Protein AF-A0A1Z5KGF2-F1 (afdb_monomer_lite)

Foldseek 3Di:
DDDDDDPPPPPPVVVVVVVVVVVVVVVVVVVVVVVVVVVVVVVVVVVVPVVDDDDPPVVVVVVVVVVVVVVVVVQVVCVVVVHDRPCPPDPPPFPWFDCPPNKTKDKFFQPPFPDWPQWDWAAAQQGAIWIAPAAAFTKTKHKDAAAAWDKKKKKWKKAFQQQWWKKFWAFPPPRDTFDIGGRGDHQNDQRRIAMDIDMTTDHHGITMIMIGIRHHRMITGMMMIIDDDPDPDPDPPPPPPPPPPPDDDDDDDDDDDDDDDDDDDDDDDDDDDDDDDDDDDDDDDDDDDDDDDDDDDDDDDDDDDDDDDDDDDDDDDDDDDDDDDDDDDDDDDDDDDDDDDDDDPPPDDPDPDPDFDDWDKHKFWQVSFPDWDQWDWDQASRRFTWTDRDDAFTKTKDKDAAAAWFKWKKKWWKAFQQQWWKWFWAFPVPRHTQGMDGTGDNQNDQRGIHMDIDIGGGHHTITIIMTGTRIDGMITTMMMTTRD

Organism: Fistulifera solaris (NCBI:txid1519565)

Radius of gyration: 40.34 Å; chains: 1; bounding box: 83×134×135 Å

Secondary structure (DSSP, 8-state):
-----SSSSTTTHHHHHHHHHHHHHHHHHHHHHHHHHHHHHHHHHHHHHTTS---TTHHHHHHHHHHHHHHHHHHHHHHHHTPPPPTTS------PPP-GGG--EEEEETT--SEEES-EEEE-TTSSEEEE---TT-EEEEEEEESSSEEEEEEEEEE-TTS--EEEEEETTT--EEEEEES----SSTT--EEEEEEEEE-SEEEEEEEEEEE-S-EEEEEEEEEPPPP------------------PPPPP-PPPPPPPPPPPPPPPPPP---------------------------------PPPP--------PPPP--------------PPP--------PPPPP-PPPPPP-EEEEEGGG-S-EES-EEEE-TTSSEEEE---TT-EEEEEEEESS-EEEEEEEEEE-TTS--EEEEEETTT--EEEEE------SSTT--EEEEEEEEE-SEEEEEEEEEEE---EEEEEEEE--

Structure (mmCIF, N/CA/C/O backbone):
data_AF-A0A1Z5KGF2-F1
#
_entry.id   AF-A0A1Z5KGF2-F1
#
loop_
_atom_site.group_PDB
_atom_site.id
_atom_site.type_symbol
_atom_site.label_atom_id
_atom_site.label_alt_id
_atom_site.label_comp_id
_atom_site.label_asym_id
_atom_site.label_entity_id
_atom_site.label_seq_id
_atom_site.pdbx_PDB_ins_code
_atom_site.Cartn_x
_atom_site.Cartn_y
_atom_site.Cartn_z
_atom_site.occupancy
_atom_site.B_iso_or_equiv
_atom_site.auth_seq_id
_atom_site.auth_comp_id
_atom_site.auth_asym_id
_atom_site.auth_atom_id
_atom_site.pdbx_PDB_model_num
ATOM 1 N N . MET A 1 1 ? -22.225 -74.347 -17.674 1.00 45.28 1 MET A N 1
ATOM 2 C CA . MET A 1 1 ? -21.771 -73.913 -16.336 1.00 45.28 1 MET A CA 1
ATOM 3 C C . MET A 1 1 ? -20.422 -73.203 -16.425 1.00 45.28 1 MET A C 1
ATOM 5 O O . MET A 1 1 ? -19.393 -73.860 -16.383 1.00 45.28 1 MET A O 1
ATOM 9 N N . ARG A 1 2 ? -20.443 -71.875 -16.566 1.00 33.06 2 ARG A N 1
ATOM 10 C CA . ARG A 1 2 ? -19.596 -70.884 -15.868 1.00 33.06 2 ARG A CA 1
ATOM 11 C C . ARG A 1 2 ? -20.422 -69.596 -15.886 1.00 33.06 2 ARG A C 1
ATOM 13 O O . ARG A 1 2 ? -21.078 -69.325 -16.890 1.00 33.06 2 ARG A O 1
ATOM 20 N N . ASP A 1 3 ? -20.523 -68.935 -14.742 1.00 35.25 3 ASP A N 1
ATOM 21 C CA . ASP A 1 3 ? -21.730 -68.174 -14.404 1.00 35.25 3 ASP A CA 1
ATOM 22 C C . ASP A 1 3 ? -21.702 -66.700 -14.821 1.00 35.25 3 ASP A C 1
ATOM 24 O O . ASP A 1 3 ? -20.676 -66.029 -14.717 1.00 35.25 3 ASP A O 1
ATOM 28 N N . LYS A 1 4 ? -22.869 -66.177 -15.218 1.00 35.22 4 LYS A N 1
ATOM 29 C CA . LYS A 1 4 ? -23.102 -64.738 -15.398 1.00 35.22 4 LYS A CA 1
ATOM 30 C C . LYS A 1 4 ? -23.702 -64.156 -14.114 1.00 35.22 4 LYS A C 1
ATOM 32 O O . LYS A 1 4 ? -24.908 -64.243 -13.901 1.00 35.22 4 LYS A O 1
ATOM 37 N N . LYS A 1 5 ? -22.881 -63.505 -13.285 1.00 38.44 5 LYS A N 1
ATOM 38 C CA . LYS A 1 5 ? -23.330 -62.703 -12.127 1.00 38.44 5 LYS A CA 1
ATOM 39 C C . LYS A 1 5 ? -22.724 -61.292 -12.142 1.00 38.44 5 LYS A C 1
ATOM 41 O O . LYS A 1 5 ? -22.046 -60.896 -11.200 1.00 38.44 5 LYS A O 1
ATOM 46 N N . THR A 1 6 ? -22.999 -60.519 -13.200 1.00 38.62 6 THR A N 1
ATOM 47 C CA . THR A 1 6 ? -22.478 -59.137 -13.318 1.00 38.62 6 THR A CA 1
ATOM 48 C C . THR A 1 6 ? -23.411 -58.125 -14.010 1.00 38.62 6 THR A C 1
ATOM 50 O O . THR A 1 6 ? -22.939 -57.106 -14.492 1.00 38.62 6 THR A O 1
ATOM 53 N N . GLU A 1 7 ? -24.733 -58.349 -14.038 1.00 36.12 7 GLU A N 1
ATOM 54 C CA . GLU A 1 7 ? -25.706 -57.396 -14.641 1.00 36.12 7 GLU A CA 1
ATOM 55 C C . GLU A 1 7 ? -26.867 -56.975 -13.707 1.00 36.12 7 GLU A C 1
ATOM 57 O O . GLU A 1 7 ? -27.734 -56.198 -14.095 1.00 36.12 7 GLU A O 1
ATOM 62 N N . GLY A 1 8 ? -26.891 -57.429 -12.445 1.00 34.22 8 GLY A N 1
ATOM 63 C CA . GLY A 1 8 ? -28.033 -57.214 -11.536 1.00 34.22 8 GLY A CA 1
ATOM 64 C C . GLY A 1 8 ? -28.080 -55.883 -10.766 1.00 34.22 8 GLY A C 1
ATOM 65 O O . GLY A 1 8 ? -29.147 -55.500 -10.297 1.00 34.22 8 GLY A O 1
ATOM 66 N N . TYR A 1 9 ? -26.957 -55.168 -10.615 1.00 31.62 9 TYR A N 1
ATOM 67 C CA . TYR A 1 9 ? -26.857 -54.033 -9.675 1.00 31.62 9 TYR A CA 1
ATOM 68 C C . TYR A 1 9 ? -26.936 -52.633 -10.305 1.00 31.62 9 TYR A C 1
ATOM 70 O O . TYR A 1 9 ? -27.015 -51.646 -9.577 1.00 31.62 9 TYR A O 1
ATOM 78 N N . PHE A 1 10 ? -26.985 -52.513 -11.637 1.00 34.03 10 PHE A N 1
ATOM 79 C CA . PHE A 1 10 ? -26.983 -51.199 -12.302 1.00 34.03 10 PHE A CA 1
ATOM 80 C C . PHE A 1 10 ? -28.382 -50.574 -12.490 1.00 34.03 10 PHE A C 1
ATOM 82 O O . PHE A 1 10 ? -28.496 -49.376 -12.736 1.00 34.03 10 PHE A O 1
ATOM 89 N N . LEU A 1 11 ? -29.462 -51.354 -12.337 1.00 35.31 11 LEU A N 1
ATOM 90 C CA . LEU A 1 11 ? -30.834 -50.915 -12.655 1.00 35.31 11 LEU A CA 1
ATOM 91 C C . LEU A 1 11 ? -31.701 -50.520 -11.446 1.00 35.31 11 LEU A C 1
ATOM 93 O O . LEU A 1 11 ? -32.760 -49.922 -11.635 1.00 35.31 11 LEU A O 1
ATOM 97 N N . LEU A 1 12 ? -31.259 -50.779 -10.208 1.00 30.42 12 LEU A N 1
ATOM 98 C CA . LEU A 1 12 ? -31.986 -50.340 -9.005 1.00 30.42 12 LEU A CA 1
ATOM 99 C C . LEU A 1 12 ? -31.551 -48.937 -8.532 1.00 30.42 12 LEU A C 1
ATOM 101 O O . LEU A 1 12 ? -32.377 -48.163 -8.052 1.00 30.42 12 LEU A O 1
ATOM 105 N N . GLY A 1 13 ? -30.286 -48.559 -8.761 1.00 34.00 13 GLY A N 1
ATOM 106 C CA . GLY A 1 13 ? -29.744 -47.241 -8.395 1.00 34.00 13 GLY A CA 1
ATOM 107 C C . GLY A 1 13 ? -30.301 -46.059 -9.202 1.00 34.00 13 GLY A C 1
ATOM 108 O O . GLY A 1 13 ? -30.287 -44.928 -8.719 1.00 34.00 13 GLY A O 1
ATOM 109 N N . GLN A 1 14 ? -30.842 -46.292 -10.405 1.00 32.91 14 GLN A N 1
ATOM 110 C CA . GLN A 1 14 ? -31.431 -45.225 -11.228 1.00 32.91 14 GLN A CA 1
ATOM 111 C C . GLN A 1 14 ? -32.905 -44.921 -10.910 1.00 32.91 14 GLN A C 1
ATOM 113 O O . GLN A 1 14 ? -33.372 -43.829 -11.227 1.00 32.91 14 GLN A O 1
ATOM 118 N N . ARG A 1 15 ? -33.645 -45.820 -10.241 1.00 31.27 15 ARG A N 1
ATOM 119 C CA . ARG A 1 15 ? -35.074 -45.592 -9.934 1.00 31.27 15 ARG A CA 1
ATOM 120 C C . ARG A 1 15 ? -35.343 -44.815 -8.643 1.00 31.27 15 ARG A C 1
ATOM 122 O O . ARG A 1 15 ? -36.432 -44.273 -8.507 1.00 31.27 15 ARG A O 1
ATOM 129 N N . VAL A 1 16 ? -34.362 -44.672 -7.747 1.00 32.00 16 VAL A N 1
ATOM 130 C CA . VAL A 1 16 ? -34.505 -43.840 -6.531 1.00 32.00 16 VAL A CA 1
ATOM 131 C C . VAL A 1 16 ? -34.192 -42.358 -6.802 1.00 32.00 16 VAL A C 1
ATOM 133 O O . VAL A 1 16 ? -34.804 -41.482 -6.196 1.00 32.00 16 VAL A O 1
ATOM 136 N N . LYS A 1 17 ? -33.310 -42.042 -7.766 1.00 32.44 17 LYS A N 1
ATOM 137 C CA . LYS A 1 17 ? -33.006 -40.642 -8.130 1.00 32.44 17 LYS A CA 1
ATOM 138 C C . LYS A 1 17 ? -34.183 -39.914 -8.794 1.00 32.44 17 LYS A C 1
ATOM 140 O O . LYS A 1 17 ? -34.372 -38.735 -8.521 1.00 32.44 17 LYS A O 1
ATOM 145 N N . ALA A 1 18 ? -34.994 -40.600 -9.603 1.00 33.72 18 ALA A N 1
ATOM 146 C CA . ALA A 1 18 ? -36.089 -39.968 -10.346 1.00 33.72 18 ALA A CA 1
ATOM 147 C C . ALA A 1 18 ? -37.225 -39.431 -9.449 1.00 33.72 18 ALA A C 1
ATOM 149 O O . ALA A 1 18 ? -37.763 -38.361 -9.722 1.00 33.72 18 ALA A O 1
ATOM 150 N N . SER A 1 19 ? -37.575 -40.130 -8.363 1.00 31.73 19 SER A N 1
ATOM 151 C CA . SER A 1 19 ? -38.695 -39.730 -7.491 1.00 31.73 19 SER A CA 1
ATOM 152 C C . SER A 1 19 ? -38.357 -38.610 -6.500 1.00 31.73 19 SER A C 1
ATOM 154 O O . SER A 1 19 ? -39.267 -37.946 -6.012 1.00 31.73 19 SER A O 1
ATOM 156 N N . CYS A 1 20 ? -37.074 -38.363 -6.215 1.00 31.31 20 CYS A N 1
ATOM 157 C CA . CYS A 1 20 ? -36.670 -37.284 -5.309 1.00 31.31 20 CYS A CA 1
ATOM 158 C C . CYS A 1 20 ? -36.701 -35.906 -6.005 1.00 31.31 20 CYS A C 1
ATOM 160 O O . CYS A 1 20 ? -37.090 -34.903 -5.406 1.00 31.31 20 CYS A O 1
ATOM 162 N N . THR A 1 21 ? -36.378 -35.859 -7.304 1.00 37.25 21 THR A N 1
ATOM 163 C CA . THR A 1 21 ? -36.398 -34.620 -8.101 1.00 37.25 21 THR A CA 1
ATOM 164 C C . THR A 1 21 ? -37.807 -34.030 -8.215 1.00 37.25 21 THR A C 1
ATOM 166 O O . THR A 1 21 ? -37.981 -32.832 -8.018 1.00 37.25 21 THR A O 1
ATOM 169 N N . THR A 1 22 ? -38.833 -34.854 -8.461 1.00 36.38 22 THR A N 1
ATOM 170 C CA . THR A 1 22 ? -40.213 -34.370 -8.671 1.00 36.38 22 THR A CA 1
ATOM 171 C C . THR A 1 22 ? -40.839 -33.761 -7.411 1.00 36.38 22 THR A C 1
ATOM 173 O O . THR A 1 22 ? -41.570 -32.776 -7.507 1.00 36.38 22 THR A O 1
ATOM 176 N N . ILE A 1 23 ? -40.532 -34.305 -6.227 1.00 37.09 23 ILE A N 1
ATOM 177 C CA . ILE A 1 23 ? -41.029 -33.778 -4.943 1.00 37.09 23 ILE A CA 1
ATOM 178 C C . ILE A 1 23 ? -40.366 -32.427 -4.627 1.00 37.09 23 ILE A C 1
ATOM 180 O O . ILE A 1 23 ? -41.052 -31.491 -4.216 1.00 37.09 23 ILE A O 1
ATOM 184 N N . SER A 1 24 ? -39.062 -32.297 -4.900 1.00 45.56 24 SER A N 1
ATOM 185 C CA . SER A 1 24 ? -38.333 -31.029 -4.769 1.00 45.56 24 SER A CA 1
ATOM 186 C C . SER A 1 24 ? -38.914 -29.941 -5.683 1.00 45.56 24 SER A C 1
ATOM 188 O O . SER A 1 24 ? -39.250 -28.854 -5.212 1.00 45.56 24 SER A O 1
ATOM 190 N N . SER A 1 25 ? -39.146 -30.248 -6.967 1.00 43.16 25 SER A N 1
ATOM 191 C CA . SER A 1 25 ? -39.711 -29.281 -7.918 1.00 43.16 25 SER A CA 1
ATOM 192 C C . SER A 1 25 ? -41.083 -28.750 -7.494 1.00 43.16 25 SER A C 1
ATOM 194 O O . SER A 1 25 ? -41.331 -27.561 -7.660 1.00 43.16 25 SER A O 1
ATOM 196 N N . PHE A 1 26 ? -41.961 -29.582 -6.920 1.00 40.31 26 PHE A N 1
ATOM 197 C CA . PHE A 1 26 ? -43.290 -29.134 -6.483 1.00 40.31 26 PHE A CA 1
ATOM 198 C C . PHE A 1 26 ? -43.216 -28.210 -5.256 1.00 40.31 26 PHE A C 1
ATOM 200 O O . PHE A 1 26 ? -43.879 -27.174 -5.228 1.00 40.31 26 PHE A O 1
ATOM 207 N N . PHE A 1 27 ? -42.353 -28.518 -4.280 1.00 40.94 27 PHE A N 1
ATOM 208 C CA . PHE A 1 27 ? -42.103 -27.633 -3.134 1.00 40.94 27 PHE A CA 1
ATOM 209 C C . PHE A 1 27 ? -41.488 -26.293 -3.556 1.00 40.94 27 PHE A C 1
ATOM 211 O O . PHE A 1 27 ? -41.936 -25.249 -3.085 1.00 40.94 27 PHE A O 1
ATOM 218 N N . VAL A 1 28 ? -40.524 -26.305 -4.483 1.00 43.38 28 VAL A N 1
ATOM 219 C CA . VAL A 1 28 ? -39.934 -25.083 -5.055 1.00 43.38 28 VAL A CA 1
ATOM 220 C C . VAL A 1 28 ? -40.986 -24.267 -5.814 1.00 43.38 28 VAL A C 1
ATOM 222 O O . VAL A 1 28 ? -41.048 -23.054 -5.635 1.00 43.38 28 VAL A O 1
ATOM 225 N N . PHE A 1 29 ? -41.875 -24.903 -6.586 1.00 44.00 29 PHE A N 1
ATOM 226 C CA . PHE A 1 29 ? -42.963 -24.203 -7.281 1.00 44.00 29 PHE A CA 1
ATOM 227 C C . PHE A 1 29 ? -43.977 -23.582 -6.308 1.00 44.00 29 PHE A C 1
ATOM 229 O O . PHE A 1 29 ? -44.419 -22.453 -6.514 1.00 44.00 29 PHE A O 1
ATOM 236 N N . CYS A 1 30 ? -44.319 -24.275 -5.216 1.00 40.66 30 CYS A N 1
ATOM 237 C CA . CYS A 1 30 ? -45.179 -23.730 -4.165 1.00 40.66 30 CYS A CA 1
ATOM 238 C C . CYS A 1 30 ? -44.519 -22.565 -3.410 1.00 40.66 30 CYS A C 1
ATOM 240 O O . CYS A 1 30 ? -45.196 -21.577 -3.129 1.00 40.66 30 CYS A O 1
ATOM 242 N N . LEU A 1 31 ? -43.215 -22.644 -3.121 1.00 41.91 31 LEU A N 1
ATOM 243 C CA . LEU A 1 31 ? -42.443 -21.546 -2.530 1.00 41.91 31 LEU A CA 1
ATOM 244 C C . LEU A 1 31 ? -42.400 -20.328 -3.459 1.00 41.91 31 LEU A C 1
ATOM 246 O O . LEU A 1 31 ? -42.722 -19.229 -3.017 1.00 41.91 31 LEU A O 1
ATOM 250 N N . LEU A 1 32 ? -42.103 -20.522 -4.748 1.00 42.06 32 LEU A N 1
ATOM 251 C CA . LEU A 1 32 ? -42.117 -19.452 -5.750 1.00 42.06 32 LEU A CA 1
ATOM 252 C C . LEU A 1 32 ? -43.511 -18.823 -5.898 1.00 42.06 32 LEU A C 1
ATOM 254 O O . LEU A 1 32 ? -43.625 -17.603 -5.889 1.00 42.06 32 LEU A O 1
ATOM 258 N N . ALA A 1 33 ? -44.584 -19.619 -5.932 1.00 42.22 33 ALA A N 1
ATOM 259 C CA . ALA A 1 33 ? -45.954 -19.103 -6.010 1.00 42.22 33 ALA A CA 1
ATOM 260 C C . ALA A 1 33 ? -46.408 -18.365 -4.731 1.00 42.22 33 ALA A C 1
ATOM 262 O O . ALA A 1 33 ? -47.215 -17.437 -4.805 1.00 42.22 33 ALA A O 1
ATOM 263 N N . GLN A 1 34 ? -45.903 -18.744 -3.551 1.00 41.47 34 GLN A N 1
ATOM 264 C CA . GLN A 1 34 ? -46.118 -17.981 -2.313 1.00 41.47 34 GLN A CA 1
ATOM 265 C C . GLN A 1 34 ? -45.284 -16.691 -2.279 1.00 41.47 34 GLN A C 1
ATOM 267 O O . GLN A 1 34 ? -45.756 -15.678 -1.763 1.00 41.47 34 GLN A O 1
ATOM 272 N N . PHE A 1 35 ? -44.076 -16.711 -2.846 1.00 41.22 35 PHE A N 1
ATOM 273 C CA . PHE A 1 35 ? -43.192 -15.551 -2.962 1.00 41.22 35 PHE A CA 1
ATOM 274 C C . PHE A 1 35 ? -43.764 -14.503 -3.929 1.00 41.22 35 PHE A C 1
ATOM 276 O O . PHE A 1 35 ? -43.847 -13.329 -3.580 1.00 41.22 35 PHE A O 1
ATOM 283 N N . ASP A 1 36 ? -44.264 -14.939 -5.086 1.00 41.72 36 ASP A N 1
ATOM 284 C CA . ASP A 1 36 ? -44.899 -14.094 -6.106 1.00 41.72 36 ASP A CA 1
ATOM 285 C C . ASP A 1 36 ? -46.190 -13.432 -5.581 1.00 41.72 36 ASP A C 1
ATOM 287 O O . ASP A 1 36 ? -46.396 -12.227 -5.721 1.00 41.72 36 ASP A O 1
ATOM 291 N N . ARG A 1 37 ? -47.015 -14.172 -4.819 1.00 43.16 37 ARG A N 1
ATOM 292 C CA . ARG A 1 37 ? -48.167 -13.582 -4.107 1.00 43.16 37 ARG A CA 1
ATOM 293 C C . ARG A 1 37 ? -47.754 -12.531 -3.071 1.00 43.16 37 ARG A C 1
ATOM 295 O O . ARG A 1 37 ? -48.427 -11.510 -2.961 1.00 43.16 37 ARG A O 1
ATOM 302 N N . ARG A 1 38 ? -46.666 -12.746 -2.318 1.00 41.84 38 ARG A N 1
ATOM 303 C CA . ARG A 1 38 ? -46.153 -11.740 -1.365 1.00 41.84 38 ARG A CA 1
ATOM 304 C C . ARG A 1 38 ? -45.592 -10.507 -2.078 1.00 41.84 38 ARG A C 1
ATOM 306 O O . ARG A 1 38 ? -45.839 -9.401 -1.612 1.00 41.84 38 ARG A O 1
ATOM 313 N N . LEU A 1 39 ? -44.917 -10.678 -3.216 1.00 42.47 39 LEU A N 1
ATOM 314 C CA . LEU A 1 39 ? -44.462 -9.579 -4.077 1.00 42.47 39 LEU A CA 1
ATOM 315 C C . LEU A 1 39 ? -45.633 -8.744 -4.614 1.00 42.47 39 LEU A C 1
ATOM 317 O O . LEU A 1 39 ? -45.584 -7.519 -4.528 1.00 42.47 39 LEU A O 1
ATOM 321 N N . GLY A 1 40 ? -46.702 -9.389 -5.092 1.00 43.38 40 GLY A N 1
ATOM 322 C CA . GLY A 1 40 ? -47.916 -8.703 -5.544 1.00 43.38 40 GLY A CA 1
ATOM 323 C C . GLY A 1 40 ? -48.589 -7.881 -4.438 1.00 43.38 40 GLY A C 1
ATOM 324 O O . GLY A 1 40 ? -48.919 -6.716 -4.653 1.00 43.38 40 GLY A O 1
ATOM 325 N N . HIS A 1 41 ? -48.720 -8.442 -3.229 1.00 43.16 41 HIS A N 1
ATOM 326 C CA . HIS A 1 41 ? -49.231 -7.697 -2.072 1.00 43.16 41 HIS A CA 1
ATOM 327 C C . HIS A 1 41 ? -48.323 -6.515 -1.686 1.00 43.16 41 HIS A C 1
ATOM 329 O O . HIS A 1 41 ? -48.826 -5.419 -1.451 1.00 43.16 41 HIS A O 1
ATOM 335 N N . TRP A 1 42 ? -46.999 -6.694 -1.698 1.00 40.06 42 TRP A N 1
ATOM 336 C CA . TRP A 1 42 ? -46.047 -5.637 -1.339 1.00 40.06 42 TRP A CA 1
ATOM 337 C C . TRP A 1 42 ? -46.007 -4.487 -2.362 1.00 40.06 42 TRP A C 1
ATOM 339 O O . TRP A 1 42 ? -45.944 -3.320 -1.983 1.00 40.06 42 TRP A O 1
ATOM 349 N N . GLN A 1 43 ? -46.135 -4.782 -3.661 1.00 41.72 43 GLN A N 1
ATOM 350 C CA . GLN A 1 43 ? -46.300 -3.751 -4.698 1.00 41.72 43 GLN A CA 1
ATOM 351 C C . GLN A 1 43 ? -47.605 -2.958 -4.526 1.00 41.72 43 GLN A C 1
ATOM 353 O O . GLN A 1 43 ? -47.641 -1.753 -4.788 1.00 41.72 43 GLN A O 1
ATOM 358 N N . GLN A 1 44 ? -48.671 -3.608 -4.053 1.00 41.09 44 GLN A N 1
ATOM 359 C CA . GLN A 1 44 ? -49.944 -2.951 -3.761 1.00 41.09 44 GLN A CA 1
ATOM 360 C C . GLN A 1 44 ? -49.862 -2.064 -2.500 1.00 41.09 44 GLN A C 1
ATOM 362 O O . GLN A 1 44 ? -50.502 -1.014 -2.445 1.00 41.09 44 GLN A O 1
ATOM 367 N N . GLU A 1 45 ? -49.014 -2.415 -1.527 1.00 42.00 45 GLU A N 1
ATOM 368 C CA . GLU A 1 45 ? -48.696 -1.575 -0.362 1.00 42.00 45 GLU A CA 1
ATOM 369 C C . GLU A 1 45 ? -47.776 -0.383 -0.709 1.00 42.00 45 GLU A C 1
ATOM 371 O O . GLU A 1 45 ? -48.093 0.738 -0.301 1.00 42.00 45 GLU A O 1
ATOM 376 N N . GLU A 1 46 ? -46.719 -0.560 -1.528 1.00 41.28 46 GLU A N 1
ATOM 377 C CA . GLU A 1 46 ? -45.904 0.558 -2.068 1.00 41.28 46 GLU A CA 1
ATOM 378 C C . GLU A 1 46 ? -46.790 1.545 -2.863 1.00 41.28 46 GLU A C 1
ATOM 380 O O . GLU A 1 46 ? -46.643 2.762 -2.723 1.00 41.28 46 GLU A O 1
ATOM 385 N N . SER A 1 47 ? -47.755 1.044 -3.651 1.00 44.12 47 SER A N 1
ATOM 386 C CA . SER A 1 47 ? -48.716 1.877 -4.394 1.00 44.12 47 SER A CA 1
ATOM 387 C C . SER A 1 47 ? -49.608 2.724 -3.478 1.00 44.12 47 SER A C 1
ATOM 389 O O . SER A 1 47 ? -49.876 3.883 -3.792 1.00 44.12 47 SER A O 1
ATOM 391 N N . ASN A 1 48 ? -50.066 2.168 -2.353 1.00 41.19 48 ASN A N 1
ATOM 392 C CA . ASN A 1 48 ? -50.957 2.864 -1.420 1.00 41.19 48 ASN A CA 1
ATOM 393 C C . ASN A 1 48 ? -50.208 3.842 -0.496 1.00 41.19 48 ASN A C 1
ATOM 395 O O . ASN A 1 48 ? -50.773 4.859 -0.098 1.00 41.19 48 ASN A O 1
ATOM 399 N N . HIS A 1 49 ? -48.930 3.595 -0.188 1.00 42.06 49 HIS A N 1
ATOM 400 C CA . HIS A 1 49 ? -48.109 4.553 0.564 1.00 42.06 49 HIS A CA 1
ATOM 401 C C . HIS A 1 49 ? -47.710 5.780 -0.270 1.00 42.06 49 HIS A C 1
ATOM 403 O O . HIS A 1 49 ? -47.675 6.891 0.257 1.00 42.06 49 HIS A O 1
ATOM 409 N N . ASN A 1 50 ? -47.480 5.632 -1.580 1.00 41.78 50 ASN A N 1
ATOM 410 C CA . ASN A 1 50 ? -47.032 6.743 -2.432 1.00 41.78 50 ASN A CA 1
ATOM 411 C C . ASN A 1 50 ? -48.089 7.848 -2.669 1.00 41.78 50 ASN A C 1
ATOM 413 O O . ASN A 1 50 ? -47.759 8.897 -3.222 1.00 41.78 50 ASN A O 1
ATOM 417 N N . SER A 1 51 ? -49.344 7.659 -2.236 1.00 42.91 51 SER A N 1
ATOM 418 C CA . SER A 1 51 ? -50.353 8.733 -2.207 1.00 42.91 51 SER A CA 1
ATOM 419 C C . SER A 1 51 ? -50.256 9.667 -0.992 1.00 42.91 51 SER A C 1
ATOM 421 O O . SER A 1 51 ? -50.939 10.691 -0.966 1.00 42.91 51 SER A O 1
ATOM 423 N N . SER A 1 52 ? -49.399 9.377 -0.005 1.00 44.09 52 SER A N 1
ATOM 424 C CA . SER A 1 52 ? -49.186 10.245 1.159 1.00 44.09 52 SER A CA 1
ATOM 425 C C . SER A 1 52 ? -47.707 10.364 1.536 1.00 44.09 52 SER A C 1
ATOM 427 O O . SER A 1 52 ? -47.087 9.394 1.949 1.00 44.09 52 SER A O 1
ATOM 429 N N . GLN A 1 53 ? -47.207 11.604 1.496 1.00 38.41 53 GLN A N 1
ATOM 430 C CA . GLN A 1 53 ? -45.832 12.057 1.777 1.00 38.41 53 GLN A CA 1
ATOM 431 C C . GLN A 1 53 ? -44.805 11.919 0.637 1.00 38.41 53 GLN A C 1
ATOM 433 O O . GLN A 1 53 ? -44.187 10.884 0.412 1.00 38.41 53 GLN A O 1
ATOM 438 N N . LYS A 1 54 ? -44.506 13.064 0.006 1.00 43.59 54 LYS A N 1
ATOM 439 C CA . LYS A 1 54 ? -43.227 13.282 -0.681 1.00 43.59 54 LYS A CA 1
ATOM 440 C C . LYS A 1 54 ? -42.122 13.387 0.370 1.00 43.59 54 LYS A C 1
ATOM 442 O O . LYS A 1 54 ? -42.092 14.376 1.097 1.00 43.59 54 LYS A O 1
ATOM 447 N N . ASN A 1 55 ? -41.183 12.445 0.397 1.00 36.91 55 ASN A N 1
ATOM 448 C CA . ASN A 1 55 ? -39.923 12.638 1.112 1.00 36.91 55 ASN A CA 1
ATOM 449 C C . ASN A 1 55 ? -38.752 12.022 0.332 1.00 36.91 55 ASN A C 1
ATOM 451 O O . ASN A 1 55 ? -38.819 10.879 -0.118 1.00 36.91 55 ASN A O 1
ATOM 455 N N . ILE A 1 56 ? -37.698 12.808 0.105 1.00 44.12 56 ILE A N 1
ATOM 456 C CA . ILE A 1 56 ? -36.745 12.577 -1.001 1.00 44.12 56 ILE A CA 1
ATOM 457 C C . ILE A 1 56 ? -35.744 11.442 -0.684 1.00 44.12 56 ILE A C 1
ATOM 459 O O . ILE A 1 56 ? -35.213 10.805 -1.594 1.00 44.12 56 ILE A O 1
ATOM 463 N N . ASN A 1 57 ? -35.576 11.093 0.596 1.00 38.56 57 ASN A N 1
ATOM 464 C CA . ASN A 1 57 ? -34.588 10.103 1.048 1.00 38.56 57 ASN A CA 1
ATOM 465 C C . ASN A 1 57 ? -35.063 8.634 0.950 1.00 38.56 57 ASN A C 1
ATOM 467 O O . ASN A 1 57 ? -34.235 7.725 0.901 1.00 38.56 57 ASN A O 1
ATOM 471 N N . GLY A 1 58 ? -36.372 8.367 0.840 1.00 31.52 58 GLY A N 1
ATOM 472 C CA . GLY A 1 58 ? -36.894 6.990 0.735 1.00 31.52 58 GLY A CA 1
ATOM 473 C C . GLY A 1 58 ? -36.581 6.298 -0.603 1.00 31.52 58 GLY A C 1
ATOM 474 O O . GLY A 1 58 ? -36.399 5.080 -0.667 1.00 31.52 58 GLY A O 1
ATOM 475 N N . GLY A 1 59 ? -36.458 7.076 -1.685 1.00 33.31 59 GLY A N 1
ATOM 476 C CA . GLY A 1 59 ? -36.275 6.553 -3.045 1.00 33.31 59 GLY A CA 1
ATOM 477 C C . GLY A 1 59 ? -34.901 5.929 -3.326 1.00 33.31 59 GLY A C 1
ATOM 478 O O . GLY A 1 59 ? -34.777 5.134 -4.258 1.00 33.31 59 GLY A O 1
ATOM 479 N N . GLN A 1 60 ? -33.876 6.262 -2.535 1.00 39.25 60 GLN A N 1
ATOM 480 C CA . GLN A 1 60 ? -32.525 5.691 -2.647 1.00 39.25 60 GLN A CA 1
ATOM 481 C C . GLN A 1 60 ? -32.418 4.345 -1.907 1.00 39.25 60 GLN A C 1
ATOM 483 O O . GLN A 1 60 ? -31.917 3.377 -2.481 1.00 39.25 60 GLN A O 1
ATOM 488 N N . HIS A 1 61 ? -32.975 4.232 -0.693 1.00 35.38 61 HIS A N 1
ATOM 489 C CA . HIS A 1 61 ? -33.008 2.968 0.059 1.00 35.38 61 HIS A CA 1
ATOM 490 C C . HIS A 1 61 ? -33.787 1.865 -0.674 1.00 35.38 61 HIS A C 1
ATOM 492 O O . HIS A 1 61 ? -33.279 0.751 -0.807 1.00 35.38 61 HIS A O 1
ATOM 498 N N . SER A 1 62 ? -34.968 2.179 -1.231 1.00 38.03 62 SER A N 1
ATOM 499 C CA . SER A 1 62 ? -35.762 1.214 -2.019 1.00 38.03 62 SER A CA 1
ATOM 500 C C . SER A 1 62 ? -34.974 0.692 -3.234 1.00 38.03 62 SER A C 1
ATOM 502 O O . SER A 1 62 ? -35.010 -0.502 -3.528 1.00 38.03 62 SER A O 1
ATOM 504 N N . LYS A 1 63 ? -34.171 1.540 -3.899 1.00 37.91 63 LYS A N 1
ATOM 505 C CA . LYS A 1 63 ? -33.307 1.129 -5.023 1.00 37.91 63 LYS A CA 1
ATOM 506 C C . LYS A 1 63 ? -32.111 0.272 -4.587 1.00 37.91 63 LYS A C 1
ATOM 508 O O . LYS A 1 63 ? -31.847 -0.736 -5.240 1.00 37.91 63 LYS A O 1
ATOM 513 N N . LYS A 1 64 ? -31.426 0.620 -3.488 1.00 40.97 64 LYS A N 1
ATOM 514 C CA . LYS A 1 64 ? -30.299 -0.171 -2.949 1.00 40.97 64 LYS A CA 1
ATOM 515 C C . LYS A 1 64 ? -30.755 -1.572 -2.494 1.00 40.97 64 LYS A C 1
ATOM 517 O O . LYS A 1 64 ? -30.150 -2.559 -2.908 1.00 40.97 64 LYS A O 1
ATOM 522 N N . MET A 1 65 ? -31.883 -1.686 -1.778 1.00 37.50 65 MET A N 1
ATOM 523 C CA . MET A 1 65 ? -32.469 -2.996 -1.433 1.00 37.50 65 MET A CA 1
ATOM 524 C C . MET A 1 65 ? -32.921 -3.792 -2.663 1.00 37.50 65 MET A C 1
ATOM 526 O O . MET A 1 65 ? -32.659 -4.992 -2.734 1.00 37.50 65 MET A O 1
ATOM 530 N N . LYS A 1 66 ? -33.561 -3.149 -3.654 1.00 39.66 66 LYS A N 1
ATOM 531 C CA . LYS A 1 66 ? -33.987 -3.825 -4.895 1.00 39.66 66 LYS A CA 1
ATOM 532 C C . LYS A 1 66 ? -32.796 -4.438 -5.651 1.00 39.66 66 LYS A C 1
ATOM 534 O O . LYS A 1 66 ? -32.953 -5.520 -6.210 1.00 39.66 66 LYS A O 1
ATOM 539 N N . PHE A 1 67 ? -31.604 -3.833 -5.602 1.00 38.47 67 PHE A N 1
ATOM 540 C CA . PHE A 1 67 ? -30.390 -4.402 -6.205 1.00 38.47 67 PHE A CA 1
ATOM 541 C C . PHE A 1 67 ? -29.862 -5.639 -5.450 1.00 38.47 67 PHE A C 1
ATOM 543 O O . PHE A 1 67 ? -29.615 -6.670 -6.076 1.00 38.47 67 PHE A O 1
ATOM 550 N N . GLN A 1 68 ? -29.767 -5.593 -4.113 1.00 40.09 68 GLN A N 1
ATOM 551 C CA . GLN A 1 68 ? -29.376 -6.762 -3.304 1.00 40.09 68 GLN A CA 1
ATOM 552 C C . GLN A 1 68 ? -30.373 -7.928 -3.437 1.00 40.09 68 GLN A C 1
ATOM 554 O O . GLN A 1 68 ? -29.956 -9.075 -3.601 1.00 40.09 68 GLN A O 1
ATOM 559 N N . PHE A 1 69 ? -31.682 -7.654 -3.447 1.00 42.69 69 PHE A N 1
ATOM 560 C CA . PHE A 1 69 ? -32.702 -8.691 -3.648 1.00 42.69 69 PHE A CA 1
ATOM 561 C C . PHE A 1 69 ? -32.665 -9.303 -5.054 1.00 42.69 69 PHE A C 1
ATOM 563 O O . PHE A 1 69 ? -32.800 -10.519 -5.182 1.00 42.69 69 PHE A O 1
ATOM 570 N N . LEU A 1 70 ? -32.444 -8.501 -6.103 1.00 41.59 70 LEU A N 1
ATOM 571 C CA . LEU A 1 70 ? -32.277 -9.011 -7.470 1.00 41.59 70 LEU A CA 1
ATOM 572 C C . LEU A 1 70 ? -31.035 -9.900 -7.607 1.00 41.59 70 LEU A C 1
ATOM 574 O O . LEU A 1 70 ? -31.098 -10.921 -8.293 1.00 41.59 70 LEU A O 1
ATOM 578 N N . LEU A 1 71 ? -29.931 -9.562 -6.934 1.00 41.09 71 LEU A N 1
ATOM 579 C CA . LEU A 1 71 ? -28.710 -10.369 -6.937 1.00 41.09 71 LEU A CA 1
ATOM 580 C C . LEU A 1 71 ? -28.928 -11.732 -6.255 1.00 41.09 71 LEU A C 1
ATOM 582 O O . LEU A 1 71 ? -28.635 -12.769 -6.850 1.00 41.09 71 LEU A O 1
ATOM 586 N N . ILE A 1 72 ? -29.521 -11.745 -5.056 1.00 47.59 72 ILE A N 1
ATOM 587 C CA . ILE A 1 72 ? -29.830 -12.980 -4.314 1.00 47.59 72 ILE A CA 1
ATOM 588 C C . ILE A 1 72 ? -30.837 -13.850 -5.085 1.00 47.59 72 ILE A C 1
ATOM 590 O O . ILE A 1 72 ? -30.638 -15.060 -5.206 1.00 47.59 72 ILE A O 1
ATOM 594 N N . ALA A 1 73 ? -31.880 -13.250 -5.669 1.00 44.41 73 ALA A N 1
ATOM 595 C CA . ALA A 1 73 ? -32.852 -13.973 -6.489 1.00 44.41 73 ALA A CA 1
ATOM 596 C C . ALA A 1 73 ? -32.212 -14.580 -7.751 1.00 44.41 73 ALA A C 1
ATOM 598 O O . ALA A 1 73 ? -32.509 -15.721 -8.099 1.00 44.41 73 ALA A O 1
ATOM 599 N N . SER A 1 74 ? -31.294 -13.861 -8.406 1.00 44.69 74 SER A N 1
ATOM 600 C CA . SER A 1 74 ? -30.579 -14.356 -9.592 1.00 44.69 74 SER A CA 1
ATOM 601 C C . SER A 1 74 ? -29.674 -15.548 -9.262 1.00 44.69 74 SER A C 1
ATOM 603 O O . SER A 1 74 ? -29.665 -16.535 -9.996 1.00 44.69 74 SER A O 1
ATOM 605 N N . ILE A 1 75 ? -28.970 -15.497 -8.125 1.00 43.56 75 ILE A N 1
ATOM 606 C CA . ILE A 1 75 ? -28.137 -16.603 -7.626 1.00 43.56 75 ILE A CA 1
ATOM 607 C C . ILE A 1 75 ? -29.006 -17.822 -7.280 1.00 43.56 75 ILE A C 1
ATOM 609 O O . ILE A 1 75 ? -28.693 -18.937 -7.697 1.00 43.56 75 ILE A O 1
ATOM 613 N N . ALA A 1 76 ? -30.135 -17.624 -6.590 1.00 48.12 76 ALA A N 1
ATOM 614 C CA . ALA A 1 76 ? -31.068 -18.703 -6.264 1.00 48.12 76 ALA A CA 1
ATOM 615 C C . ALA A 1 76 ? -31.670 -19.365 -7.520 1.00 48.12 76 ALA A C 1
ATOM 617 O O . ALA A 1 76 ? -31.805 -20.588 -7.566 1.00 48.12 76 ALA A O 1
ATOM 618 N N . VAL A 1 77 ? -31.989 -18.583 -8.559 1.00 47.16 77 VAL A N 1
ATOM 619 C CA . VAL A 1 77 ? -32.505 -19.095 -9.841 1.00 47.16 77 VAL A CA 1
ATOM 620 C C . VAL A 1 77 ? -31.440 -19.873 -10.622 1.00 47.16 77 VAL A C 1
ATOM 622 O O . VAL A 1 77 ? -31.773 -20.917 -11.179 1.00 47.16 77 VAL A O 1
ATOM 625 N N . ALA A 1 78 ? -30.178 -19.431 -10.634 1.00 44.66 78 ALA A N 1
ATOM 626 C CA . ALA A 1 78 ? -29.080 -20.168 -11.272 1.00 44.66 78 ALA A CA 1
ATOM 627 C C . ALA A 1 78 ? -28.832 -21.525 -10.582 1.00 44.66 78 ALA A C 1
ATOM 629 O O . ALA A 1 78 ? -28.843 -22.573 -11.232 1.00 44.66 78 ALA A O 1
ATOM 630 N N . ILE A 1 79 ? -28.739 -21.528 -9.244 1.00 48.94 79 ILE A N 1
ATOM 631 C CA . ILE A 1 79 ? -28.581 -22.752 -8.439 1.00 48.94 79 ILE A CA 1
ATOM 632 C C . ILE A 1 79 ? -29.757 -23.717 -8.670 1.00 48.94 79 ILE A C 1
ATOM 634 O O . ILE A 1 79 ? -29.546 -24.914 -8.864 1.00 48.94 79 ILE A O 1
ATOM 638 N N . ALA A 1 80 ? -30.995 -23.211 -8.725 1.00 47.25 80 ALA A N 1
ATOM 639 C CA . ALA A 1 80 ? -32.186 -24.024 -8.987 1.00 47.25 80 ALA A CA 1
ATOM 640 C C . ALA A 1 80 ? -32.244 -24.624 -10.409 1.00 47.25 80 ALA A C 1
ATOM 642 O O . ALA A 1 80 ? -32.975 -25.589 -10.631 1.00 47.25 80 ALA A O 1
ATOM 643 N N . ARG A 1 81 ? -31.478 -24.083 -11.367 1.00 49.16 81 ARG A N 1
ATOM 644 C CA . ARG A 1 81 ? -31.347 -24.613 -12.738 1.00 49.16 81 ARG A CA 1
ATOM 645 C C . ARG A 1 81 ? -30.199 -25.610 -12.904 1.00 49.16 81 ARG A C 1
ATOM 647 O O . ARG A 1 81 ? -30.077 -26.210 -13.968 1.00 49.16 81 ARG A O 1
ATOM 654 N N . GLY A 1 82 ? -29.371 -25.804 -11.875 1.00 36.94 82 GLY A N 1
ATOM 655 C CA . GLY A 1 82 ? -28.134 -26.583 -11.984 1.00 36.94 82 GLY A CA 1
ATOM 656 C C . GLY A 1 82 ? -27.045 -25.880 -12.804 1.00 36.94 82 GLY A C 1
ATOM 657 O O . GLY A 1 82 ? -26.056 -26.509 -13.172 1.00 36.94 82 GLY A O 1
ATOM 658 N N . GLU A 1 83 ? -27.219 -24.587 -13.084 1.00 45.16 83 GLU A N 1
ATOM 659 C CA . GLU A 1 83 ? -26.192 -23.737 -13.674 1.00 45.16 83 GLU A CA 1
ATOM 660 C C . GLU A 1 83 ? -25.167 -23.429 -12.572 1.00 45.16 83 GLU A C 1
ATOM 662 O O . GLU A 1 83 ? -25.521 -22.927 -11.501 1.00 45.16 83 GLU A O 1
ATOM 667 N N . THR A 1 84 ? -23.886 -23.737 -12.802 1.00 39.66 84 THR A N 1
ATOM 668 C CA . THR A 1 84 ? -22.818 -23.263 -11.911 1.00 39.66 84 THR A CA 1
ATOM 669 C C . THR A 1 84 ? -22.889 -21.744 -11.857 1.00 39.66 84 THR A C 1
ATOM 671 O O . THR A 1 84 ? -22.882 -21.110 -12.915 1.00 39.66 84 THR A O 1
ATOM 674 N N . ALA A 1 85 ? -22.968 -21.173 -10.650 1.00 38.56 85 ALA A N 1
ATOM 675 C CA . ALA A 1 85 ? -23.098 -19.731 -10.467 1.00 38.56 85 ALA A CA 1
ATOM 676 C C . ALA A 1 85 ? -22.058 -18.980 -11.323 1.00 38.56 85 ALA A C 1
ATOM 678 O O . ALA A 1 85 ? -20.899 -19.411 -11.364 1.00 38.56 85 ALA A O 1
ATOM 679 N N . PRO A 1 86 ? -22.446 -17.895 -12.023 1.00 34.31 86 PRO A N 1
ATOM 680 C CA . PRO A 1 86 ? -21.529 -17.170 -12.890 1.00 34.31 86 PRO A CA 1
ATOM 681 C C . PRO A 1 86 ? -20.290 -16.753 -12.097 1.00 34.31 86 PRO A C 1
ATOM 683 O O . PRO A 1 86 ? -20.388 -16.232 -10.985 1.00 34.31 86 PRO A O 1
ATOM 686 N N . SER A 1 87 ? -19.114 -16.997 -12.672 1.00 39.31 87 SER A N 1
ATOM 687 C CA . SER A 1 87 ? -17.807 -16.919 -12.006 1.00 39.31 87 SER A CA 1
ATOM 688 C C . SER A 1 87 ? -17.317 -15.488 -11.723 1.00 39.31 87 SER A C 1
ATOM 690 O O . SER A 1 87 ? -16.115 -15.234 -11.712 1.00 39.31 87 SER A O 1
ATOM 692 N N . SER A 1 88 ? -18.238 -14.543 -11.510 1.00 36.50 88 SER A N 1
ATOM 693 C CA . SER A 1 88 ? -17.972 -13.169 -11.070 1.00 36.50 88 SER A CA 1
ATOM 694 C C . SER A 1 88 ? -17.829 -13.041 -9.550 1.00 36.50 88 SER A C 1
ATOM 696 O O . SER A 1 88 ? -17.288 -12.046 -9.083 1.00 36.50 88 SER A O 1
ATOM 698 N N . LEU A 1 89 ? -18.201 -14.071 -8.781 1.00 33.03 89 LEU A N 1
ATOM 699 C CA . LEU A 1 89 ? -17.660 -14.306 -7.440 1.00 33.03 89 LEU A CA 1
ATOM 700 C C . LEU A 1 89 ? -16.461 -15.260 -7.534 1.00 33.03 89 LEU A C 1
ATOM 702 O O . LEU A 1 89 ? -16.469 -16.351 -6.961 1.00 33.03 89 LEU A O 1
ATOM 706 N N . ARG A 1 90 ? -15.401 -14.858 -8.255 1.00 34.84 90 ARG A N 1
ATOM 707 C CA . ARG A 1 90 ? -14.091 -15.457 -7.974 1.00 34.84 90 ARG A CA 1
ATOM 708 C C . ARG A 1 90 ? -13.769 -15.114 -6.524 1.00 34.84 90 ARG A C 1
ATOM 710 O O . ARG A 1 90 ? -13.713 -13.939 -6.172 1.00 34.84 90 ARG A O 1
ATOM 717 N N . LYS A 1 91 ? -13.526 -16.142 -5.709 1.00 33.97 91 LYS A N 1
ATOM 718 C CA . LYS A 1 91 ? -12.790 -16.017 -4.451 1.00 33.97 91 LYS A CA 1
ATOM 719 C C . LYS A 1 91 ? -11.466 -15.335 -4.806 1.00 33.97 91 LYS A C 1
ATOM 721 O O . LYS A 1 91 ? -10.595 -15.966 -5.402 1.00 33.97 91 LYS A O 1
ATOM 726 N N . ARG A 1 92 ? -11.380 -14.027 -4.564 1.00 37.28 92 ARG A N 1
ATOM 727 C CA . ARG A 1 92 ? -10.195 -13.225 -4.856 1.00 37.28 92 ARG A CA 1
ATOM 728 C C . ARG A 1 92 ? -9.187 -13.578 -3.777 1.00 37.28 92 ARG A C 1
ATOM 730 O O . ARG A 1 92 ? -9.220 -13.024 -2.685 1.00 37.28 92 ARG A O 1
ATOM 737 N N . GLU A 1 93 ? -8.394 -14.609 -4.039 1.00 36.84 93 GLU A N 1
ATOM 738 C CA . GLU A 1 93 ? -7.285 -14.954 -3.164 1.00 36.84 93 GLU A CA 1
ATOM 739 C C . GLU A 1 93 ? -6.293 -13.798 -3.253 1.00 36.84 93 GLU A C 1
ATOM 741 O O . GLU A 1 93 ? -5.633 -13.609 -4.275 1.00 36.84 93 GLU A O 1
ATOM 746 N N . LEU A 1 94 ? -6.281 -12.975 -2.199 1.00 46.25 94 LEU A N 1
ATOM 747 C CA . LEU A 1 94 ? -5.204 -12.032 -1.933 1.00 46.25 94 LEU A CA 1
ATOM 748 C C . LEU A 1 94 ? -3.897 -12.810 -2.082 1.00 46.25 94 LEU A C 1
ATOM 750 O O . LEU A 1 94 ? -3.738 -13.875 -1.481 1.00 46.25 94 LEU A O 1
ATOM 754 N N . VAL A 1 95 ? -3.000 -12.315 -2.932 1.00 41.59 95 VAL A N 1
ATOM 755 C CA . VAL A 1 95 ? -1.689 -12.932 -3.128 1.00 41.59 95 VAL A CA 1
ATOM 756 C C . VAL A 1 95 ? -0.890 -12.638 -1.864 1.00 41.59 95 VAL A C 1
ATOM 758 O O . VAL A 1 95 ? -0.385 -11.533 -1.674 1.00 41.59 95 VAL A O 1
ATOM 761 N N . TRP A 1 96 ? -0.893 -13.601 -0.944 1.00 43.59 96 TRP A N 1
ATOM 762 C CA . TRP A 1 96 ? -0.193 -13.505 0.332 1.00 43.59 96 TRP A CA 1
ATOM 763 C C . TRP A 1 96 ? 1.307 -13.340 0.086 1.00 43.59 96 TRP A C 1
ATOM 765 O O . TRP A 1 96 ? 1.857 -13.978 -0.813 1.00 43.59 96 TRP A O 1
ATOM 775 N N . GLY A 1 97 ? 1.953 -12.473 0.871 1.00 43.62 97 GLY A N 1
ATOM 776 C CA . GLY A 1 97 ? 3.384 -12.215 0.741 1.00 43.62 97 GLY A CA 1
ATOM 777 C C . GLY A 1 97 ? 4.207 -13.491 0.911 1.00 43.62 97 GLY A C 1
ATOM 778 O O . GLY A 1 97 ? 3.810 -14.408 1.636 1.00 43.62 97 GLY A O 1
ATOM 779 N N . GLN A 1 98 ? 5.350 -13.535 0.227 1.00 43.56 98 GLN A N 1
ATOM 780 C CA . GLN A 1 98 ? 6.277 -14.662 0.260 1.00 43.56 98 GLN A CA 1
ATOM 781 C C . GLN A 1 98 ? 6.637 -15.058 1.696 1.00 43.56 98 GLN A C 1
ATOM 783 O O . GLN A 1 98 ? 7.030 -14.232 2.519 1.00 43.56 98 GLN A O 1
ATOM 788 N N . SER A 1 99 ? 6.483 -16.347 1.997 1.00 40.97 99 SER A N 1
ATOM 789 C CA . SER A 1 99 ? 6.730 -16.926 3.317 1.00 40.97 99 SER A CA 1
ATOM 790 C C . SER A 1 99 ? 8.186 -17.362 3.493 1.00 40.97 99 SER A C 1
ATOM 792 O O . SER A 1 99 ? 8.448 -18.438 4.036 1.00 40.97 99 SER A O 1
ATOM 794 N N . ASP A 1 100 ? 9.129 -16.543 3.038 1.00 40.00 100 ASP A N 1
ATOM 795 C CA . ASP A 1 100 ? 10.550 -16.838 3.167 1.00 40.00 100 ASP A CA 1
ATOM 796 C C . ASP A 1 100 ? 11.062 -16.436 4.557 1.00 40.00 100 ASP A C 1
ATOM 798 O O . ASP A 1 100 ? 10.780 -15.361 5.092 1.00 40.00 100 ASP A O 1
ATOM 802 N N . ALA A 1 101 ? 11.774 -17.370 5.193 1.00 38.41 101 ALA A N 1
ATOM 803 C CA . ALA A 1 101 ? 12.372 -17.236 6.525 1.00 38.41 101 ALA A CA 1
ATOM 804 C C . ALA A 1 101 ? 11.425 -16.825 7.685 1.00 38.41 101 ALA A C 1
ATOM 806 O O . ALA A 1 101 ? 11.889 -16.346 8.718 1.00 38.41 101 ALA A O 1
ATOM 807 N N . GLY A 1 102 ? 10.112 -17.069 7.573 1.00 49.06 102 GLY A N 1
ATOM 808 C CA . GLY A 1 102 ? 9.176 -16.997 8.709 1.00 49.06 102 GLY A CA 1
ATOM 809 C C . GLY A 1 102 ? 8.623 -15.609 9.062 1.00 49.06 102 GLY A C 1
ATOM 810 O O . GLY A 1 102 ? 7.924 -15.483 10.065 1.00 49.06 102 GLY A O 1
ATOM 811 N N . ASN A 1 103 ? 8.866 -14.586 8.238 1.00 65.12 103 ASN A N 1
ATOM 812 C CA . ASN A 1 103 ? 8.314 -13.241 8.427 1.00 65.12 103 ASN A CA 1
ATOM 813 C C . ASN A 1 103 ? 7.108 -13.008 7.504 1.00 65.12 103 ASN A C 1
ATOM 815 O O . ASN A 1 103 ? 7.242 -12.417 6.437 1.00 65.12 103 ASN A O 1
ATOM 819 N N . PHE A 1 104 ? 5.914 -13.458 7.906 1.00 78.56 104 PHE A N 1
ATOM 820 C CA . PHE A 1 104 ? 4.696 -13.170 7.140 1.00 78.56 104 PHE A CA 1
ATOM 821 C C . PHE A 1 104 ? 4.440 -11.666 7.042 1.00 78.56 104 PHE A C 1
ATOM 823 O O . PHE A 1 104 ? 4.507 -10.943 8.041 1.00 78.56 104 PHE A O 1
ATOM 830 N N . TYR A 1 105 ? 4.071 -11.223 5.843 1.00 81.44 105 TYR A N 1
ATOM 831 C CA . TYR A 1 105 ? 3.742 -9.839 5.560 1.00 81.44 105 TYR A CA 1
ATOM 832 C C . TYR A 1 105 ? 2.614 -9.733 4.532 1.00 81.44 105 TYR A C 1
ATOM 834 O O . TYR A 1 105 ? 2.578 -10.468 3.544 1.00 81.44 105 TYR A O 1
ATOM 842 N N . THR A 1 106 ? 1.698 -8.790 4.731 1.00 85.62 106 THR A N 1
ATOM 843 C CA . THR A 1 106 ? 0.672 -8.440 3.743 1.00 85.62 106 THR A CA 1
ATOM 844 C C . THR A 1 106 ? 0.333 -6.954 3.821 1.00 85.62 106 THR A C 1
ATOM 846 O O . THR A 1 106 ? 0.339 -6.365 4.902 1.00 85.62 106 THR A O 1
ATOM 849 N N . LEU A 1 107 ? 0.046 -6.354 2.666 1.00 91.69 107 LEU A N 1
ATOM 850 C CA . LEU A 1 107 ? -0.393 -4.971 2.499 1.00 91.69 107 LEU A CA 1
ATOM 851 C C . LEU A 1 107 ? -1.751 -4.997 1.794 1.00 91.69 107 LEU A C 1
ATOM 853 O O . LEU A 1 107 ? -1.876 -5.567 0.714 1.00 91.69 107 LEU A O 1
ATOM 857 N N . ILE A 1 108 ? -2.762 -4.391 2.409 1.00 93.81 108 ILE A N 1
ATOM 858 C CA . ILE A 1 108 ? -4.156 -4.453 1.973 1.00 93.81 108 ILE A CA 1
ATOM 859 C C . ILE A 1 108 ? -4.658 -3.023 1.768 1.00 93.81 108 ILE A C 1
ATOM 861 O O . ILE A 1 108 ? -4.689 -2.213 2.696 1.00 93.81 108 ILE A O 1
ATOM 865 N N . ALA A 1 109 ? -5.059 -2.698 0.537 1.00 96.31 109 ALA A N 1
ATOM 866 C CA . ALA A 1 109 ? -5.699 -1.419 0.247 1.00 96.31 109 ALA A CA 1
ATOM 867 C C . ALA A 1 109 ? -7.032 -1.337 0.994 1.00 96.31 109 ALA A C 1
ATOM 869 O O . ALA A 1 109 ? -7.821 -2.284 0.974 1.00 96.31 109 ALA A O 1
ATOM 870 N N . ALA A 1 110 ? -7.330 -0.190 1.605 1.00 97.75 110 ALA A N 1
ATOM 871 C CA . ALA A 1 110 ? -8.537 -0.046 2.411 1.00 97.75 110 ALA A CA 1
ATOM 872 C C . ALA A 1 110 ? -9.825 -0.232 1.588 1.00 97.75 110 ALA A C 1
ATOM 874 O O . ALA A 1 110 ? -10.871 -0.547 2.146 1.00 97.75 110 ALA A O 1
ATOM 875 N N . THR A 1 111 ? -9.742 -0.091 0.264 1.00 96.44 111 THR A N 1
ATOM 876 C CA . THR A 1 111 ? -10.845 -0.254 -0.689 1.00 96.44 111 THR A CA 1
ATOM 877 C C . THR A 1 111 ? -10.972 -1.666 -1.280 1.00 96.44 111 THR A C 1
ATOM 879 O O . THR A 1 111 ? -11.897 -1.895 -2.052 1.00 96.44 111 THR A O 1
ATOM 882 N N . ASP A 1 112 ? -10.092 -2.617 -0.936 1.00 93.31 112 ASP A N 1
ATOM 883 C CA . ASP A 1 112 ? -10.172 -4.033 -1.364 1.00 93.31 112 ASP A CA 1
ATOM 884 C C . ASP A 1 112 ? -10.909 -4.903 -0.319 1.00 93.31 112 ASP A C 1
ATOM 886 O O . ASP A 1 112 ? -10.512 -6.022 0.005 1.00 93.31 112 ASP A O 1
ATOM 890 N N . TYR A 1 113 ? -11.980 -4.354 0.267 1.00 95.00 113 TYR A N 1
ATOM 891 C CA . TYR A 1 113 ? -12.845 -5.057 1.219 1.00 95.00 113 TYR A CA 1
ATOM 892 C C . TYR A 1 113 ? -13.778 -6.059 0.515 1.00 95.00 113 TYR A C 1
ATOM 894 O O . TYR A 1 113 ? -14.203 -5.857 -0.623 1.00 95.00 113 TYR A O 1
ATOM 902 N N . SER A 1 114 ? -14.176 -7.125 1.216 1.00 93.31 114 SER A N 1
ATOM 903 C CA . SER A 1 114 ? -15.227 -8.051 0.761 1.00 93.31 114 SER A CA 1
ATOM 904 C C . SER A 1 114 ? -16.636 -7.566 1.111 1.00 93.31 114 SER A C 1
ATOM 906 O O . SER A 1 114 ? -17.596 -7.889 0.409 1.00 93.31 114 SER A O 1
ATOM 908 N N . ALA A 1 115 ? -16.766 -6.782 2.183 1.00 94.12 115 ALA A N 1
ATOM 909 C CA . ALA A 1 115 ? -18.012 -6.175 2.632 1.00 94.12 115 ALA A CA 1
ATOM 910 C C . ALA A 1 115 ? -17.738 -4.849 3.357 1.00 94.12 115 ALA A C 1
ATOM 912 O O . ALA A 1 115 ? -16.676 -4.671 3.954 1.00 94.12 115 ALA A O 1
ATOM 913 N N . MET A 1 116 ? -18.706 -3.933 3.325 1.00 97.62 116 MET A N 1
ATOM 914 C CA . MET A 1 116 ? -18.645 -2.667 4.056 1.00 97.62 116 MET A CA 1
ATOM 915 C C . MET A 1 116 ? -20.031 -2.165 4.459 1.00 97.62 116 MET A C 1
ATOM 917 O O . MET A 1 116 ? -21.052 -2.643 3.952 1.00 97.62 116 MET A O 1
ATOM 921 N N . GLN A 1 117 ? -20.046 -1.160 5.330 1.00 97.81 117 GLN A N 1
ATOM 922 C CA . GLN A 1 117 ? -21.209 -0.354 5.671 1.00 97.81 117 GLN A CA 1
ATOM 923 C C . GLN A 1 117 ? -20.800 1.115 5.833 1.00 97.81 117 GLN A C 1
ATOM 925 O O . GLN A 1 117 ? -19.798 1.405 6.482 1.00 97.81 117 GLN A O 1
ATOM 930 N N . GLY A 1 118 ? -21.606 2.014 5.261 1.00 97.19 118 GLY A N 1
ATOM 931 C CA . GLY A 1 118 ? -21.543 3.472 5.445 1.00 97.19 118 GLY A CA 1
ATOM 932 C C . GLY A 1 118 ? -20.446 4.202 4.669 1.00 97.19 118 GLY A C 1
ATOM 933 O O . GLY A 1 118 ? -20.745 5.209 4.035 1.00 97.19 118 GLY A O 1
ATOM 934 N N . VAL A 1 119 ? -19.238 3.636 4.610 1.00 98.25 119 VAL A N 1
ATOM 935 C CA . VAL A 1 119 ? -18.076 4.263 3.959 1.00 98.25 119 VAL A CA 1
ATOM 936 C C . VAL A 1 119 ? -18.262 4.524 2.458 1.00 98.25 119 VAL A C 1
ATOM 938 O O . VAL A 1 119 ? -18.932 3.772 1.740 1.00 98.25 119 VAL A O 1
ATOM 941 N N . GLU A 1 120 ? -17.554 5.532 1.950 1.00 98.00 120 GLU A N 1
ATOM 942 C CA . GLU A 1 120 ? -17.397 5.795 0.517 1.00 98.00 120 GLU A CA 1
ATOM 943 C C . GLU A 1 120 ? -15.937 5.645 0.062 1.00 98.00 120 GLU A C 1
ATOM 945 O O . GLU A 1 120 ? -14.997 5.784 0.845 1.00 98.00 120 GLU A O 1
ATOM 950 N N . VAL A 1 121 ? -15.743 5.385 -1.234 1.00 97.50 121 VAL A N 1
ATOM 951 C CA . VAL A 1 121 ? -14.423 5.278 -1.873 1.00 97.50 121 VAL A CA 1
ATOM 952 C C . VAL A 1 121 ? -14.049 6.612 -2.516 1.00 97.50 121 VAL A C 1
ATOM 954 O O . VAL A 1 121 ? -14.821 7.158 -3.304 1.00 97.50 121 VAL A O 1
ATOM 957 N N . GLN A 1 122 ? -12.851 7.114 -2.218 1.00 96.81 122 GLN A N 1
ATOM 958 C CA . GLN A 1 122 ? -12.333 8.389 -2.722 1.00 96.81 122 GLN A CA 1
ATOM 959 C C . GLN A 1 122 ? -10.926 8.228 -3.303 1.00 96.81 122 GLN A C 1
ATOM 961 O O . GLN A 1 122 ? -10.199 7.301 -2.956 1.00 96.81 122 GLN A O 1
ATOM 966 N N . GLN A 1 123 ? -10.533 9.140 -4.192 1.00 96.06 123 GLN A N 1
ATOM 967 C CA . GLN A 1 123 ? -9.160 9.225 -4.691 1.00 96.06 123 GLN A CA 1
ATOM 968 C C . GLN A 1 123 ? -8.267 9.911 -3.646 1.00 96.06 123 GLN A C 1
ATOM 970 O O . GLN A 1 123 ? -8.660 10.940 -3.097 1.00 96.06 123 GLN A O 1
ATOM 975 N N . SER A 1 124 ? -7.061 9.380 -3.425 1.00 97.44 124 SER A N 1
ATOM 976 C CA . SER A 1 124 ? -6.055 10.012 -2.564 1.00 97.44 124 SER A CA 1
ATOM 977 C C . SER A 1 124 ? -4.965 10.748 -3.352 1.00 97.44 124 SER A C 1
ATOM 979 O O . SER A 1 124 ? -4.679 10.432 -4.516 1.00 97.44 124 SER A O 1
ATOM 981 N N . SER A 1 125 ? -4.298 11.670 -2.662 1.00 96.00 125 SER A N 1
ATOM 982 C CA . SER A 1 125 ? -3.045 12.335 -3.039 1.00 96.00 125 SER A CA 1
ATOM 983 C C . SER A 1 125 ? -1.866 11.375 -3.252 1.00 96.00 125 SER A C 1
ATOM 985 O O . SER A 1 125 ? -0.950 11.696 -4.006 1.00 96.00 125 SER A O 1
ATOM 987 N N . GLU A 1 126 ? -1.890 10.183 -2.645 1.00 96.25 126 GLU A N 1
ATOM 988 C CA . GLU A 1 126 ? -0.856 9.148 -2.799 1.00 96.25 126 GLU A CA 1
ATOM 989 C C . GLU A 1 126 ? -1.114 8.222 -4.006 1.00 96.25 126 GLU A C 1
ATOM 991 O O . GLU A 1 126 ? -0.351 7.290 -4.260 1.00 96.25 126 GLU A O 1
ATOM 996 N N . GLY A 1 127 ? -2.153 8.493 -4.804 1.00 93.06 127 GLY A N 1
ATOM 997 C CA . GLY A 1 127 ? -2.391 7.880 -6.116 1.00 93.06 127 GLY A CA 1
ATOM 998 C C . GLY A 1 127 ? -3.317 6.659 -6.113 1.00 93.06 127 GLY A C 1
ATOM 999 O O . GLY A 1 127 ? -3.970 6.398 -7.126 1.00 93.06 127 GLY A O 1
ATOM 1000 N N . ILE A 1 128 ? -3.458 5.959 -4.984 1.00 95.00 128 ILE A N 1
ATOM 1001 C CA . ILE A 1 128 ? -4.493 4.924 -4.800 1.00 95.00 128 ILE A CA 1
ATOM 1002 C C . ILE A 1 128 ? -5.767 5.513 -4.181 1.00 95.00 128 ILE A C 1
ATOM 1004 O O . ILE A 1 128 ? -5.831 6.705 -3.873 1.00 95.00 128 ILE A O 1
ATOM 1008 N N . THR A 1 129 ? -6.802 4.696 -4.016 1.00 96.38 129 THR A N 1
ATOM 1009 C CA . THR A 1 129 ? -8.067 5.100 -3.396 1.00 96.38 129 THR A CA 1
ATOM 1010 C C . THR A 1 129 ? -8.092 4.810 -1.897 1.00 96.38 129 THR A C 1
ATOM 1012 O O . THR A 1 129 ? -7.648 3.747 -1.470 1.00 96.38 129 THR A O 1
ATOM 1015 N N . ASN A 1 130 ? -8.662 5.723 -1.110 1.00 98.56 130 ASN A N 1
ATOM 1016 C CA . ASN A 1 130 ? -8.955 5.532 0.311 1.00 98.56 130 ASN A CA 1
ATOM 1017 C C . ASN A 1 130 ? -10.445 5.228 0.535 1.00 98.56 130 ASN A C 1
ATOM 1019 O O . ASN A 1 130 ? -11.289 5.544 -0.307 1.00 98.56 130 ASN A O 1
ATOM 1023 N N . VAL A 1 131 ? -10.772 4.679 1.706 1.00 98.62 131 VAL A N 1
ATOM 1024 C CA . VAL A 1 131 ? -12.126 4.795 2.270 1.00 98.62 131 VAL A CA 1
ATOM 1025 C C . VAL A 1 131 ? -12.222 6.082 3.084 1.00 98.62 131 VAL A C 1
ATOM 1027 O O . VAL A 1 131 ? -11.241 6.519 3.693 1.00 98.62 131 VAL A O 1
ATOM 1030 N N . GLY A 1 132 ? -13.381 6.726 3.038 1.00 98.19 132 GLY A N 1
ATOM 1031 C CA . GLY A 1 132 ? -13.649 8.017 3.665 1.00 98.19 132 GLY A CA 1
ATOM 1032 C C . GLY A 1 132 ? -15.148 8.245 3.856 1.00 98.19 132 GLY A C 1
ATOM 1033 O O . GLY A 1 132 ? -15.940 7.341 3.592 1.00 98.19 132 GLY A O 1
ATOM 1034 N N . PHE A 1 133 ? -15.529 9.444 4.313 1.00 98.12 133 PHE A N 1
ATOM 1035 C CA . PHE A 1 133 ? -16.886 9.724 4.829 1.00 98.12 133 PHE A CA 1
ATOM 1036 C C . PHE A 1 133 ? -17.305 8.700 5.901 1.00 98.12 133 PHE A C 1
ATOM 1038 O O . PHE A 1 133 ? -18.390 8.137 5.851 1.00 98.12 133 PHE A O 1
ATOM 1045 N N . ILE A 1 134 ? -16.388 8.420 6.833 1.00 98.50 134 ILE A N 1
ATOM 1046 C CA . ILE A 1 134 ? -16.540 7.383 7.856 1.00 98.50 134 ILE A CA 1
ATOM 1047 C C . ILE A 1 134 ? -17.244 7.973 9.083 1.00 98.50 134 ILE A C 1
ATOM 1049 O O . ILE A 1 134 ? -16.659 8.803 9.788 1.00 98.50 134 ILE A O 1
ATOM 1053 N N . ASP A 1 135 ? -18.464 7.514 9.357 1.00 98.62 135 ASP A N 1
ATOM 1054 C CA . ASP A 1 135 ? -19.214 7.838 10.572 1.00 98.62 135 ASP A CA 1
ATOM 1055 C C . ASP A 1 135 ? -19.009 6.777 11.676 1.00 98.62 135 ASP A C 1
ATOM 1057 O O . ASP A 1 135 ? -18.569 5.649 11.439 1.00 98.62 135 ASP A O 1
ATOM 1061 N N . THR A 1 136 ? -19.322 7.119 12.932 1.00 98.62 136 THR A N 1
ATOM 1062 C CA . THR A 1 136 ? -19.281 6.15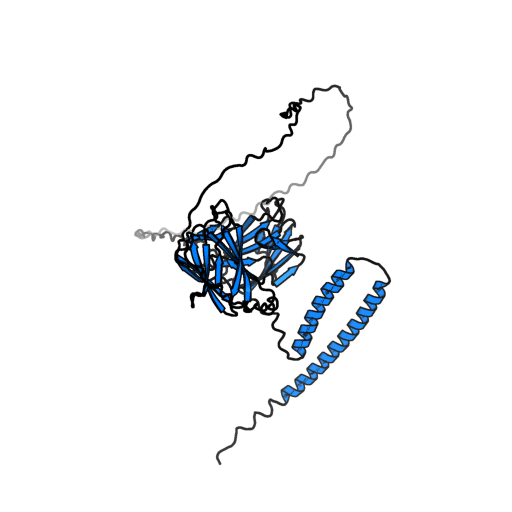1 14.045 1.00 98.62 136 THR A CA 1
ATOM 1063 C C . THR A 1 136 ? -20.245 4.988 13.790 1.00 98.62 136 THR A C 1
ATOM 1065 O O . THR A 1 136 ? -21.451 5.187 13.649 1.00 98.62 136 THR A O 1
ATOM 1068 N N . GLY A 1 137 ? -19.722 3.760 13.819 1.00 97.56 137 GLY A N 1
ATOM 1069 C CA . GLY A 1 137 ? -20.459 2.528 13.532 1.00 97.56 137 GLY A CA 1
ATOM 1070 C C . GLY A 1 137 ? -20.278 2.000 12.105 1.00 97.56 137 GLY A C 1
ATOM 1071 O O . GLY A 1 137 ? -20.687 0.868 11.835 1.00 97.56 137 GLY A O 1
ATOM 1072 N N . ASP A 1 138 ? -19.639 2.766 11.219 1.00 98.81 138 ASP A N 1
ATOM 1073 C CA . ASP A 1 138 ? -19.260 2.305 9.884 1.00 98.81 138 ASP A CA 1
ATOM 1074 C C . ASP A 1 138 ? -18.106 1.309 9.939 1.00 98.81 138 ASP A C 1
ATOM 1076 O O . ASP A 1 138 ? -17.318 1.272 10.889 1.00 98.81 138 ASP A O 1
ATOM 1080 N N . TRP A 1 139 ? -18.009 0.458 8.920 1.00 98.75 139 TRP A N 1
ATOM 1081 C CA . TRP A 1 139 ? -17.013 -0.605 8.909 1.00 98.75 139 TRP A CA 1
ATOM 1082 C C . TRP A 1 139 ? -16.680 -1.117 7.510 1.00 98.75 139 TRP A C 1
ATOM 1084 O O . TRP A 1 139 ? -17.466 -1.024 6.569 1.00 98.75 139 TRP A O 1
ATOM 1094 N N . VAL A 1 140 ? -15.507 -1.733 7.414 1.00 98.62 140 VAL A N 1
ATOM 1095 C CA . VAL A 1 140 ? -14.983 -2.455 6.248 1.00 98.62 140 VAL A CA 1
ATOM 1096 C C . VAL A 1 140 ? -14.446 -3.806 6.712 1.00 98.62 140 VAL A C 1
ATOM 1098 O O . VAL A 1 140 ? -13.913 -3.909 7.817 1.00 98.62 140 VAL A O 1
ATOM 1101 N N . SER A 1 141 ? -14.626 -4.863 5.919 1.00 97.81 141 SER A N 1
ATOM 1102 C CA . SER A 1 141 ? -14.197 -6.217 6.282 1.00 97.81 141 SER A CA 1
ATOM 1103 C C . SER A 1 141 ? -13.417 -6.905 5.167 1.00 97.81 141 SER A C 1
ATOM 1105 O O . SER A 1 141 ? -13.782 -6.825 3.994 1.00 97.81 141 SER A O 1
ATOM 1107 N N . TYR A 1 142 ? -12.343 -7.587 5.557 1.00 96.56 142 TYR A N 1
ATOM 1108 C CA . TYR A 1 142 ? -11.346 -8.200 4.690 1.00 96.56 142 TYR A CA 1
ATOM 1109 C C . TYR A 1 142 ? -11.200 -9.686 5.049 1.00 96.56 142 TYR A C 1
ATOM 1111 O O . TYR A 1 142 ? -10.992 -10.009 6.222 1.00 96.56 142 TYR A O 1
ATOM 1119 N N . PRO A 1 143 ? -11.284 -10.609 4.077 1.00 93.31 143 PRO A N 1
ATOM 1120 C CA . PRO A 1 143 ? -11.004 -12.015 4.316 1.00 93.31 143 PRO A CA 1
ATOM 1121 C C . PRO A 1 143 ? -9.487 -12.198 4.427 1.00 93.31 143 PRO A C 1
ATOM 1123 O O . PRO A 1 143 ? -8.766 -12.031 3.445 1.00 93.31 143 PRO A O 1
ATOM 1126 N N . VAL A 1 144 ? -8.998 -12.549 5.614 1.00 91.12 144 VAL A N 1
ATOM 1127 C CA . VAL A 1 144 ? -7.574 -12.793 5.873 1.00 91.12 144 VAL A CA 1
ATOM 1128 C C . VAL A 1 144 ? -7.307 -14.267 6.146 1.00 91.12 144 VAL A C 1
ATOM 1130 O O . VAL A 1 144 ? -8.195 -14.984 6.599 1.00 91.12 144 VAL A O 1
ATOM 1133 N N . ASN A 1 145 ? -6.093 -14.733 5.848 1.00 89.00 145 ASN A N 1
ATOM 1134 C CA . ASN A 1 145 ? -5.636 -16.082 6.179 1.00 89.00 145 ASN A CA 1
ATOM 1135 C C . ASN A 1 145 ? -4.221 -16.011 6.759 1.00 89.00 145 ASN A C 1
ATOM 1137 O O . ASN A 1 145 ? -3.250 -15.909 6.012 1.00 89.00 145 ASN A O 1
ATOM 1141 N N . LEU A 1 146 ? -4.118 -16.012 8.087 1.00 90.44 146 LEU A N 1
ATOM 1142 C CA . LEU A 1 146 ? -2.857 -15.772 8.791 1.00 90.44 146 LEU A CA 1
ATOM 1143 C C . LEU A 1 146 ? -2.137 -17.097 9.105 1.00 90.44 146 LEU A C 1
ATOM 1145 O O . LEU A 1 146 ? -2.791 -18.060 9.505 1.00 90.44 146 LEU A O 1
ATOM 1149 N N . PRO A 1 147 ? -0.808 -17.205 8.934 1.00 87.50 147 PRO A N 1
ATOM 1150 C CA . PRO A 1 147 ? -0.115 -18.491 9.046 1.00 87.50 147 PRO A CA 1
ATOM 1151 C C . PRO A 1 147 ? 0.091 -18.963 10.491 1.00 87.50 147 PRO A C 1
ATOM 1153 O O . PRO A 1 147 ? 0.156 -20.167 10.735 1.00 87.50 147 PRO A O 1
ATOM 1156 N N . THR A 1 148 ? 0.195 -18.043 11.450 1.00 88.62 148 THR A N 1
ATOM 1157 C CA . THR A 1 148 ? 0.503 -18.339 12.858 1.00 88.62 148 THR A CA 1
ATOM 1158 C C . THR A 1 148 ? -0.407 -17.566 13.809 1.00 88.62 148 THR A C 1
ATOM 1160 O O . THR A 1 148 ? -0.900 -16.490 13.476 1.00 88.62 148 THR A O 1
ATOM 1163 N N . ASN A 1 149 ? -0.629 -18.118 15.005 1.00 92.50 149 ASN A N 1
ATOM 1164 C CA . ASN A 1 149 ? -1.210 -17.362 16.114 1.00 92.50 149 ASN A CA 1
ATOM 1165 C C . ASN A 1 149 ? -0.101 -16.525 16.759 1.00 92.50 149 ASN A C 1
ATOM 1167 O O . ASN A 1 149 ? 1.039 -16.992 16.824 1.00 92.50 149 ASN A O 1
ATOM 1171 N N . GLY A 1 150 ? -0.448 -15.363 17.303 1.00 92.81 150 GLY A N 1
ATOM 1172 C CA . GLY A 1 150 ? 0.473 -14.531 18.079 1.00 92.81 150 GLY A CA 1
ATOM 1173 C C . GLY A 1 150 ? 0.520 -13.089 17.578 1.00 92.81 150 GLY A C 1
ATOM 1174 O O . GLY A 1 150 ? -0.409 -12.668 16.881 1.00 92.81 150 GLY A O 1
ATOM 1175 N N . PRO A 1 151 ? 1.576 -12.330 17.920 1.00 94.25 151 PRO A N 1
ATOM 1176 C CA . PRO A 1 151 ? 1.606 -10.894 17.702 1.00 94.25 151 PRO A CA 1
ATOM 1177 C C . PRO A 1 151 ? 1.814 -10.542 16.228 1.00 94.25 151 PRO A C 1
ATOM 1179 O O . PRO A 1 151 ? 2.773 -10.978 15.588 1.00 94.25 151 PRO A O 1
ATOM 1182 N N . TYR A 1 152 ? 0.947 -9.675 15.710 1.00 94.31 152 TYR A N 1
ATOM 1183 C CA . TYR A 1 152 ? 1.135 -8.999 14.432 1.00 94.31 152 TYR A CA 1
ATOM 1184 C C . TYR A 1 152 ? 1.272 -7.501 14.678 1.00 94.31 152 TYR A C 1
ATOM 1186 O O . TYR A 1 152 ? 0.468 -6.913 15.402 1.00 94.31 152 TYR A O 1
ATOM 1194 N N . GLN A 1 153 ? 2.270 -6.877 14.055 1.00 93.69 153 GLN A N 1
ATOM 1195 C CA . GLN A 1 153 ? 2.340 -5.427 13.948 1.00 93.69 153 GLN A CA 1
ATOM 1196 C C . GLN A 1 153 ? 1.388 -5.003 12.829 1.00 93.69 153 GLN A C 1
ATOM 1198 O O . GLN A 1 153 ? 1.589 -5.343 11.657 1.00 93.69 153 GLN A O 1
ATOM 1203 N N . PHE A 1 154 ? 0.331 -4.296 13.212 1.00 96.62 154 PHE A N 1
ATOM 1204 C CA . PHE A 1 154 ? -0.637 -3.701 12.306 1.00 96.62 154 PHE A CA 1
ATOM 1205 C C . PHE A 1 154 ? -0.249 -2.245 12.078 1.00 96.62 154 PHE A C 1
ATOM 1207 O O . PHE A 1 154 ? -0.209 -1.475 13.035 1.00 96.62 154 PHE A O 1
ATOM 1214 N N . HIS A 1 155 ? -0.011 -1.860 10.827 1.00 96.94 155 HIS A N 1
ATOM 1215 C CA . HIS A 1 155 ? 0.133 -0.455 10.439 1.00 96.94 155 HIS A CA 1
ATOM 1216 C C . HIS A 1 155 ? -1.110 -0.041 9.660 1.00 96.94 155 HIS A C 1
ATOM 1218 O O . HIS A 1 155 ? -1.578 -0.804 8.820 1.00 96.94 155 HIS A O 1
ATOM 1224 N N . SER A 1 156 ? -1.615 1.170 9.865 1.00 98.00 156 SER A N 1
ATOM 1225 C CA . SER A 1 156 ? -2.671 1.753 9.037 1.00 98.00 156 SER A CA 1
ATOM 1226 C C . SER A 1 156 ? -2.296 3.161 8.621 1.00 98.00 156 SER A C 1
ATOM 1228 O O . SER A 1 156 ? -1.922 3.991 9.453 1.00 98.00 156 SER A O 1
ATOM 1230 N N . ARG A 1 157 ? -2.391 3.432 7.318 1.00 98.44 157 ARG A N 1
ATOM 1231 C CA . ARG A 1 157 ? -2.140 4.756 6.761 1.00 98.44 157 ARG A CA 1
ATOM 1232 C C . ARG A 1 157 ? -3.446 5.529 6.703 1.00 98.44 157 ARG A C 1
ATOM 1234 O O . ARG A 1 157 ? -4.347 5.201 5.928 1.00 98.44 157 ARG A O 1
ATOM 1241 N N . ILE A 1 158 ? -3.546 6.538 7.559 1.00 98.69 158 ILE A N 1
ATOM 1242 C CA . ILE A 1 158 ? -4.760 7.306 7.834 1.00 98.69 158 ILE A CA 1
ATOM 1243 C C . ILE A 1 158 ? -4.519 8.799 7.634 1.00 98.69 158 ILE A C 1
ATOM 1245 O O . ILE A 1 158 ? -3.405 9.288 7.795 1.00 98.69 158 ILE A O 1
ATOM 1249 N N . SER A 1 159 ? -5.571 9.543 7.315 1.00 98.75 159 SER A N 1
ATOM 1250 C CA . SER A 1 159 ? -5.574 11.007 7.422 1.00 98.75 159 SER A CA 1
ATOM 1251 C C . SER A 1 159 ? -6.541 11.409 8.525 1.00 98.75 159 SER A C 1
ATOM 1253 O O . SER A 1 159 ? -7.670 10.919 8.514 1.00 98.75 159 SER A O 1
ATOM 1255 N N . SER A 1 160 ? -6.160 12.321 9.413 1.00 98.69 160 SER A N 1
ATOM 1256 C CA . SER A 1 160 ? -7.051 12.893 10.426 1.00 98.69 160 SER A CA 1
ATOM 1257 C C . SER A 1 160 ? -6.743 14.385 10.578 1.00 98.69 160 SER A C 1
ATOM 1259 O O . SER A 1 160 ? -5.778 14.733 11.260 1.00 98.69 160 SER A O 1
ATOM 1261 N N . PRO A 1 161 ? -7.515 15.297 9.956 1.00 98.56 161 PRO A N 1
ATOM 1262 C CA . PRO A 1 161 ? -7.155 16.715 9.901 1.00 98.56 161 PRO A CA 1
ATOM 1263 C C . PRO A 1 161 ? -6.929 17.344 11.281 1.00 98.56 161 PRO A C 1
ATOM 1265 O O . PRO A 1 161 ? -5.956 18.070 11.476 1.00 98.56 161 PRO A O 1
ATOM 1268 N N . SER A 1 162 ? -7.799 17.012 12.240 1.00 98.06 162 SER A N 1
ATOM 1269 C CA . SER A 1 162 ? -7.807 17.562 13.603 1.00 98.06 162 SER A CA 1
ATOM 1270 C C . SER A 1 162 ? -7.211 16.625 14.664 1.00 98.06 162 SER A C 1
ATOM 1272 O O . SER A 1 162 ? -7.203 16.983 15.839 1.00 98.06 162 SER A O 1
ATOM 1274 N N . GLY A 1 163 ? -6.746 15.426 14.291 1.00 98.00 163 GLY A N 1
ATOM 1275 C CA . GLY A 1 163 ? -6.371 14.366 15.242 1.00 98.00 163 GLY A CA 1
ATOM 1276 C C . GLY A 1 163 ? -7.572 13.634 15.866 1.00 98.00 163 GLY A C 1
ATOM 1277 O O . GLY A 1 163 ? -7.446 12.935 16.869 1.00 98.00 163 GLY A O 1
ATOM 1278 N N . GLU A 1 164 ? -8.757 13.809 15.279 1.00 96.12 164 GLU A N 1
ATOM 1279 C CA . GLU A 1 164 ? -9.987 13.107 15.645 1.00 96.12 164 GLU A CA 1
ATOM 1280 C C . GLU A 1 164 ? -10.074 11.725 14.980 1.00 96.12 164 GLU A C 1
ATOM 1282 O O . GLU A 1 164 ? -9.414 11.441 13.978 1.00 96.12 164 GLU A O 1
ATOM 1287 N N . GLY A 1 165 ? -10.935 10.869 15.520 1.00 98.12 165 GLY A N 1
ATOM 1288 C CA . GLY A 1 165 ? -11.210 9.551 14.965 1.00 98.12 165 GLY A CA 1
ATOM 1289 C C . GLY A 1 165 ? -10.615 8.410 15.780 1.00 98.12 165 GLY A C 1
ATOM 1290 O O . GLY A 1 165 ? -9.649 8.558 16.531 1.00 98.12 165 GLY A O 1
ATOM 1291 N N . SER A 1 166 ? -11.255 7.254 15.651 1.00 98.81 166 SER A N 1
ATOM 1292 C CA . SER A 1 166 ? -10.812 5.995 16.241 1.00 98.81 166 SER A CA 1
ATOM 1293 C C . SER A 1 166 ? -11.491 4.822 15.541 1.00 98.81 166 SER A C 1
ATOM 1295 O O . SER A 1 166 ? -12.590 4.956 14.992 1.00 98.81 166 SER A O 1
ATOM 1297 N N . PHE A 1 167 ? -10.826 3.669 15.549 1.00 98.88 167 PHE A N 1
ATOM 1298 C CA . PHE A 1 167 ? -11.385 2.418 15.050 1.00 98.88 167 PHE A CA 1
ATOM 1299 C C . PHE A 1 167 ? -10.961 1.226 15.904 1.00 98.88 167 PHE A C 1
ATOM 1301 O O . PHE A 1 167 ? -9.927 1.233 16.568 1.00 98.88 167 PHE A O 1
ATOM 1308 N N . GLU A 1 168 ? -11.749 0.166 15.841 1.00 98.88 168 GLU A N 1
ATOM 1309 C CA . GLU A 1 168 ? -11.430 -1.143 16.391 1.00 98.88 168 GLU A CA 1
ATOM 1310 C C . GLU A 1 168 ? -11.051 -2.107 15.267 1.00 98.88 168 GLU A C 1
ATOM 1312 O O . GLU A 1 168 ? -11.655 -2.090 14.190 1.00 98.88 168 GLU A O 1
ATOM 1317 N N . VAL A 1 169 ? -10.083 -2.982 15.539 1.00 98.81 169 VAL A N 1
ATOM 1318 C CA . VAL A 1 169 ? -9.823 -4.181 14.737 1.00 98.81 169 VAL A CA 1
ATOM 1319 C C . VAL A 1 169 ? -10.582 -5.330 15.390 1.00 98.81 169 VAL A C 1
ATOM 1321 O O . VAL A 1 169 ? -10.346 -5.648 16.555 1.00 98.81 169 VAL A O 1
ATOM 1324 N N . VAL A 1 170 ? -11.524 -5.926 14.663 1.00 98.56 170 VAL A N 1
ATOM 1325 C CA . VAL A 1 170 ? -12.552 -6.827 15.205 1.00 98.56 170 VAL A CA 1
ATOM 1326 C C . VAL A 1 170 ? -12.642 -8.094 14.356 1.00 98.56 170 VAL A C 1
ATOM 1328 O O . VAL A 1 170 ? -12.497 -8.053 13.136 1.00 98.56 170 VAL A O 1
ATOM 1331 N N . ASN A 1 171 ? -12.930 -9.237 14.969 1.00 98.19 171 ASN A N 1
ATOM 1332 C CA . ASN A 1 171 ? -13.403 -10.408 14.241 1.00 98.19 171 ASN A CA 1
ATOM 1333 C C . ASN A 1 171 ? -14.845 -10.167 13.770 1.00 98.19 171 ASN A C 1
ATOM 1335 O O . ASN A 1 171 ? -15.738 -9.982 14.598 1.00 98.19 171 ASN A O 1
ATOM 1339 N N . PHE A 1 172 ? -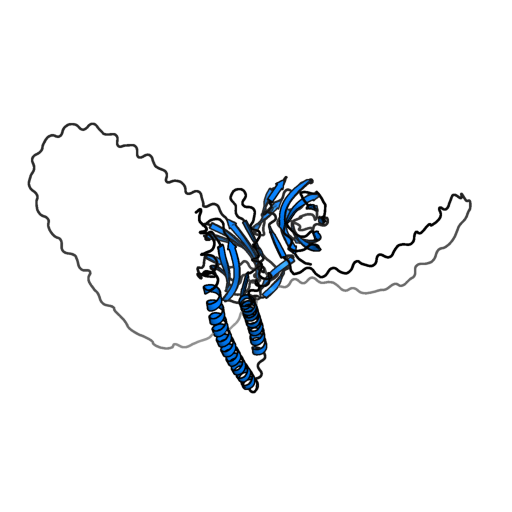15.093 -10.181 12.461 1.00 95.81 172 PHE A N 1
ATOM 1340 C CA . PHE A 1 172 ? -16.423 -9.903 11.911 1.00 95.81 172 PHE A CA 1
ATOM 1341 C C . PHE A 1 172 ? -17.495 -10.878 12.428 1.00 95.81 172 PHE A C 1
ATOM 1343 O O . PHE A 1 172 ? -18.608 -10.458 12.747 1.00 95.81 172 PHE A O 1
ATOM 1350 N N . ASP A 1 173 ? -17.154 -12.162 12.554 1.00 94.19 173 ASP A N 1
ATOM 1351 C CA . ASP A 1 173 ? -18.103 -13.226 12.881 1.00 94.19 173 ASP A CA 1
ATOM 1352 C C . ASP A 1 173 ? -18.344 -13.348 14.395 1.00 94.19 173 ASP A C 1
ATOM 1354 O O . ASP A 1 173 ? -19.486 -13.482 14.834 1.00 94.19 173 ASP A O 1
ATOM 1358 N N . THR A 1 174 ? -17.285 -13.283 15.213 1.00 97.50 174 THR A N 1
ATOM 1359 C CA . THR A 1 174 ? -17.388 -13.438 16.680 1.00 97.50 174 THR A CA 1
ATOM 1360 C C . THR A 1 174 ? -17.573 -12.122 17.433 1.00 97.50 174 THR A C 1
ATOM 1362 O O . THR A 1 174 ? -17.868 -12.149 18.627 1.00 97.50 174 THR A O 1
ATOM 1365 N N . GLN A 1 175 ? -17.388 -10.977 16.765 1.00 96.94 175 GLN A N 1
ATOM 1366 C CA . GLN A 1 175 ? -17.382 -9.631 17.355 1.00 96.94 175 GLN A CA 1
ATOM 1367 C C . GLN A 1 175 ? -16.308 -9.411 18.444 1.00 96.94 175 GLN A C 1
ATOM 1369 O O . GLN A 1 175 ? -16.354 -8.421 19.174 1.00 96.94 175 GLN A O 1
ATOM 1374 N N . GLN A 1 176 ? -15.307 -10.296 18.532 1.00 98.12 176 GLN A N 1
ATOM 1375 C CA . GLN A 1 176 ? -14.131 -10.106 19.383 1.00 98.12 176 GLN A CA 1
ATOM 1376 C C . GLN A 1 176 ? -13.319 -8.898 18.904 1.00 98.12 176 GLN A C 1
ATOM 1378 O O . GLN A 1 176 ? -12.835 -8.896 17.774 1.00 98.12 176 GLN A O 1
ATOM 1383 N N . VAL A 1 177 ? -13.118 -7.907 19.772 1.00 98.62 177 VAL A N 1
ATOM 1384 C CA . VAL A 1 177 ? -12.175 -6.803 19.537 1.00 98.62 177 VAL A CA 1
ATOM 1385 C C . VAL A 1 177 ? -10.755 -7.288 19.843 1.00 98.62 177 VAL A C 1
ATOM 1387 O O . VAL A 1 177 ? -10.507 -7.835 20.917 1.00 98.62 177 VAL A O 1
ATOM 1390 N N . TYR A 1 178 ? -9.836 -7.101 18.895 1.00 98.62 178 TYR A N 1
ATOM 1391 C CA . TYR A 1 178 ? -8.410 -7.415 19.030 1.00 98.62 178 TYR A CA 1
ATOM 1392 C C . TYR A 1 178 ? -7.590 -6.193 19.464 1.00 98.62 178 TYR A C 1
ATOM 1394 O O . TYR A 1 178 ? -6.682 -6.320 20.282 1.00 98.62 178 TYR A O 1
ATOM 1402 N N . ALA A 1 179 ? -7.924 -5.009 18.942 1.00 98.69 179 ALA A N 1
ATOM 1403 C CA . ALA A 1 179 ? -7.272 -3.747 19.283 1.00 98.69 179 ALA A CA 1
ATOM 1404 C C . ALA A 1 179 ? -8.198 -2.547 19.055 1.00 98.69 179 ALA A C 1
ATOM 1406 O O . ALA A 1 179 ? -9.123 -2.613 18.241 1.00 98.69 179 ALA A O 1
ATOM 1407 N N . THR A 1 180 ? -7.898 -1.435 19.727 1.00 98.69 180 THR A N 1
ATOM 1408 C CA . THR A 1 180 ? -8.584 -0.146 19.571 1.00 98.69 180 THR A CA 1
ATOM 1409 C C . THR A 1 180 ? -7.550 0.939 19.299 1.00 98.69 180 THR A C 1
ATOM 1411 O O . THR A 1 180 ? -6.738 1.267 20.160 1.00 98.69 180 THR A O 1
ATOM 1414 N N . PHE A 1 181 ? -7.616 1.522 18.109 1.00 98.62 181 PHE A N 1
ATOM 1415 C CA . PHE A 1 181 ? -6.789 2.635 17.668 1.00 98.62 181 PHE A CA 1
ATOM 1416 C C . PHE A 1 181 ? -7.505 3.951 17.974 1.00 98.62 181 PHE A C 1
ATOM 1418 O O . PHE A 1 181 ? -8.654 4.138 17.578 1.00 98.62 181 PHE A O 1
ATOM 1425 N N . SER A 1 182 ? -6.843 4.867 18.680 1.00 97.62 182 SER A N 1
ATOM 1426 C CA . SER A 1 182 ? -7.401 6.169 19.071 1.00 97.62 182 SER A CA 1
ATOM 1427 C C . SER A 1 182 ? -6.294 7.202 19.293 1.00 97.62 182 SER A C 1
ATOM 1429 O O . SER A 1 182 ? -5.123 6.836 19.377 1.00 97.62 182 SER A O 1
ATOM 1431 N N . GLY A 1 183 ? -6.655 8.488 19.383 1.00 96.44 183 GLY A N 1
ATOM 1432 C CA . GLY A 1 183 ? -5.685 9.570 19.590 1.00 96.44 183 GLY A CA 1
ATOM 1433 C C . GLY A 1 183 ? -4.793 9.805 18.370 1.00 96.44 183 GLY A C 1
ATOM 1434 O O . GLY A 1 183 ? -3.571 9.860 18.497 1.00 96.44 183 GLY A O 1
ATOM 1435 N N . PHE A 1 184 ? -5.395 9.890 17.180 1.00 98.50 184 PHE A N 1
ATOM 1436 C CA . PHE A 1 184 ? -4.645 10.030 15.934 1.00 98.50 184 PHE A CA 1
ATOM 1437 C C . PHE A 1 184 ? -3.831 11.334 15.873 1.00 98.50 184 PHE A C 1
ATOM 1439 O O . PHE A 1 184 ? -4.290 12.376 16.343 1.00 98.50 184 PHE A O 1
ATOM 1446 N N . PRO A 1 185 ? -2.632 11.320 15.258 1.00 98.12 185 PRO A N 1
ATOM 1447 C CA . PRO A 1 185 ? -1.905 12.550 14.977 1.00 98.12 185 PRO A CA 1
ATOM 1448 C C . PRO A 1 185 ? -2.709 13.449 14.032 1.00 98.12 185 PRO A C 1
ATOM 1450 O O . PRO A 1 185 ? -3.237 12.978 13.024 1.00 98.12 185 PRO A O 1
ATOM 1453 N N . ALA A 1 186 ? -2.759 14.749 14.324 1.00 98.50 186 ALA A N 1
ATOM 1454 C CA . ALA A 1 186 ? -3.375 15.725 13.433 1.00 98.50 186 ALA A CA 1
ATOM 1455 C C . ALA A 1 186 ? -2.541 15.881 12.149 1.00 98.50 186 ALA A C 1
ATOM 1457 O O . ALA A 1 186 ? -1.408 16.362 12.189 1.00 98.50 186 ALA A O 1
ATOM 1458 N N . THR A 1 187 ? -3.104 15.483 11.009 1.00 98.44 187 THR A N 1
ATOM 1459 C CA . THR A 1 187 ? -2.468 15.565 9.685 1.00 98.44 187 THR A CA 1
ATOM 1460 C C . THR A 1 187 ? -2.748 16.883 8.961 1.00 98.44 187 THR A C 1
ATOM 1462 O O . THR A 1 187 ? -2.125 17.165 7.941 1.00 98.44 187 THR A O 1
ATOM 1465 N N . GLY A 1 188 ? -3.675 17.703 9.466 1.00 98.44 188 GLY A N 1
ATOM 1466 C CA . GLY A 1 188 ? -4.051 19.004 8.904 1.00 98.44 188 GLY A CA 1
ATOM 1467 C C . GLY A 1 188 ? -5.006 18.957 7.703 1.00 98.44 188 GLY A C 1
ATOM 1468 O O . GLY A 1 188 ? -5.738 19.920 7.495 1.00 98.44 188 GLY A O 1
ATOM 1469 N N . ASP A 1 189 ? -5.052 17.855 6.946 1.00 98.38 189 ASP A N 1
ATOM 1470 C CA . ASP A 1 189 ? -5.933 17.685 5.781 1.00 98.38 189 ASP A CA 1
ATOM 1471 C C . ASP A 1 189 ? -6.328 16.206 5.565 1.00 98.38 189 ASP A C 1
ATOM 1473 O O . ASP A 1 189 ? -5.588 15.293 5.934 1.00 98.38 189 ASP A O 1
ATOM 1477 N N . PHE A 1 190 ? -7.486 15.958 4.941 1.00 98.12 190 PHE A N 1
ATOM 1478 C CA . PHE A 1 190 ? -7.999 14.619 4.598 1.00 98.12 190 PHE A CA 1
ATOM 1479 C C . PHE A 1 190 ? -7.238 13.933 3.447 1.00 98.12 190 PHE A C 1
ATOM 1481 O O . PHE A 1 190 ? -7.489 12.769 3.134 1.00 98.12 190 PHE A O 1
ATOM 1488 N N . GLN A 1 191 ? -6.334 14.663 2.799 1.00 98.00 191 GLN A N 1
ATOM 1489 C CA . GLN A 1 191 ? -5.398 14.208 1.776 1.00 98.00 191 GLN A CA 1
ATOM 1490 C C . GLN A 1 191 ? -3.943 14.235 2.277 1.00 98.00 191 GLN A C 1
ATOM 1492 O O . GLN A 1 191 ? -3.027 13.926 1.516 1.00 98.00 191 GLN A O 1
ATOM 1497 N N . ALA A 1 192 ? -3.712 14.585 3.546 1.00 97.81 192 ALA A N 1
ATOM 1498 C CA . ALA A 1 192 ? -2.429 14.427 4.217 1.00 97.81 192 ALA A CA 1
ATOM 1499 C C . ALA A 1 192 ? -2.479 13.154 5.072 1.00 97.81 192 ALA A C 1
ATOM 1501 O O . ALA A 1 192 ? -3.244 13.078 6.033 1.00 97.81 192 ALA A O 1
ATOM 1502 N N . PHE A 1 193 ? -1.681 12.149 4.712 1.00 98.19 193 PHE A N 1
ATOM 1503 C CA . PHE A 1 193 ? -1.678 10.851 5.384 1.00 98.19 193 PHE A CA 1
ATOM 1504 C C . PHE A 1 193 ? -0.480 10.704 6.329 1.00 98.19 193 PHE A C 1
ATOM 1506 O O . PHE A 1 193 ? 0.643 11.115 6.030 1.00 98.19 193 PHE A O 1
ATOM 1513 N N . THR A 1 194 ? -0.722 10.059 7.464 1.00 97.94 194 THR A N 1
ATOM 1514 C CA . THR A 1 194 ? 0.279 9.563 8.409 1.00 97.94 194 THR A CA 1
ATOM 1515 C C . THR A 1 194 ? 0.056 8.070 8.635 1.00 97.94 194 THR A C 1
ATOM 1517 O O . THR A 1 194 ? -0.997 7.538 8.283 1.00 97.94 194 THR A O 1
ATOM 1520 N N . THR A 1 195 ? 1.028 7.378 9.216 1.00 98.00 195 THR A N 1
ATOM 1521 C CA . THR A 1 195 ? 0.871 5.971 9.594 1.00 98.00 195 THR A CA 1
ATOM 1522 C C . THR A 1 195 ? 0.746 5.870 11.109 1.00 98.00 195 THR A C 1
ATOM 1524 O O . THR A 1 195 ? 1.503 6.503 11.842 1.00 98.00 195 THR A O 1
ATOM 1527 N N . VAL A 1 196 ? -0.230 5.091 11.569 1.00 98.12 196 VAL A N 1
ATOM 1528 C CA . VAL A 1 196 ? -0.395 4.693 12.972 1.00 98.12 196 VAL A CA 1
ATOM 1529 C C . VAL A 1 196 ? -0.214 3.185 13.073 1.00 98.12 196 VAL A C 1
ATOM 1531 O O . VAL A 1 196 ? -0.654 2.457 12.181 1.00 98.12 196 VAL A O 1
ATOM 1534 N N . ASP A 1 197 ? 0.423 2.705 14.135 1.00 97.00 197 ASP A N 1
ATOM 1535 C CA . ASP A 1 197 ? 0.683 1.281 14.316 1.00 97.00 197 ASP A CA 1
ATOM 1536 C C . ASP A 1 197 ? 0.470 0.799 15.753 1.00 97.00 197 ASP A C 1
ATOM 1538 O O . ASP A 1 197 ? 0.515 1.565 16.716 1.00 97.00 197 ASP A O 1
ATOM 1542 N N . GLN A 1 198 ? 0.175 -0.493 15.876 1.00 97.00 198 GLN A N 1
ATOM 1543 C CA . GLN A 1 198 ? 0.079 -1.201 17.146 1.00 97.00 198 GLN A CA 1
ATOM 1544 C C . GLN A 1 198 ? 0.366 -2.688 16.916 1.00 97.00 198 GLN A C 1
ATOM 1546 O O . GLN A 1 198 ? -0.019 -3.253 15.892 1.00 97.00 198 GLN A O 1
ATOM 1551 N N . THR A 1 199 ? 0.993 -3.340 17.894 1.00 96.50 199 THR A N 1
ATOM 1552 C CA . THR A 1 199 ? 1.167 -4.799 17.909 1.00 96.50 199 THR A CA 1
ATOM 1553 C C . THR A 1 199 ? 0.133 -5.442 18.828 1.00 96.50 199 THR A C 1
ATOM 1555 O O . THR A 1 199 ? -0.034 -5.006 19.968 1.00 96.50 199 THR A O 1
ATOM 1558 N N . PHE A 1 200 ? -0.556 -6.475 18.345 1.00 97.38 200 PHE A N 1
ATOM 1559 C CA . PHE A 1 200 ? -1.545 -7.247 19.105 1.00 97.38 200 PHE A CA 1
ATOM 1560 C C . PHE A 1 200 ? -1.677 -8.673 18.556 1.00 97.38 200 PHE A C 1
ATOM 1562 O O . PHE A 1 200 ? -1.270 -8.955 17.428 1.00 97.38 200 PHE A O 1
ATOM 1569 N N . ASP A 1 201 ? -2.236 -9.579 19.359 1.00 96.56 201 ASP A N 1
ATOM 1570 C CA . ASP A 1 201 ? -2.395 -10.980 18.971 1.00 96.56 201 ASP A CA 1
ATOM 1571 C C . ASP A 1 201 ? -3.552 -11.186 17.983 1.00 96.56 201 ASP A C 1
ATOM 1573 O O . ASP A 1 201 ? -4.675 -10.723 18.203 1.00 96.56 201 ASP A O 1
ATOM 1577 N N . LEU A 1 202 ? -3.291 -11.951 16.920 1.00 96.69 202 LEU A N 1
ATOM 1578 C CA . LEU A 1 202 ? -4.300 -12.432 15.975 1.00 96.69 202 LEU A CA 1
ATOM 1579 C C . LEU A 1 202 ? -4.274 -13.967 15.864 1.00 96.69 202 LEU A C 1
ATOM 1581 O O . LEU A 1 202 ? -3.227 -14.590 16.077 1.00 96.69 202 LEU A O 1
ATOM 1585 N N . PRO A 1 203 ? -5.417 -14.599 15.536 1.00 95.50 203 PRO A N 1
ATOM 1586 C CA . PRO A 1 203 ? -5.489 -16.039 15.333 1.00 95.50 203 PRO A CA 1
ATOM 1587 C C . PRO A 1 203 ? -4.916 -16.458 13.972 1.00 95.50 203 PRO A C 1
ATOM 1589 O O . PRO A 1 203 ? -4.988 -15.720 12.991 1.00 95.50 203 PRO A O 1
ATOM 1592 N N . ALA A 1 204 ? -4.420 -17.692 13.902 1.00 91.44 204 ALA A N 1
ATOM 1593 C CA . ALA A 1 204 ? -4.085 -18.361 12.650 1.00 91.44 204 ALA A CA 1
ATOM 1594 C C . ALA A 1 204 ? -5.341 -18.785 11.869 1.00 91.44 204 ALA A C 1
ATOM 1596 O O . ALA A 1 204 ? -6.413 -19.012 12.433 1.00 91.44 204 ALA A O 1
ATOM 1597 N N . GLY A 1 205 ? -5.157 -19.025 10.574 1.00 90.88 205 GLY A N 1
ATOM 1598 C CA . GLY A 1 205 ? -6.174 -19.522 9.658 1.00 90.88 205 GLY A CA 1
ATOM 1599 C C . GLY A 1 205 ? -7.034 -18.420 9.049 1.00 90.88 205 GLY A C 1
ATOM 1600 O O . GLY A 1 205 ? -6.739 -17.227 9.154 1.00 90.88 205 GLY A O 1
ATOM 1601 N N . ALA A 1 206 ? -8.093 -18.851 8.364 1.00 93.12 206 ALA A N 1
ATOM 1602 C CA . ALA A 1 206 ? -8.967 -17.977 7.598 1.00 93.12 206 ALA A CA 1
ATOM 1603 C C . ALA A 1 206 ? -10.089 -17.384 8.464 1.00 93.12 206 ALA A C 1
ATOM 1605 O O . ALA A 1 206 ? -10.874 -18.131 9.049 1.00 93.12 206 ALA A O 1
ATOM 1606 N N . PHE A 1 207 ? -10.202 -16.056 8.494 1.00 94.62 207 PHE A N 1
ATOM 1607 C CA . PHE A 1 207 ? -11.293 -15.329 9.150 1.00 94.62 207 PHE A CA 1
ATOM 1608 C C . PHE A 1 207 ? -11.547 -13.974 8.475 1.00 94.62 207 PHE A C 1
ATOM 1610 O O . PHE A 1 207 ? -10.752 -13.505 7.661 1.00 94.62 207 PHE A O 1
ATOM 1617 N N . SER A 1 208 ? -12.664 -13.334 8.811 1.00 95.81 208 SER A N 1
ATOM 1618 C CA . SER A 1 208 ? -12.992 -11.991 8.329 1.00 95.81 208 SER A CA 1
ATOM 1619 C C . SER A 1 208 ? -12.545 -10.946 9.357 1.00 95.81 208 SER A C 1
ATOM 1621 O O . SER A 1 208 ? -13.132 -10.830 10.433 1.00 95.81 208 SER A O 1
ATOM 1623 N N . LEU A 1 209 ? -11.496 -10.185 9.038 1.00 98.38 209 LEU A N 1
ATOM 1624 C CA . LEU A 1 209 ? -11.016 -9.065 9.850 1.00 98.38 209 LEU A CA 1
ATOM 1625 C C . LEU A 1 209 ? -11.833 -7.820 9.498 1.00 98.38 209 LEU A C 1
ATOM 1627 O O . LEU A 1 209 ? -11.911 -7.430 8.336 1.00 98.38 209 LEU A O 1
ATOM 1631 N N . GLN A 1 210 ? -12.475 -7.208 10.485 1.00 98.56 210 GLN A N 1
ATOM 1632 C CA . GLN A 1 210 ? -13.231 -5.967 10.353 1.00 98.56 210 GLN A CA 1
ATOM 1633 C C . GLN A 1 210 ? -12.424 -4.805 10.940 1.00 98.56 210 GLN A C 1
ATOM 1635 O O . GLN A 1 210 ? -11.890 -4.916 12.040 1.00 98.56 210 GLN A O 1
ATOM 1640 N N . VAL A 1 211 ? -12.391 -3.677 10.233 1.00 98.75 211 VAL A N 1
ATOM 1641 C CA . VAL A 1 211 ? -12.058 -2.371 10.811 1.00 98.75 211 VAL A CA 1
ATOM 1642 C C . VAL A 1 211 ? -13.376 -1.626 11.003 1.00 98.75 211 VAL A C 1
ATOM 1644 O O . VAL A 1 211 ? -14.099 -1.401 10.030 1.00 98.75 211 VAL A O 1
ATOM 1647 N N . ARG A 1 212 ? -13.716 -1.294 12.252 1.00 98.75 212 ARG A N 1
ATOM 1648 C CA . ARG A 1 212 ? -14.971 -0.629 12.638 1.00 98.75 212 ARG A CA 1
ATOM 1649 C C . ARG A 1 212 ? -14.680 0.725 13.266 1.00 98.75 212 ARG A C 1
ATOM 1651 O O . ARG A 1 212 ? -13.985 0.787 14.272 1.00 98.75 212 ARG A O 1
ATOM 1658 N N . ALA A 1 213 ? -15.236 1.795 12.716 1.00 98.81 213 ALA A N 1
ATOM 1659 C CA . ALA A 1 213 ? -15.070 3.137 13.250 1.00 98.81 213 ALA A CA 1
ATOM 1660 C C . ALA A 1 213 ? -15.851 3.322 14.556 1.00 98.81 213 ALA A C 1
ATOM 1662 O O . ALA A 1 213 ? -17.061 3.096 14.621 1.00 98.81 213 ALA A O 1
ATOM 1663 N N . THR A 1 214 ? -15.158 3.775 15.595 1.00 98.69 214 THR A N 1
ATOM 1664 C CA . THR A 1 214 ? -15.737 4.155 16.890 1.00 98.69 214 THR A CA 1
ATOM 1665 C C . THR A 1 214 ? -15.891 5.673 17.014 1.00 98.69 214 THR A C 1
ATOM 1667 O O . THR A 1 214 ? -16.811 6.142 17.684 1.00 98.69 214 THR A O 1
ATOM 1670 N N . GLN A 1 215 ? -15.093 6.450 16.279 1.00 98.62 215 GLN A N 1
ATOM 1671 C CA . GLN A 1 215 ? -15.249 7.898 16.122 1.00 98.62 215 GLN A CA 1
ATOM 1672 C C . GLN A 1 215 ? -14.964 8.305 14.671 1.00 98.62 215 GLN A C 1
ATOM 1674 O O . GLN A 1 215 ? -13.988 7.841 14.081 1.00 98.62 215 GLN A O 1
ATOM 1679 N N . SER A 1 216 ? -15.795 9.191 14.121 1.00 98.50 216 SER A N 1
ATOM 1680 C CA . SER A 1 216 ? -15.586 9.825 12.813 1.00 98.50 216 SER A CA 1
ATOM 1681 C C . SER A 1 216 ? -14.382 10.783 12.802 1.00 98.50 216 SER A C 1
ATOM 1683 O O . SER A 1 216 ? -13.784 11.067 13.839 1.00 98.50 216 SER A O 1
ATOM 1685 N N . GLY A 1 217 ? -14.023 11.295 11.619 1.00 98.25 217 GLY A N 1
ATOM 1686 C CA . GLY A 1 217 ? -12.972 12.315 11.464 1.00 98.25 217 GLY A CA 1
ATOM 1687 C C . GLY A 1 217 ? -11.676 11.835 10.807 1.00 98.25 217 GLY A C 1
ATOM 1688 O O . GLY A 1 217 ? -10.711 12.595 10.753 1.00 98.25 217 GLY A O 1
ATOM 1689 N N . PHE A 1 218 ? -11.654 10.614 10.259 1.00 98.81 218 PHE A N 1
ATOM 1690 C CA . PHE A 1 218 ? -10.497 10.062 9.551 1.00 98.81 218 PHE A CA 1
ATOM 1691 C C . PHE A 1 218 ? -10.858 9.431 8.193 1.00 98.81 218 PHE A C 1
ATOM 1693 O O . PHE A 1 218 ? -12.001 9.041 7.957 1.00 98.81 218 PHE A O 1
ATOM 1700 N N . ASN A 1 219 ? -9.857 9.302 7.318 1.00 98.81 219 ASN A N 1
ATOM 1701 C CA . ASN A 1 219 ? -9.868 8.393 6.163 1.00 98.81 219 ASN A CA 1
ATOM 1702 C C . ASN A 1 219 ? -8.829 7.288 6.388 1.00 98.81 219 ASN A C 1
ATOM 1704 O O . ASN A 1 219 ? -7.839 7.519 7.083 1.00 98.81 219 ASN A O 1
ATOM 1708 N N . MET A 1 220 ? -8.992 6.134 5.735 1.00 98.75 220 MET A N 1
ATOM 1709 C CA . MET A 1 220 ? -8.002 5.047 5.732 1.00 98.75 220 MET A CA 1
ATOM 1710 C C . MET A 1 220 ? -7.627 4.678 4.294 1.00 98.75 220 MET A C 1
ATOM 1712 O O . MET A 1 220 ? -8.503 4.444 3.463 1.00 98.75 220 MET A O 1
ATOM 1716 N N . LEU A 1 221 ? -6.330 4.641 3.993 1.00 98.50 221 LEU A N 1
ATOM 1717 C CA . LEU A 1 221 ? -5.788 4.405 2.653 1.00 98.50 221 LEU A CA 1
ATOM 1718 C C . LEU A 1 221 ? -5.437 2.930 2.426 1.00 98.50 221 LEU A C 1
ATOM 1720 O O . LEU A 1 221 ? -5.867 2.309 1.454 1.00 98.50 221 LEU A O 1
ATOM 1724 N N . TRP A 1 222 ? -4.682 2.359 3.357 1.00 97.94 222 TRP A N 1
ATOM 1725 C CA . TRP A 1 222 ? -4.290 0.954 3.395 1.00 97.94 222 TRP A CA 1
ATOM 1726 C C . TRP A 1 222 ? -3.980 0.554 4.840 1.00 97.94 222 TRP A C 1
ATOM 1728 O O . TRP A 1 222 ? -3.727 1.416 5.683 1.00 97.94 222 TRP A O 1
ATOM 1738 N N . PHE A 1 223 ? -3.964 -0.748 5.115 1.00 97.62 223 PHE A N 1
ATOM 1739 C CA . PHE A 1 223 ? -3.349 -1.304 6.321 1.00 97.62 223 PHE A CA 1
ATOM 1740 C C . PHE A 1 223 ? -2.408 -2.460 5.958 1.00 97.62 223 PHE A C 1
ATOM 1742 O O . PHE A 1 223 ? -2.524 -3.055 4.886 1.00 97.62 223 PHE A O 1
ATOM 1749 N N . SER A 1 224 ? -1.452 -2.772 6.827 1.00 93.88 224 SER A N 1
ATOM 1750 C CA . SER A 1 224 ? -0.561 -3.923 6.684 1.00 93.88 224 SER A CA 1
ATOM 1751 C C . SER A 1 224 ? -0.558 -4.771 7.947 1.00 93.88 224 SER A C 1
ATOM 1753 O O . SER A 1 224 ? -0.832 -4.282 9.042 1.00 93.88 224 SER A O 1
ATOM 1755 N N . LEU A 1 225 ? -0.249 -6.055 7.784 1.00 92.88 225 LEU A N 1
ATOM 1756 C CA . LEU A 1 225 ? -0.044 -7.005 8.872 1.00 92.88 225 LEU A CA 1
ATOM 1757 C C . LEU A 1 225 ? 1.323 -7.655 8.688 1.00 92.88 225 LEU A C 1
ATOM 1759 O O . LEU A 1 225 ? 1.565 -8.319 7.679 1.00 92.88 225 LEU A O 1
ATOM 1763 N N . LYS A 1 226 ? 2.195 -7.486 9.680 1.00 88.94 226 LYS A N 1
ATOM 1764 C CA . LYS A 1 226 ? 3.503 -8.137 9.763 1.00 88.94 226 LYS A CA 1
ATOM 1765 C C . LYS A 1 226 ? 3.515 -9.075 10.961 1.00 88.94 226 LYS A C 1
ATOM 1767 O O . LYS A 1 226 ? 3.301 -8.613 12.077 1.00 88.94 226 LYS A O 1
ATOM 1772 N N . ALA A 1 227 ? 3.780 -10.362 10.756 1.00 88.94 227 ALA A N 1
ATOM 1773 C CA . ALA A 1 227 ? 4.006 -11.271 11.875 1.00 88.94 227 ALA A CA 1
ATOM 1774 C C . ALA A 1 227 ? 5.262 -10.835 12.640 1.00 88.94 227 ALA A C 1
ATOM 1776 O O . ALA A 1 227 ? 6.306 -10.563 12.043 1.00 88.94 227 ALA A O 1
ATOM 1777 N N . VAL A 1 228 ? 5.154 -10.765 13.963 1.00 88.50 228 VAL A N 1
ATOM 1778 C CA . VAL A 1 228 ? 6.271 -10.477 14.859 1.00 88.50 228 VAL A CA 1
ATOM 1779 C C . VAL A 1 228 ? 6.678 -11.795 15.503 1.00 88.50 228 VAL A C 1
ATOM 1781 O O . VAL A 1 228 ? 5.835 -12.529 16.018 1.00 88.50 228 VAL A O 1
ATOM 1784 N N . ALA A 1 229 ? 7.970 -12.123 15.473 1.00 80.06 229 ALA A N 1
ATOM 1785 C CA . ALA A 1 229 ? 8.461 -13.269 16.227 1.00 80.06 229 ALA A CA 1
ATOM 1786 C C . ALA A 1 229 ? 8.138 -13.048 17.718 1.00 80.06 229 ALA A C 1
ATOM 1788 O O . ALA A 1 229 ? 8.455 -11.972 18.237 1.00 80.06 229 ALA A O 1
ATOM 1789 N N . PRO A 1 230 ? 7.512 -14.013 18.421 1.00 68.00 230 PRO A N 1
ATOM 1790 C CA . PRO A 1 230 ? 7.300 -13.877 19.855 1.00 68.00 230 PRO A CA 1
ATOM 1791 C C . PRO A 1 230 ? 8.657 -13.655 20.521 1.00 68.00 230 PRO A C 1
ATOM 1793 O O . PRO A 1 230 ? 9.642 -14.304 20.153 1.00 68.00 230 PRO A O 1
ATOM 1796 N N . ALA A 1 231 ? 8.717 -12.718 21.472 1.00 64.62 231 ALA A N 1
ATOM 1797 C CA . ALA A 1 231 ? 9.953 -12.432 22.189 1.00 64.62 231 ALA A CA 1
ATOM 1798 C C . ALA A 1 231 ? 10.532 -13.747 22.740 1.00 64.62 231 ALA A C 1
ATOM 1800 O O . ALA A 1 231 ? 9.756 -14.568 23.246 1.00 64.62 231 ALA A O 1
ATOM 1801 N N . PRO A 1 232 ? 11.856 -13.980 22.635 1.00 64.44 232 PRO A N 1
ATOM 1802 C CA . PRO A 1 232 ? 12.455 -15.176 23.196 1.00 64.44 232 PRO A CA 1
ATOM 1803 C C . PRO A 1 232 ? 12.138 -15.187 24.687 1.00 64.44 232 PRO A C 1
ATOM 1805 O O . PRO A 1 232 ? 12.598 -14.325 25.435 1.00 64.44 232 PRO A O 1
ATOM 1808 N N . VAL A 1 233 ? 11.304 -16.140 25.102 1.00 60.16 233 VAL A N 1
ATOM 1809 C CA . VAL A 1 233 ? 11.047 -16.383 26.516 1.00 60.16 233 VAL A CA 1
ATOM 1810 C C . VAL A 1 233 ? 12.399 -16.766 27.092 1.00 60.16 233 VAL A C 1
ATOM 1812 O O . VAL A 1 233 ? 12.932 -17.815 26.722 1.00 60.16 233 VAL A O 1
ATOM 1815 N N . GLU A 1 234 ? 12.980 -15.909 27.936 1.00 58.91 234 GLU A N 1
ATOM 1816 C CA . GLU A 1 234 ? 14.166 -16.303 28.687 1.00 58.91 234 GLU A CA 1
ATOM 1817 C C . GLU A 1 234 ? 13.791 -17.577 29.435 1.00 58.91 234 GLU A C 1
ATOM 1819 O O . GLU A 1 234 ? 12.862 -17.585 30.252 1.00 58.91 234 GLU A O 1
ATOM 1824 N N . ALA A 1 235 ? 14.448 -18.681 29.071 1.00 59.53 235 ALA A N 1
ATOM 1825 C CA . ALA A 1 235 ? 14.235 -19.946 29.744 1.00 59.53 235 ALA A CA 1
ATOM 1826 C C . ALA A 1 235 ? 14.438 -19.692 31.242 1.00 59.53 235 ALA A C 1
ATOM 1828 O O . ALA A 1 235 ? 15.396 -18.988 31.585 1.00 59.53 235 ALA A O 1
ATOM 1829 N N . PRO A 1 236 ? 13.567 -20.219 32.127 1.00 66.38 236 PRO A N 1
ATOM 1830 C CA . PRO A 1 236 ? 13.782 -20.093 33.557 1.00 66.38 236 PRO A CA 1
ATOM 1831 C C . PRO A 1 236 ? 15.220 -20.494 33.838 1.00 66.38 236 PRO A C 1
ATOM 1833 O O . PRO A 1 236 ? 15.627 -21.596 33.469 1.00 66.38 236 PRO A O 1
ATOM 1836 N N . ILE A 1 237 ? 16.001 -19.577 34.414 1.00 59.78 237 ILE A N 1
ATOM 1837 C CA . ILE A 1 237 ? 17.360 -19.898 34.824 1.00 59.78 237 ILE A CA 1
ATOM 1838 C C . ILE A 1 237 ? 17.189 -21.000 35.862 1.00 59.78 237 ILE A C 1
ATOM 1840 O O . ILE A 1 237 ? 16.781 -20.727 36.992 1.00 59.78 237 ILE A O 1
ATOM 1844 N N . GLU A 1 238 ? 17.455 -22.244 35.462 1.00 61.25 238 GLU A N 1
ATOM 1845 C CA . GLU A 1 238 ? 17.647 -23.349 36.386 1.00 61.25 238 GLU A CA 1
ATOM 1846 C C . GLU A 1 238 ? 18.911 -23.016 37.168 1.00 61.25 238 GLU A C 1
ATOM 1848 O O . GLU A 1 238 ? 20.020 -23.410 36.811 1.00 61.25 238 GLU A O 1
ATOM 1853 N N . VAL A 1 239 ? 18.739 -22.199 38.212 1.00 58.12 239 VAL A N 1
ATOM 1854 C CA . VAL A 1 239 ? 19.752 -21.983 39.233 1.00 58.12 239 VAL A CA 1
ATOM 1855 C C . VAL A 1 239 ? 20.099 -23.384 39.714 1.00 58.12 239 VAL A C 1
ATOM 1857 O O . VAL A 1 239 ? 19.193 -24.063 40.212 1.00 58.12 239 VAL A O 1
ATOM 1860 N N . PRO A 1 240 ? 21.347 -23.856 39.540 1.00 64.12 240 PRO A N 1
ATOM 1861 C CA . PRO A 1 240 ? 21.704 -25.182 39.992 1.00 64.12 240 PRO A CA 1
ATOM 1862 C C . PRO A 1 240 ? 21.435 -25.229 41.488 1.00 64.12 240 PRO A C 1
ATOM 1864 O O . PRO A 1 240 ? 22.081 -24.526 42.268 1.00 64.12 240 PRO A O 1
ATOM 1867 N N . VAL A 1 241 ? 20.444 -26.025 41.886 1.00 59.22 241 VAL A N 1
ATOM 1868 C CA . VAL A 1 241 ? 20.275 -26.383 43.286 1.00 59.22 241 VAL A CA 1
ATOM 1869 C C . VAL A 1 241 ? 21.441 -27.311 43.580 1.00 59.22 241 VAL A C 1
ATOM 1871 O O . VAL A 1 241 ? 21.354 -28.517 43.352 1.00 59.22 241 VAL A O 1
ATOM 1874 N N . GLU A 1 242 ? 22.558 -26.711 44.004 1.00 63.16 242 GLU A N 1
ATOM 1875 C CA . GLU A 1 242 ? 23.676 -27.401 44.642 1.00 63.16 242 GLU A CA 1
ATOM 1876 C C . GLU A 1 242 ? 23.067 -28.414 45.611 1.00 63.16 242 GLU A C 1
ATOM 1878 O O . GLU A 1 242 ? 22.346 -28.042 46.544 1.00 63.16 242 GLU A O 1
ATOM 1883 N N . ALA A 1 243 ? 23.270 -29.702 45.322 1.00 60.47 243 ALA A N 1
ATOM 1884 C CA . ALA A 1 243 ? 22.694 -30.760 46.130 1.00 60.47 243 ALA A CA 1
ATOM 1885 C C . ALA A 1 243 ? 23.152 -30.555 47.583 1.00 60.47 243 ALA A C 1
ATOM 1887 O O . ALA A 1 243 ? 24.335 -30.260 47.790 1.00 60.47 243 ALA A O 1
ATOM 1888 N N . PRO A 1 244 ? 22.265 -30.697 48.588 1.00 61.91 244 PRO A N 1
ATOM 1889 C CA . PRO A 1 244 ? 22.670 -30.563 49.977 1.00 61.91 244 PRO A CA 1
ATOM 1890 C C . PRO A 1 244 ? 23.865 -31.475 50.240 1.00 61.91 244 PRO A C 1
ATOM 1892 O O . PRO A 1 244 ? 23.780 -32.689 50.052 1.00 61.91 244 PRO A O 1
ATOM 1895 N N . VAL A 1 245 ? 24.994 -30.887 50.636 1.00 59.69 245 VAL A N 1
ATOM 1896 C CA . VAL A 1 245 ? 26.160 -31.666 51.046 1.00 59.69 245 VAL A CA 1
ATOM 1897 C C . VAL A 1 245 ? 25.774 -32.363 52.345 1.00 59.69 245 VAL A C 1
ATOM 1899 O O . VAL A 1 245 ? 25.771 -31.742 53.406 1.00 59.69 245 VAL A O 1
ATOM 1902 N N . GLU A 1 246 ? 25.403 -33.639 52.230 1.00 57.09 246 GLU A N 1
ATOM 1903 C CA . GLU A 1 246 ? 25.119 -34.549 53.340 1.00 57.09 246 GLU A CA 1
ATOM 1904 C C . GLU A 1 246 ? 26.285 -34.501 54.339 1.00 57.09 246 GLU A C 1
ATOM 1906 O O . GLU A 1 246 ? 27.351 -35.086 54.124 1.00 57.09 246 GLU A O 1
ATOM 1911 N N . ALA A 1 247 ? 26.099 -33.761 55.432 1.00 62.69 247 ALA A N 1
ATOM 1912 C CA . ALA A 1 247 ? 27.029 -33.780 56.546 1.00 62.69 247 ALA A CA 1
ATOM 1913 C C . ALA A 1 247 ? 26.950 -35.164 57.217 1.00 62.69 247 ALA A C 1
ATOM 1915 O O . ALA A 1 247 ? 25.843 -35.667 57.427 1.00 62.69 247 ALA A O 1
ATOM 1916 N N . PRO A 1 248 ? 28.083 -35.798 57.571 1.00 58.84 248 PRO A N 1
ATOM 1917 C CA . PRO A 1 248 ? 28.066 -37.129 58.161 1.00 58.84 248 PRO A CA 1
ATOM 1918 C C . PRO A 1 248 ? 27.325 -37.113 59.504 1.00 58.84 248 PRO A C 1
ATOM 1920 O O . PRO A 1 248 ? 27.729 -36.434 60.448 1.00 58.84 248 PRO A O 1
ATOM 1923 N N . VAL A 1 249 ? 26.232 -37.872 59.572 1.00 55.00 249 VAL A N 1
ATOM 1924 C CA . VAL A 1 249 ? 25.377 -37.984 60.756 1.00 55.00 249 VAL A CA 1
ATOM 1925 C C . VAL A 1 249 ? 26.048 -38.892 61.793 1.00 55.00 249 VAL A C 1
ATOM 1927 O O . VAL A 1 249 ? 26.088 -40.112 61.632 1.00 55.00 249 VAL A O 1
ATOM 1930 N N . GLU A 1 250 ? 26.565 -38.293 62.866 1.00 62.62 250 GLU A N 1
ATOM 1931 C CA . GLU A 1 250 ? 26.924 -38.999 64.105 1.00 62.62 250 GLU A CA 1
ATOM 1932 C C . GLU A 1 250 ? 25.672 -39.628 64.750 1.00 62.62 250 GLU A C 1
ATOM 1934 O O . GLU A 1 250 ? 24.560 -39.107 64.636 1.00 62.62 250 GLU A O 1
ATOM 1939 N N . ALA A 1 251 ? 25.842 -40.775 65.413 1.00 57.91 251 ALA A N 1
ATOM 1940 C CA . ALA A 1 251 ? 24.724 -41.605 65.861 1.00 57.91 251 ALA A CA 1
ATOM 1941 C C . ALA A 1 251 ? 23.879 -40.943 66.978 1.00 57.91 251 ALA A C 1
ATOM 1943 O O . ALA A 1 251 ? 24.435 -40.314 67.883 1.00 57.91 251 ALA A O 1
ATOM 1944 N N . PRO A 1 252 ? 22.541 -41.116 66.976 1.00 59.34 252 PRO A N 1
ATOM 1945 C CA . PRO A 1 252 ? 21.672 -40.497 67.971 1.00 59.34 252 PRO A CA 1
ATOM 1946 C C . PRO A 1 252 ? 21.794 -41.177 69.342 1.00 59.34 252 PRO A C 1
ATOM 1948 O O . PRO A 1 252 ? 21.678 -42.396 69.467 1.00 59.34 252 PRO A O 1
ATOM 1951 N N . VAL A 1 253 ? 21.958 -40.367 70.389 1.00 57.53 253 VAL A N 1
ATOM 1952 C CA . VAL A 1 253 ? 21.772 -40.788 71.784 1.00 57.53 253 VAL A CA 1
ATOM 1953 C C . VAL A 1 253 ? 20.283 -40.700 72.115 1.00 57.53 253 VAL A C 1
ATOM 1955 O O . VAL A 1 253 ? 19.681 -39.638 71.959 1.00 57.53 253 VAL A O 1
ATOM 1958 N N . GLU A 1 254 ? 19.681 -41.799 72.574 1.00 55.28 254 GLU A N 1
ATOM 1959 C CA . GLU A 1 254 ? 18.270 -41.805 72.975 1.00 55.28 254 GLU A CA 1
ATOM 1960 C C . GLU A 1 254 ? 18.035 -40.960 74.236 1.00 55.28 254 GLU A C 1
ATOM 1962 O O . GLU A 1 254 ? 18.735 -41.100 75.242 1.00 55.28 254 GLU A O 1
ATOM 1967 N N . VAL A 1 255 ? 17.006 -40.109 74.192 1.00 61.19 255 VAL A N 1
ATOM 1968 C CA . VAL A 1 255 ? 16.518 -39.320 75.332 1.00 61.19 255 VAL A CA 1
ATOM 1969 C C . VAL A 1 255 ? 15.059 -39.725 75.600 1.00 61.19 255 VAL A C 1
ATOM 1971 O O . VAL A 1 255 ? 14.307 -39.866 74.632 1.00 61.19 255 VAL A O 1
ATOM 1974 N N . PRO A 1 256 ? 14.628 -39.954 76.859 1.00 64.44 256 PRO A N 1
ATOM 1975 C CA . PRO A 1 256 ? 13.302 -40.513 77.133 1.00 64.44 256 PRO A CA 1
ATOM 1976 C C . PRO A 1 256 ? 12.137 -39.588 76.757 1.00 64.44 256 PRO A C 1
ATOM 1978 O O . PRO A 1 256 ? 12.217 -38.369 76.890 1.00 64.44 256 PRO A O 1
ATOM 1981 N N . VAL A 1 257 ? 11.027 -40.203 76.345 1.00 56.56 257 VAL A N 1
ATOM 1982 C CA . VAL A 1 257 ? 9.769 -39.535 75.979 1.00 56.56 257 VAL A CA 1
ATOM 1983 C C . VAL A 1 257 ? 8.953 -39.183 77.228 1.00 56.56 257 VAL A C 1
ATOM 1985 O O . VAL A 1 257 ? 8.640 -40.069 78.023 1.00 56.56 257 VAL A O 1
ATOM 1988 N N . GLU A 1 258 ? 8.523 -37.924 77.345 1.00 66.56 258 GLU A N 1
ATOM 1989 C CA . GLU A 1 258 ? 7.423 -37.511 78.232 1.00 66.56 258 GLU A CA 1
ATOM 1990 C C . GLU A 1 258 ? 6.108 -37.316 77.439 1.00 66.56 258 GLU A C 1
ATOM 1992 O O . GLU A 1 258 ? 6.149 -37.052 76.233 1.00 66.56 258 GLU A O 1
ATOM 1997 N N . PRO A 1 259 ? 4.930 -37.516 78.068 1.00 67.56 259 PRO A N 1
ATOM 1998 C CA . PRO A 1 259 ? 3.640 -37.574 77.372 1.00 67.56 259 PRO A CA 1
ATOM 1999 C C . PRO A 1 259 ? 3.106 -36.197 76.918 1.00 67.56 259 PRO A C 1
ATOM 2001 O O . PRO A 1 259 ? 3.488 -35.166 77.470 1.00 67.56 259 PRO A O 1
ATOM 2004 N N . PRO A 1 260 ? 2.185 -36.163 75.933 1.00 68.62 260 PRO A N 1
ATOM 2005 C CA . PRO A 1 260 ? 1.661 -34.920 75.372 1.00 68.62 260 PRO A CA 1
ATOM 2006 C C . PRO A 1 260 ? 0.703 -34.192 76.326 1.00 68.62 260 PRO A C 1
ATOM 2008 O O . PRO A 1 260 ? -0.132 -34.813 76.984 1.00 68.62 260 PRO A O 1
ATOM 2011 N N . VAL A 1 261 ? 0.777 -32.859 76.328 1.00 63.53 261 VAL A N 1
ATOM 2012 C CA . VAL A 1 261 ? -0.195 -31.967 76.980 1.00 63.53 261 VAL A CA 1
ATOM 2013 C C . VAL A 1 261 ? -1.172 -31.435 75.926 1.00 63.53 261 VAL A C 1
ATOM 2015 O O . VAL A 1 261 ? -0.755 -30.986 74.860 1.00 63.53 261 VAL A O 1
ATOM 2018 N N . GLU A 1 262 ? -2.470 -31.513 76.220 1.00 66.38 262 GLU A N 1
ATOM 2019 C CA . GLU A 1 262 ? -3.562 -31.071 75.339 1.00 66.38 262 GLU A CA 1
ATOM 2020 C C . GLU A 1 262 ? -3.664 -29.530 75.211 1.00 66.38 262 GLU A C 1
ATOM 2022 O O . GLU A 1 262 ? -3.180 -28.801 76.082 1.00 66.38 262 GLU A O 1
ATOM 2027 N N . PRO A 1 263 ? -4.270 -29.004 74.124 1.00 65.81 263 PRO A N 1
ATOM 2028 C CA . PRO A 1 263 ? -4.194 -27.585 73.777 1.00 65.81 263 PRO A CA 1
ATOM 2029 C C . PRO A 1 263 ? -5.276 -26.717 74.451 1.00 65.81 263 PRO A C 1
ATOM 2031 O O . PRO A 1 263 ? -6.409 -27.170 74.631 1.00 65.81 263 PRO A O 1
ATOM 2034 N N . PRO A 1 264 ? -5.002 -25.425 74.717 1.00 69.31 264 PRO A N 1
ATOM 2035 C CA . PRO A 1 264 ? -6.047 -24.442 74.965 1.00 69.31 264 PRO A CA 1
ATOM 2036 C C . PRO A 1 264 ? -6.668 -23.964 73.641 1.00 69.31 264 PRO A C 1
ATOM 2038 O O . PRO A 1 264 ? -5.973 -23.531 72.723 1.00 69.31 264 PRO A O 1
ATOM 2041 N N . VAL A 1 265 ? -7.997 -24.020 73.559 1.00 58.66 265 VAL A N 1
ATOM 2042 C CA . VAL A 1 265 ? -8.786 -23.413 72.478 1.00 58.66 265 VAL A CA 1
ATOM 2043 C C . VAL A 1 265 ? -8.999 -21.933 72.795 1.00 58.66 265 VAL A C 1
ATOM 2045 O O . VAL A 1 265 ? -9.639 -21.614 73.797 1.00 58.66 265 VAL A O 1
ATOM 2048 N N . GLU A 1 266 ? -8.517 -21.031 71.939 1.00 68.56 266 GLU A N 1
ATOM 2049 C CA . GLU A 1 266 ? -8.877 -19.609 72.005 1.00 68.56 266 GLU A CA 1
ATOM 2050 C C . GLU A 1 266 ? -10.156 -19.331 71.185 1.00 68.56 266 GLU A C 1
ATOM 2052 O O . GLU A 1 266 ? -10.261 -19.789 70.042 1.00 68.56 266 GLU A O 1
ATOM 2057 N N . PRO A 1 267 ? -11.150 -18.605 71.734 1.00 70.31 267 PRO A N 1
ATOM 2058 C CA . PRO A 1 267 ? -12.340 -18.196 70.993 1.00 70.31 267 PRO A CA 1
ATOM 2059 C C . PRO A 1 267 ? -12.059 -16.980 70.085 1.00 70.31 267 PRO A C 1
ATOM 2061 O O . PRO A 1 267 ? -11.194 -16.162 70.399 1.00 70.31 267 PRO A O 1
ATOM 2064 N N . PRO A 1 268 ? -12.808 -16.808 68.978 1.00 71.94 268 PRO A N 1
ATOM 2065 C CA . PRO A 1 268 ? -12.642 -15.665 68.086 1.00 71.94 268 PRO A CA 1
ATOM 2066 C C . PRO A 1 268 ? -13.115 -14.357 68.738 1.00 71.94 268 PRO A C 1
ATOM 2068 O O . PRO A 1 268 ? -14.161 -14.312 69.384 1.00 71.94 268 PRO A O 1
ATOM 2071 N N . VAL A 1 269 ? -12.364 -13.276 68.518 1.00 65.19 269 VAL A N 1
ATOM 2072 C CA . VAL A 1 269 ? -12.728 -11.919 68.951 1.00 65.19 269 VAL A CA 1
ATOM 2073 C C . VAL A 1 269 ? -13.659 -11.280 67.917 1.00 65.19 269 VAL A C 1
ATOM 2075 O O . VAL A 1 269 ? -13.292 -11.139 66.750 1.00 65.19 269 VAL A O 1
ATOM 2078 N N . GLU A 1 270 ? -14.855 -10.875 68.343 1.00 69.12 270 GLU A N 1
ATOM 2079 C CA . GLU A 1 270 ? -15.795 -10.108 67.515 1.00 69.12 270 GLU A CA 1
ATOM 2080 C C . GLU A 1 270 ? -15.330 -8.645 67.344 1.00 69.12 270 GLU A C 1
ATOM 2082 O O . GLU A 1 270 ? -14.854 -8.037 68.309 1.00 69.12 270 GLU A O 1
ATOM 2087 N N . PRO A 1 271 ? -15.483 -8.031 66.154 1.00 72.81 271 PRO A N 1
ATOM 2088 C CA . PRO A 1 271 ? -15.264 -6.599 65.977 1.00 72.81 271 PRO A CA 1
ATOM 2089 C C . PRO A 1 271 ? -16.460 -5.788 66.519 1.00 72.81 271 PRO A C 1
ATOM 2091 O O . PRO A 1 271 ? -17.610 -6.148 66.251 1.00 72.81 271 PRO A O 1
ATOM 2094 N N . PRO A 1 272 ? -16.238 -4.666 67.229 1.00 74.00 272 PRO A N 1
ATOM 2095 C CA . PRO A 1 272 ? -17.327 -3.814 67.692 1.00 74.00 272 PRO A CA 1
ATOM 2096 C C . PRO A 1 272 ? -17.981 -3.050 66.531 1.00 74.00 272 PRO A C 1
ATOM 2098 O O . PRO A 1 272 ? -17.308 -2.462 65.684 1.00 74.00 272 PRO A O 1
ATOM 2101 N N . VAL A 1 273 ? -19.314 -3.032 66.530 1.00 56.94 273 VAL A N 1
ATOM 2102 C CA . VAL A 1 273 ? -20.143 -2.206 65.644 1.00 56.94 273 VAL A CA 1
ATOM 2103 C C . VAL A 1 273 ? -20.390 -0.853 66.311 1.00 56.94 273 VAL A C 1
ATOM 2105 O O . VAL A 1 273 ? -20.921 -0.819 67.419 1.00 56.94 273 VAL A O 1
ATOM 2108 N N . GLU A 1 274 ? -20.105 0.250 65.616 1.00 67.81 274 GLU A N 1
ATOM 2109 C CA . GLU A 1 274 ? -20.605 1.584 65.980 1.00 67.81 274 GLU A CA 1
ATOM 2110 C C . GLU A 1 274 ? -21.445 2.209 64.841 1.00 67.81 274 GLU A C 1
ATOM 2112 O O . GLU A 1 274 ? -21.227 1.892 63.668 1.00 67.81 274 GLU A O 1
ATOM 2117 N N . PRO A 1 275 ? -22.470 3.024 65.173 1.00 70.44 275 PRO A N 1
ATOM 2118 C CA . PRO A 1 275 ? -23.525 3.437 64.242 1.00 70.44 275 PRO A CA 1
ATOM 2119 C C . PRO A 1 275 ? -23.176 4.679 63.392 1.00 70.44 275 PRO A C 1
ATOM 2121 O O . PRO A 1 275 ? -22.278 5.445 63.744 1.00 70.44 275 PRO A O 1
ATOM 2124 N N . PRO A 1 276 ? -23.923 4.942 62.300 1.00 65.56 276 PRO A N 1
ATOM 2125 C CA . PRO A 1 276 ? -23.761 6.155 61.501 1.00 65.56 276 PRO A CA 1
ATOM 2126 C C . PRO A 1 276 ? -24.306 7.397 62.226 1.00 65.56 276 PRO A C 1
ATOM 2128 O O . PRO A 1 276 ? -25.364 7.341 62.856 1.00 65.56 276 PRO A O 1
ATOM 2131 N N . VAL A 1 277 ? -23.621 8.535 62.070 1.00 57.34 277 VAL A N 1
ATOM 2132 C CA . VAL A 1 277 ? -24.061 9.842 62.587 1.00 57.34 277 VAL A CA 1
ATOM 2133 C C . VAL A 1 277 ? -24.151 10.868 61.454 1.00 57.34 277 VAL A C 1
ATOM 2135 O O . VAL A 1 277 ? -23.145 11.331 60.926 1.00 5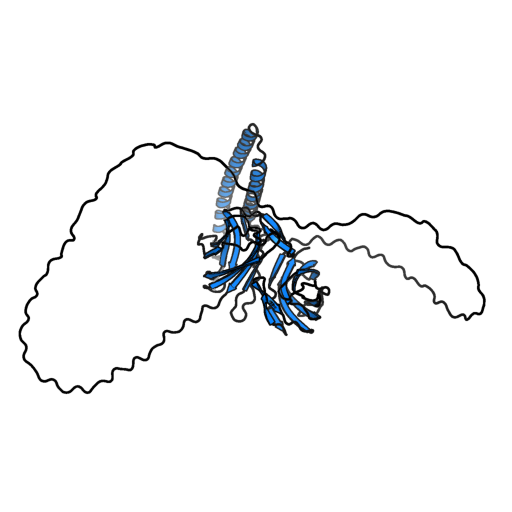7.34 277 VAL A O 1
ATOM 2138 N N . GLU A 1 278 ? -25.385 11.260 61.150 1.00 58.78 278 GLU A N 1
ATOM 2139 C CA . GLU A 1 278 ? -25.798 12.50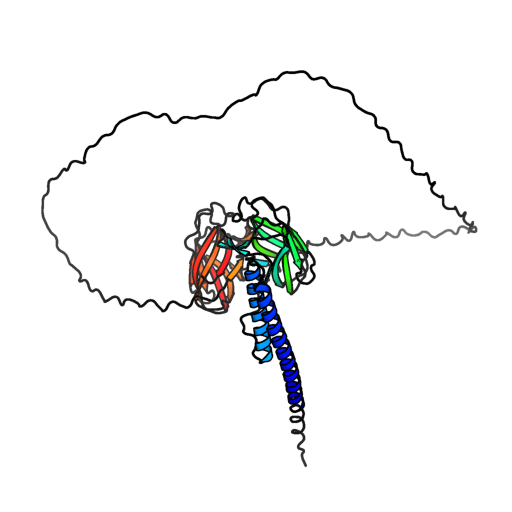2 60.481 1.00 58.78 278 GLU A CA 1
ATOM 2140 C C . GLU A 1 278 ? -26.828 13.203 61.400 1.00 58.78 278 GLU A C 1
ATOM 2142 O O . GLU A 1 278 ? -27.411 12.521 62.252 1.00 58.78 278 GLU A O 1
ATOM 2147 N N . PRO A 1 279 ? -27.199 14.487 61.201 1.00 70.38 279 PRO A N 1
ATOM 2148 C CA . PRO A 1 279 ? -26.518 15.612 60.544 1.00 70.38 279 PRO A CA 1
ATOM 2149 C C . PRO A 1 279 ? -26.335 16.785 61.564 1.00 70.38 279 PRO A C 1
ATOM 2151 O O . PRO A 1 279 ? -26.368 16.533 62.771 1.00 70.38 279 PRO A O 1
ATOM 2154 N N . PRO A 1 280 ? -26.136 18.062 61.153 1.00 63.34 280 PRO A N 1
ATOM 2155 C CA . PRO A 1 280 ? -27.314 18.896 60.863 1.00 63.34 280 PRO A CA 1
ATOM 2156 C C . PRO A 1 280 ? -27.156 19.916 59.712 1.00 63.34 280 PRO A C 1
ATOM 2158 O O . PRO A 1 280 ? -26.064 20.243 59.254 1.00 63.34 280 PRO A O 1
ATOM 2161 N N . VAL A 1 281 ? -28.303 20.444 59.280 1.00 52.66 281 VAL A N 1
ATOM 2162 C CA . VAL A 1 281 ? -28.464 21.539 58.308 1.00 52.66 281 VAL A CA 1
ATOM 2163 C C . VAL A 1 281 ? -28.369 22.897 59.008 1.00 52.66 281 VAL A C 1
ATOM 2165 O O . VAL A 1 281 ? -29.116 23.110 59.957 1.00 52.66 281 VAL A O 1
ATOM 2168 N N . GLU A 1 282 ? -27.601 23.849 58.465 1.00 58.69 282 GLU A N 1
ATOM 2169 C CA . GLU A 1 282 ? -27.836 25.289 58.682 1.00 58.69 282 GLU A CA 1
ATOM 2170 C C . GLU A 1 282 ? -27.608 26.119 57.401 1.00 58.69 282 GLU A C 1
ATOM 2172 O O . GLU A 1 282 ? -26.531 26.109 56.807 1.00 58.69 282 GLU A O 1
ATOM 2177 N N . PHE A 1 283 ? -28.635 26.881 57.011 1.00 48.72 283 PHE A N 1
ATOM 2178 C CA . PHE A 1 283 ? -28.505 28.173 56.322 1.00 48.72 283 PHE A CA 1
ATOM 2179 C C . PHE A 1 283 ? -28.634 29.269 57.395 1.00 48.72 283 PHE A C 1
ATOM 2181 O O . PHE A 1 283 ? -29.372 29.060 58.363 1.00 48.72 283 PHE A O 1
ATOM 2188 N N . PRO A 1 284 ? -28.010 30.450 57.228 1.00 56.69 284 PRO A N 1
ATOM 2189 C CA . PRO A 1 284 ? -28.859 31.613 56.933 1.00 56.69 284 PRO A CA 1
ATOM 2190 C C . PRO A 1 284 ? -28.238 32.665 55.981 1.00 56.69 284 PRO A C 1
ATOM 2192 O O . PRO A 1 284 ? -27.226 32.449 55.320 1.00 56.69 284 PRO A O 1
ATOM 2195 N N . GLU A 1 285 ? -28.945 33.790 55.859 1.00 48.66 285 GLU A N 1
ATOM 2196 C CA . GLU A 1 285 ? -28.977 34.719 54.726 1.00 48.66 285 GLU A CA 1
ATOM 2197 C C . GLU A 1 285 ? -27.970 35.897 54.755 1.00 48.66 285 GLU A C 1
ATOM 2199 O O . GLU A 1 285 ? -27.500 36.337 55.798 1.00 48.66 285 GLU A O 1
ATOM 2204 N N . THR A 1 286 ? -27.741 36.457 53.558 1.00 48.66 286 THR A N 1
ATOM 2205 C CA . THR A 1 286 ? -27.491 37.881 53.209 1.00 48.66 286 THR A CA 1
ATOM 2206 C C . THR A 1 286 ? -26.701 38.820 54.143 1.00 48.66 286 THR A C 1
ATOM 2208 O O . THR A 1 286 ? -27.183 39.221 55.200 1.00 48.66 286 THR A O 1
ATOM 2211 N N . VAL A 1 287 ? -25.631 39.423 53.600 1.00 48.16 287 VAL A N 1
ATOM 2212 C CA . VAL A 1 287 ? -25.178 40.791 53.950 1.00 48.16 287 VAL A CA 1
ATOM 2213 C C . VAL A 1 287 ? -24.869 41.585 52.664 1.00 48.16 287 VAL A C 1
ATOM 2215 O O . VAL A 1 287 ? -24.586 41.006 51.616 1.00 48.16 287 VAL A O 1
ATOM 2218 N N . VAL A 1 288 ? -25.012 42.912 52.732 1.00 46.00 288 VAL A N 1
ATOM 2219 C CA . VAL A 1 288 ? -25.178 43.848 51.601 1.00 46.00 288 VAL A CA 1
ATOM 2220 C C . VAL A 1 288 ? -23.853 44.498 51.133 1.00 46.00 288 VAL A C 1
ATOM 2222 O O . VAL A 1 288 ? -22.867 44.545 51.862 1.00 46.00 288 VAL A O 1
ATOM 2225 N N . THR A 1 289 ? -23.876 45.011 49.897 1.00 44.41 289 THR A N 1
ATOM 2226 C CA . THR A 1 289 ? -22.898 45.828 49.138 1.00 44.41 289 THR A CA 1
ATOM 2227 C C . THR A 1 289 ? -22.145 46.919 49.936 1.00 44.41 289 THR A C 1
ATOM 2229 O O . THR A 1 289 ? -22.686 47.449 50.906 1.00 44.41 289 THR A O 1
ATOM 2232 N N . PRO A 1 290 ? -20.950 47.367 49.477 1.00 51.97 290 PRO A N 1
ATOM 2233 C CA . PRO A 1 290 ? -20.922 48.479 48.504 1.00 51.97 290 PRO A CA 1
ATOM 2234 C C . PRO A 1 290 ? -19.829 48.400 47.411 1.00 51.97 290 PRO A C 1
ATOM 2236 O O . PRO A 1 290 ? -18.849 47.668 47.512 1.00 51.97 290 PRO A O 1
ATOM 2239 N N . ALA A 1 291 ? -19.995 49.211 46.360 1.00 44.56 291 ALA A N 1
ATOM 2240 C CA . ALA A 1 291 ? -18.996 49.430 45.308 1.00 44.56 291 ALA A CA 1
ATOM 2241 C C . ALA A 1 291 ? -17.891 50.417 45.739 1.00 44.56 291 ALA A C 1
ATOM 2243 O O . ALA A 1 291 ? -18.126 51.274 46.595 1.00 44.56 291 ALA A O 1
ATOM 2244 N N . PRO A 1 292 ? -16.726 50.382 45.066 1.00 52.28 292 PRO A N 1
ATOM 2245 C CA . PRO A 1 292 ? -16.158 51.641 44.576 1.00 52.28 292 PRO A CA 1
ATOM 2246 C C . PRO A 1 292 ? -15.659 51.593 43.117 1.00 52.28 292 PRO A C 1
ATOM 2248 O O . PRO A 1 292 ? -15.478 50.543 42.506 1.00 52.28 292 PRO A O 1
ATOM 2251 N N . THR A 1 293 ? -15.458 52.788 42.565 1.00 43.16 293 THR A N 1
ATOM 2252 C CA . THR A 1 293 ? -15.231 53.085 41.141 1.00 43.16 293 THR A CA 1
ATOM 2253 C C . THR A 1 293 ? -13.742 53.184 40.767 1.00 43.16 293 THR A C 1
ATOM 2255 O O . THR A 1 293 ? -12.932 53.587 41.596 1.00 43.16 293 THR A O 1
ATOM 2258 N N . ALA A 1 294 ? -13.456 52.994 39.468 1.00 38.47 294 ALA A N 1
ATOM 2259 C CA . ALA A 1 294 ? -12.380 53.603 38.655 1.00 38.47 294 ALA A CA 1
ATOM 2260 C C . ALA A 1 294 ? -11.289 52.672 38.070 1.00 38.47 294 ALA A C 1
ATOM 2262 O O . ALA A 1 294 ? -10.789 51.744 38.693 1.00 38.47 294 ALA A O 1
ATOM 2263 N N . SER A 1 295 ? -10.967 52.969 36.806 1.00 43.09 295 SER A N 1
ATOM 2264 C CA . SER A 1 295 ? -10.111 52.233 35.859 1.00 43.09 295 SER A CA 1
ATOM 2265 C C . SER A 1 295 ? -8.611 52.267 36.200 1.00 43.09 295 SER A C 1
ATOM 2267 O O . SER A 1 295 ? -8.156 53.200 36.864 1.00 43.09 295 SER A O 1
ATOM 2269 N N . PRO A 1 296 ? -7.815 51.334 35.636 1.00 43.88 296 PRO A N 1
ATOM 2270 C CA . PRO A 1 296 ? -6.745 51.834 34.763 1.00 43.88 296 PRO A CA 1
ATOM 2271 C C . PRO A 1 296 ? -6.492 51.048 33.454 1.00 43.88 296 PRO A C 1
ATOM 2273 O O . PRO A 1 296 ? -6.364 49.830 33.432 1.00 43.88 296 PRO A O 1
ATOM 2276 N N . THR A 1 297 ? -6.282 51.827 32.387 1.00 38.22 297 THR A N 1
ATOM 2277 C CA . THR A 1 297 ? -5.230 51.678 31.356 1.00 38.22 297 THR A CA 1
ATOM 2278 C C . THR A 1 297 ? -5.092 50.357 30.577 1.00 38.22 297 THR A C 1
ATOM 2280 O O . THR A 1 297 ? -4.390 49.430 30.977 1.00 38.22 297 THR A O 1
ATOM 2283 N N . VAL A 1 298 ? -5.585 50.367 29.332 1.00 41.56 298 VAL A N 1
ATOM 2284 C CA . VAL A 1 298 ? -5.184 49.411 28.282 1.00 41.56 298 VAL A CA 1
ATOM 2285 C C . VAL A 1 298 ? -3.740 49.682 27.841 1.00 41.56 298 VAL A C 1
ATOM 2287 O O . VAL A 1 298 ? -3.430 50.768 27.350 1.00 41.56 298 VAL A O 1
ATOM 2290 N N . LYS A 1 299 ? -2.862 48.679 27.941 1.00 38.66 299 LYS A N 1
ATOM 2291 C CA . LYS A 1 299 ? -1.497 48.727 27.394 1.00 38.66 299 LYS A CA 1
ATOM 2292 C C . LYS A 1 299 ? -1.485 48.198 25.953 1.00 38.66 299 LYS A C 1
ATOM 2294 O O . LYS A 1 299 ? -1.402 46.994 25.745 1.00 38.66 299 LYS A O 1
ATOM 2299 N N . GLN A 1 300 ? -1.545 49.093 24.963 1.00 37.56 300 GLN A N 1
ATOM 2300 C CA . GLN A 1 300 ? -1.253 48.750 23.562 1.00 37.56 300 GLN A CA 1
ATOM 2301 C C . GLN A 1 300 ? 0.239 48.941 23.249 1.00 37.56 300 GLN A C 1
ATOM 2303 O O . GLN A 1 300 ? 0.856 49.916 23.676 1.00 37.56 300 GLN A O 1
ATOM 2308 N N . THR A 1 301 ? 0.836 48.013 22.502 1.00 33.25 301 THR A N 1
ATOM 2309 C CA . THR A 1 301 ? 2.162 48.112 21.846 1.00 33.25 301 THR A CA 1
ATOM 2310 C C . THR A 1 301 ? 2.209 47.005 20.760 1.00 33.25 301 THR A C 1
ATOM 2312 O O . THR A 1 301 ? 1.387 46.092 20.824 1.00 33.25 301 THR A O 1
ATOM 2315 N N . PRO A 1 302 ? 2.985 47.129 19.667 1.00 47.41 302 PRO A N 1
ATOM 2316 C CA . PRO A 1 302 ? 2.374 47.533 18.399 1.00 47.41 302 PRO A CA 1
ATOM 2317 C C . PRO A 1 302 ? 2.591 46.559 17.225 1.00 47.41 302 PRO A C 1
ATOM 2319 O O . PRO A 1 302 ? 3.479 45.713 17.235 1.00 47.41 302 PRO A O 1
ATOM 2322 N N . SER A 1 303 ? 1.799 46.755 16.166 1.00 42.06 303 SER A N 1
ATOM 2323 C CA . SER A 1 303 ? 1.984 46.105 14.860 1.00 42.06 303 SER A CA 1
ATOM 2324 C C . SER A 1 303 ? 3.231 46.634 14.122 1.00 42.06 303 SER A C 1
ATOM 2326 O O . SER A 1 303 ? 3.468 47.848 14.152 1.00 42.06 303 SER A O 1
ATOM 2328 N N . PRO A 1 304 ? 4.007 45.784 13.421 1.00 48.03 304 PRO A N 1
ATOM 2329 C CA . PRO A 1 304 ? 5.076 46.229 12.535 1.00 48.03 304 PRO A CA 1
ATOM 2330 C C . PRO A 1 304 ? 4.530 46.676 11.168 1.00 48.03 304 PRO A C 1
ATOM 2332 O O . PRO A 1 304 ? 4.135 45.866 10.332 1.00 48.03 304 PRO A O 1
ATOM 2335 N N . THR A 1 305 ? 4.589 47.982 10.903 1.00 35.91 305 THR A N 1
ATOM 2336 C CA . THR A 1 305 ? 4.426 48.545 9.554 1.00 35.91 305 THR A CA 1
ATOM 2337 C C . THR A 1 305 ? 5.785 48.661 8.869 1.00 35.91 305 THR A C 1
ATOM 2339 O O . THR A 1 305 ? 6.696 49.284 9.414 1.00 35.91 305 THR A O 1
ATOM 2342 N N . SER A 1 306 ? 5.896 48.196 7.623 1.00 40.12 306 SER A N 1
ATOM 2343 C CA . SER A 1 306 ? 6.888 48.708 6.671 1.00 40.12 306 SER A CA 1
ATOM 2344 C C . SER A 1 306 ? 6.204 49.076 5.350 1.00 40.12 306 SER A C 1
ATOM 2346 O O . SER A 1 306 ? 5.300 48.402 4.861 1.00 40.12 306 SER A O 1
ATOM 2348 N N . THR A 1 307 ? 6.572 50.241 4.825 1.00 38.97 307 THR A N 1
ATOM 2349 C CA . THR A 1 307 ? 5.878 50.950 3.742 1.00 38.97 307 THR A CA 1
ATOM 2350 C C . THR A 1 307 ? 6.516 50.721 2.370 1.00 38.97 307 THR A C 1
ATOM 2352 O O . THR A 1 307 ? 7.738 50.851 2.264 1.00 38.97 307 THR A O 1
ATOM 2355 N N . PRO A 1 308 ? 5.728 50.584 1.290 1.00 41.28 308 PRO A N 1
ATOM 2356 C CA . PRO A 1 308 ? 6.172 50.891 -0.065 1.00 41.28 308 PRO A CA 1
ATOM 2357 C C . PRO A 1 308 ? 5.819 52.343 -0.444 1.00 41.28 308 PRO A C 1
ATOM 2359 O O . PRO A 1 308 ? 4.652 52.728 -0.533 1.00 41.28 308 PRO A O 1
ATOM 2362 N N . THR A 1 309 ? 6.837 53.169 -0.686 1.00 34.84 309 THR A N 1
ATOM 2363 C CA . THR A 1 309 ? 6.678 54.586 -1.058 1.00 34.84 309 THR A CA 1
ATOM 2364 C C . THR A 1 309 ? 6.340 54.744 -2.542 1.00 34.84 309 THR A C 1
ATOM 2366 O O . THR A 1 309 ? 7.156 54.414 -3.401 1.00 34.84 309 THR A O 1
ATOM 2369 N N . MET A 1 310 ? 5.188 55.337 -2.874 1.00 42.69 310 MET A N 1
ATOM 2370 C CA . MET A 1 310 ? 4.901 55.757 -4.254 1.00 42.69 310 MET A CA 1
ATOM 2371 C C . MET A 1 310 ? 5.701 57.013 -4.638 1.00 42.69 310 MET A C 1
ATOM 2373 O O . MET A 1 310 ? 5.613 58.044 -3.970 1.00 42.69 310 MET A O 1
ATOM 2377 N N . LYS A 1 311 ? 6.408 56.970 -5.775 1.00 35.09 311 LYS A N 1
ATOM 2378 C CA . LYS A 1 311 ? 6.920 58.160 -6.480 1.00 35.09 311 LYS A CA 1
ATOM 2379 C C . LYS A 1 311 ? 6.619 58.058 -7.984 1.00 35.09 311 LYS A C 1
ATOM 2381 O O . LYS A 1 311 ? 6.333 56.984 -8.498 1.00 35.09 311 LYS A O 1
ATOM 2386 N N . LYS A 1 312 ? 6.569 59.210 -8.654 1.00 32.09 312 LYS A N 1
ATOM 2387 C CA . LYS A 1 312 ? 5.681 59.508 -9.795 1.00 32.09 312 LYS A CA 1
ATOM 2388 C C . LYS A 1 312 ? 6.445 59.764 -11.108 1.00 32.09 312 LYS A C 1
ATOM 2390 O O . LYS A 1 312 ? 7.455 60.463 -11.062 1.00 32.09 312 LYS A O 1
ATOM 2395 N N . THR A 1 313 ? 5.831 59.425 -12.258 1.00 32.91 313 THR A N 1
ATOM 2396 C CA . THR A 1 313 ? 6.189 59.859 -13.650 1.00 32.91 313 THR A CA 1
ATOM 2397 C C . THR A 1 313 ? 7.535 59.327 -14.202 1.00 32.91 313 THR A C 1
ATOM 2399 O O . THR A 1 313 ? 8.427 59.031 -13.423 1.00 32.91 313 THR A O 1
ATOM 2402 N N . ALA A 1 314 ? 7.777 59.164 -15.514 1.00 32.47 314 ALA A N 1
ATOM 2403 C CA . ALA A 1 314 ? 7.002 59.450 -16.737 1.00 32.47 314 ALA A CA 1
ATOM 2404 C C . ALA A 1 314 ? 7.320 58.422 -17.859 1.00 32.47 314 ALA A C 1
ATOM 2406 O O . ALA A 1 314 ? 8.265 57.648 -17.739 1.00 32.47 314 ALA A O 1
ATOM 2407 N N . ALA A 1 315 ? 6.556 58.435 -18.959 1.00 42.66 315 ALA A N 1
ATOM 2408 C CA . ALA A 1 315 ? 6.801 57.599 -20.143 1.00 42.66 315 ALA A CA 1
ATOM 2409 C C . ALA A 1 315 ? 8.005 58.074 -20.986 1.00 42.66 315 ALA A C 1
ATOM 2411 O O . ALA A 1 315 ? 8.327 59.264 -20.979 1.00 42.66 315 ALA A O 1
ATOM 2412 N N . PRO A 1 316 ? 8.582 57.177 -21.807 1.00 44.97 316 PRO A N 1
ATOM 2413 C CA . PRO A 1 316 ? 8.991 57.581 -23.151 1.00 44.97 316 PRO A CA 1
ATOM 2414 C C . PRO A 1 316 ? 8.588 56.587 -24.255 1.00 44.97 316 PRO A C 1
ATOM 2416 O O . PRO A 1 316 ? 8.767 55.376 -24.145 1.00 44.97 316 PRO A O 1
ATOM 2419 N N . THR A 1 317 ? 8.133 57.143 -25.376 1.00 41.06 317 THR A N 1
ATOM 2420 C CA . THR A 1 317 ? 7.984 56.457 -26.667 1.00 41.06 317 THR A CA 1
ATOM 2421 C C . THR A 1 317 ? 9.194 56.784 -27.542 1.00 41.06 317 THR A C 1
ATOM 2423 O O . THR A 1 317 ? 9.530 57.959 -27.672 1.00 41.06 317 THR A O 1
ATOM 2426 N N . SER A 1 318 ? 9.822 55.805 -28.201 1.00 37.28 318 SER A N 1
ATOM 2427 C CA . SER A 1 318 ? 10.413 55.975 -29.549 1.00 37.28 318 SER A CA 1
ATOM 2428 C C . SER A 1 318 ? 10.889 54.638 -30.142 1.00 37.28 318 SER A C 1
ATOM 2430 O O . SER A 1 318 ? 11.066 53.652 -29.431 1.00 37.28 318 SER A O 1
ATOM 2432 N N . ALA A 1 319 ? 10.981 54.592 -31.473 1.00 38.00 319 ALA A N 1
ATOM 2433 C CA . ALA A 1 319 ? 11.082 53.374 -32.280 1.00 38.00 319 ALA A CA 1
ATOM 2434 C C . ALA A 1 319 ? 12.523 52.848 -32.473 1.00 38.00 319 ALA A C 1
ATOM 2436 O O . ALA A 1 319 ? 13.475 53.624 -32.371 1.00 38.00 319 ALA A O 1
ATOM 2437 N N . PRO A 1 320 ? 12.702 51.567 -32.857 1.00 41.81 320 PRO A N 1
ATOM 2438 C CA . PRO A 1 320 ? 13.965 51.080 -33.403 1.00 41.81 320 PRO A CA 1
ATOM 2439 C C . PRO A 1 320 ? 14.156 51.559 -34.854 1.00 41.81 320 PRO A C 1
ATOM 2441 O O . PRO A 1 320 ? 13.360 51.260 -35.744 1.00 41.81 320 PRO A O 1
ATOM 2444 N N . THR A 1 321 ? 15.237 52.300 -35.093 1.00 34.59 321 THR A N 1
ATOM 2445 C CA . THR A 1 321 ? 15.601 52.846 -36.410 1.00 34.59 321 THR A CA 1
ATOM 2446 C C . THR A 1 321 ? 16.251 51.792 -37.311 1.00 34.59 321 THR A C 1
ATOM 2448 O O . THR A 1 321 ? 17.152 51.067 -36.893 1.00 34.59 321 THR A O 1
ATOM 2451 N N . VAL A 1 322 ? 15.846 51.760 -38.583 1.00 41.44 322 VAL A N 1
ATOM 2452 C CA . VAL A 1 322 ? 16.461 50.937 -39.638 1.00 41.44 322 VAL A CA 1
ATOM 2453 C C . VAL A 1 322 ? 17.889 51.407 -39.936 1.00 41.44 322 VAL A C 1
ATOM 2455 O O . VAL A 1 322 ? 18.115 52.596 -40.159 1.00 41.44 322 VAL A O 1
ATOM 2458 N N . LYS A 1 323 ? 18.841 50.473 -40.070 1.00 35.47 323 LYS A N 1
ATOM 2459 C CA . LYS A 1 323 ? 20.088 50.719 -40.808 1.00 35.47 323 LYS A CA 1
ATOM 2460 C C . LYS A 1 323 ? 20.387 49.562 -41.762 1.00 35.47 323 LYS A C 1
ATOM 2462 O O . LYS A 1 323 ? 20.481 48.413 -41.348 1.00 35.47 323 LYS A O 1
ATOM 2467 N N . GLN A 1 324 ? 20.510 49.896 -43.041 1.00 32.09 324 GLN A N 1
ATOM 2468 C CA . GLN A 1 324 ? 20.727 48.984 -44.167 1.00 32.09 324 GLN A CA 1
ATOM 2469 C C . GLN A 1 324 ? 22.100 49.273 -44.813 1.00 32.09 324 GLN A C 1
ATOM 2471 O O . GLN A 1 324 ? 22.676 50.334 -44.556 1.00 32.09 324 GLN A O 1
ATOM 2476 N N . THR A 1 325 ? 22.545 48.379 -45.712 1.00 32.12 325 THR A N 1
ATOM 2477 C CA . THR A 1 325 ? 23.639 48.574 -46.704 1.00 32.12 325 THR A CA 1
ATOM 2478 C C . THR A 1 325 ? 25.055 48.289 -46.142 1.00 32.12 325 THR A C 1
ATOM 2480 O O . THR A 1 325 ? 25.370 48.731 -45.043 1.00 32.12 325 THR A O 1
ATOM 2483 N N . ALA A 1 326 ? 25.959 47.534 -46.796 1.00 32.12 326 ALA A N 1
ATOM 2484 C CA . ALA A 1 326 ? 26.026 47.066 -48.195 1.00 32.12 326 ALA A CA 1
ATOM 2485 C C . ALA A 1 326 ? 26.602 45.632 -48.369 1.00 32.12 326 ALA A C 1
ATOM 2487 O O . ALA A 1 326 ? 27.331 45.146 -47.510 1.00 32.12 326 ALA A O 1
ATOM 2488 N N . ALA A 1 327 ? 26.344 45.018 -49.533 1.00 37.81 327 ALA A N 1
ATOM 2489 C CA . ALA A 1 327 ? 27.142 43.927 -50.138 1.00 37.81 327 ALA A CA 1
ATOM 2490 C C . ALA A 1 327 ? 28.219 44.538 -51.090 1.00 37.81 327 ALA A C 1
ATOM 2492 O O . ALA A 1 327 ? 28.139 45.756 -51.294 1.00 37.81 327 ALA A O 1
ATOM 2493 N N . PRO A 1 328 ? 29.214 43.811 -51.677 1.00 47.03 328 PRO A N 1
ATOM 2494 C CA . PRO A 1 328 ? 29.117 42.533 -52.431 1.00 47.03 328 PRO A CA 1
ATOM 2495 C C . PRO A 1 328 ? 30.227 41.497 -52.026 1.00 47.03 328 PRO A C 1
ATOM 2497 O O . PRO A 1 328 ? 30.782 41.652 -50.946 1.00 47.03 328 PRO A O 1
ATOM 2500 N N . THR A 1 329 ? 30.611 40.397 -52.716 1.00 33.88 329 THR A N 1
ATOM 2501 C CA . THR A 1 329 ? 30.405 39.880 -54.102 1.00 33.88 329 THR A CA 1
ATOM 2502 C C . THR A 1 329 ? 30.552 38.329 -54.180 1.00 33.88 329 THR A C 1
ATOM 2504 O O . THR A 1 329 ? 30.850 37.677 -53.186 1.00 33.88 329 THR A O 1
ATOM 2507 N N . SER A 1 330 ? 30.367 37.768 -55.386 1.00 34.66 330 SER A N 1
ATOM 2508 C CA . SER A 1 330 ? 30.785 36.456 -55.964 1.00 34.66 330 SER A CA 1
ATOM 2509 C C . SER A 1 330 ? 31.988 35.704 -55.341 1.00 34.66 330 SER A C 1
ATOM 2511 O O . SER A 1 330 ? 32.945 36.343 -54.922 1.00 34.66 330 SER A O 1
ATOM 2513 N N . SER A 1 331 ? 32.095 34.362 -55.395 1.00 31.16 331 SER A N 1
ATOM 2514 C CA . SER A 1 331 ? 31.862 33.459 -56.556 1.00 31.16 331 SER A CA 1
ATOM 2515 C C . SER A 1 331 ? 31.563 31.987 -56.139 1.00 31.16 331 SER A C 1
ATOM 2517 O O . SER A 1 331 ? 31.755 31.665 -54.967 1.00 31.16 331 SER A O 1
ATOM 2519 N N . PRO A 1 332 ? 31.088 31.081 -57.030 1.00 43.50 332 PRO A N 1
ATOM 2520 C CA . PRO A 1 332 ? 30.411 29.837 -56.631 1.00 43.50 332 PRO A CA 1
ATOM 2521 C C . PRO A 1 332 ? 31.261 28.553 -56.697 1.00 43.50 332 PRO A C 1
ATOM 2523 O O . PRO A 1 332 ? 32.138 28.417 -57.547 1.00 43.50 332 PRO A O 1
ATOM 2526 N N . THR A 1 333 ? 30.859 27.541 -55.916 1.00 34.47 333 THR A N 1
ATOM 2527 C CA . THR A 1 333 ? 31.222 26.126 -56.130 1.00 34.47 333 THR A CA 1
ATOM 2528 C C . THR A 1 333 ? 29.965 25.262 -56.046 1.00 34.47 333 THR A C 1
ATOM 2530 O O . THR A 1 333 ? 29.301 25.222 -55.014 1.00 34.47 333 THR A O 1
ATOM 2533 N N . ALA A 1 334 ? 29.631 24.557 -57.127 1.00 38.66 334 ALA A N 1
ATOM 2534 C CA . ALA A 1 334 ? 28.481 23.657 -57.176 1.00 38.66 334 ALA A CA 1
ATOM 2535 C C . ALA A 1 334 ? 28.870 22.225 -56.779 1.00 38.66 334 ALA A C 1
ATOM 2537 O O . ALA A 1 334 ? 29.810 21.675 -57.356 1.00 38.66 334 ALA A O 1
ATOM 2538 N N . LYS A 1 335 ? 28.098 21.569 -55.894 1.00 33.38 335 LYS A N 1
ATOM 2539 C CA . LYS A 1 335 ? 28.039 20.097 -55.873 1.00 33.38 335 LYS A CA 1
ATOM 2540 C C . LYS A 1 335 ? 26.745 19.510 -55.279 1.00 33.38 335 LYS A C 1
ATOM 2542 O O . LYS A 1 335 ? 26.543 19.519 -54.076 1.00 33.38 335 LYS A O 1
ATOM 2547 N N . GLN A 1 336 ? 25.965 18.913 -56.184 1.00 30.02 336 GLN A N 1
ATOM 2548 C CA . GLN A 1 336 ? 25.071 17.752 -56.024 1.00 30.02 336 GLN A CA 1
ATOM 2549 C C . GLN A 1 336 ? 23.861 17.812 -55.068 1.00 30.02 336 GLN A C 1
ATOM 2551 O O . GLN A 1 336 ? 23.959 17.705 -53.852 1.00 30.02 336 GLN A O 1
ATOM 2556 N N . THR A 1 337 ? 22.688 17.793 -55.703 1.00 30.92 337 THR A N 1
ATOM 2557 C CA . THR A 1 337 ? 21.396 17.357 -55.162 1.00 30.92 337 THR A CA 1
ATOM 2558 C C . THR A 1 337 ? 21.277 15.824 -55.208 1.00 30.92 337 THR A C 1
ATOM 2560 O O . THR A 1 337 ? 21.453 15.259 -56.289 1.00 30.92 337 THR A O 1
ATOM 2563 N N . PRO A 1 338 ? 20.900 15.139 -54.114 1.00 37.78 338 PRO A N 1
ATOM 2564 C CA . PRO A 1 338 ? 20.248 13.835 -54.176 1.00 37.78 338 PRO A CA 1
ATOM 2565 C C . PRO A 1 338 ? 18.718 13.988 -54.294 1.00 37.78 338 PRO A C 1
ATOM 2567 O O . PRO A 1 338 ? 18.121 14.911 -53.741 1.00 37.78 338 PRO A O 1
ATOM 2570 N N . SER A 1 339 ? 18.085 13.083 -55.045 1.00 33.69 339 SER A N 1
ATOM 2571 C CA . SER A 1 339 ? 16.647 13.105 -55.361 1.00 33.69 339 SER A CA 1
ATOM 2572 C C . SER A 1 339 ? 15.755 12.815 -54.141 1.00 33.69 339 SER A C 1
ATOM 2574 O O . SER A 1 339 ? 16.069 11.895 -53.384 1.00 33.69 339 SER A O 1
ATOM 2576 N N . PRO A 1 340 ? 14.600 13.492 -53.975 1.00 38.06 340 PRO A N 1
ATOM 2577 C CA . PRO A 1 340 ? 13.597 13.097 -52.997 1.00 38.06 340 PRO A CA 1
ATOM 2578 C C . PRO A 1 340 ? 12.769 11.918 -53.530 1.00 38.06 340 PRO A C 1
ATOM 2580 O O . PRO A 1 340 ? 11.932 12.082 -54.415 1.00 38.06 340 PRO A O 1
ATOM 2583 N N . THR A 1 341 ? 12.965 10.727 -52.963 1.00 35.69 341 THR A N 1
ATOM 2584 C CA . THR A 1 341 ? 12.087 9.569 -53.202 1.00 35.69 341 THR A CA 1
ATOM 2585 C C . THR A 1 341 ? 11.232 9.330 -51.962 1.00 35.69 341 THR A C 1
ATOM 2587 O O . THR A 1 341 ? 11.564 8.514 -51.105 1.00 35.69 341 THR A O 1
ATOM 2590 N N . SER A 1 342 ? 10.124 10.062 -51.843 1.00 35.97 342 SER A N 1
ATOM 2591 C CA . SER A 1 342 ? 9.122 9.809 -50.806 1.00 35.97 342 SER A CA 1
ATOM 2592 C C . SER A 1 342 ? 8.305 8.564 -51.162 1.00 35.97 342 SER A C 1
ATOM 2594 O O . SER A 1 342 ? 7.384 8.632 -51.979 1.00 35.97 342 SER A O 1
ATOM 2596 N N . SER A 1 343 ? 8.638 7.428 -50.547 1.00 33.09 343 SER A N 1
ATOM 2597 C CA . SER A 1 343 ? 7.753 6.257 -50.527 1.00 33.09 343 SER A CA 1
ATOM 2598 C C . SER A 1 343 ? 6.430 6.632 -49.835 1.00 33.09 343 SER A C 1
ATOM 2600 O O . SER A 1 343 ? 6.474 7.361 -48.839 1.00 33.09 343 SER A O 1
ATOM 2602 N N . PRO A 1 344 ? 5.253 6.206 -50.331 1.00 39.56 344 PRO A N 1
ATOM 2603 C CA . PRO A 1 344 ? 3.981 6.613 -49.747 1.00 39.56 344 PRO A CA 1
ATOM 2604 C C . PRO A 1 344 ? 3.812 6.033 -48.340 1.00 39.56 344 PRO A C 1
ATOM 2606 O O . PRO A 1 344 ? 3.720 4.819 -48.159 1.00 39.56 344 PRO A O 1
ATOM 2609 N N . THR A 1 345 ? 3.713 6.913 -47.342 1.00 39.28 345 THR A N 1
ATOM 2610 C CA . THR A 1 345 ? 3.334 6.538 -45.978 1.00 39.28 345 THR A CA 1
ATOM 2611 C C . THR A 1 345 ? 1.951 5.898 -45.999 1.00 39.28 345 THR A C 1
ATOM 2613 O O . THR A 1 345 ? 0.940 6.586 -46.163 1.00 39.28 345 THR A O 1
ATOM 2616 N N . VAL A 1 346 ? 1.890 4.580 -45.796 1.00 39.44 346 VAL A N 1
ATOM 2617 C CA . VAL A 1 346 ? 0.633 3.906 -45.471 1.00 39.44 346 VAL A CA 1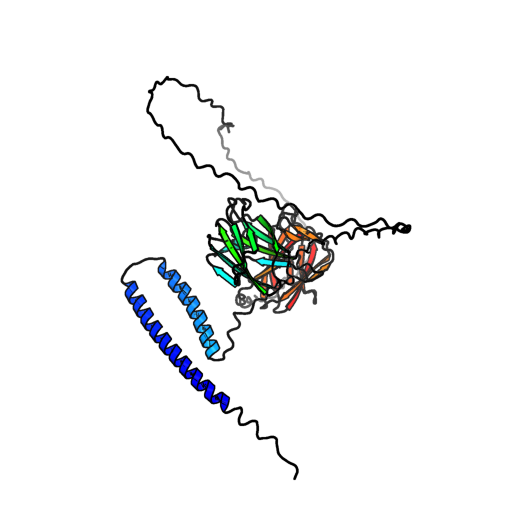
ATOM 2618 C C . VAL A 1 346 ? 0.164 4.480 -44.142 1.00 39.44 346 VAL A C 1
ATOM 2620 O O . VAL A 1 346 ? 0.750 4.211 -43.094 1.00 39.44 346 VAL A O 1
ATOM 2623 N N . LYS A 1 347 ? -0.883 5.308 -44.188 1.00 39.97 347 LYS A N 1
ATOM 2624 C CA . LYS A 1 347 ? -1.583 5.777 -42.995 1.00 39.97 347 LYS A CA 1
ATOM 2625 C C . LYS A 1 347 ? -2.131 4.540 -42.291 1.00 39.97 347 LYS A C 1
ATOM 2627 O O . LYS A 1 347 ? -3.132 3.988 -42.744 1.00 39.97 347 LYS A O 1
ATOM 2632 N N . GLN A 1 348 ? -1.465 4.092 -41.225 1.00 38.66 348 GLN A N 1
ATOM 2633 C CA . GLN A 1 348 ? -2.000 3.015 -40.405 1.00 38.66 348 GLN A CA 1
ATOM 2634 C C . GLN A 1 348 ? -3.385 3.444 -39.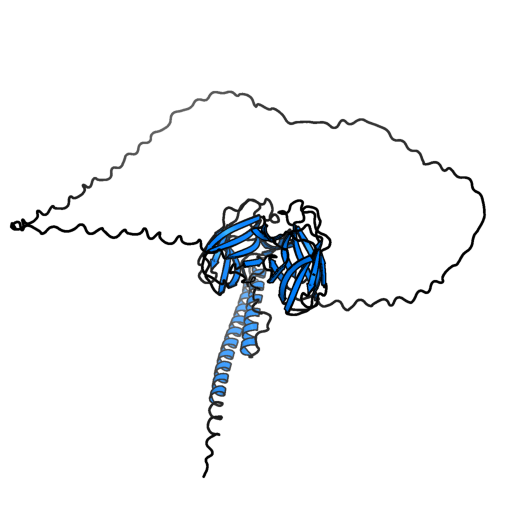921 1.00 38.66 348 GLN A C 1
ATOM 2636 O O . GLN A 1 348 ? -3.551 4.502 -39.307 1.00 38.66 348 GLN A O 1
ATOM 2641 N N . THR A 1 349 ? -4.390 2.637 -40.245 1.00 37.84 349 THR A N 1
ATOM 2642 C CA . THR A 1 349 ? -5.674 2.695 -39.557 1.00 37.84 349 THR A CA 1
ATOM 2643 C C . THR A 1 349 ? -5.374 2.420 -38.085 1.00 37.84 349 THR A C 1
ATOM 2645 O O . THR A 1 349 ? -4.706 1.417 -37.820 1.00 37.84 349 THR A O 1
ATOM 2648 N N . PRO A 1 350 ? -5.797 3.274 -37.133 1.00 41.53 350 PRO A N 1
ATOM 2649 C CA . PRO A 1 350 ? -5.617 2.953 -35.724 1.00 41.53 350 PRO A CA 1
ATOM 2650 C C . PRO A 1 350 ? -6.259 1.590 -35.466 1.00 41.53 350 PRO A C 1
ATOM 2652 O O . PRO A 1 350 ? -7.375 1.337 -35.932 1.00 41.53 350 PRO A O 1
ATOM 2655 N N . ALA A 1 351 ? -5.533 0.708 -34.775 1.00 43.69 351 ALA A N 1
ATOM 2656 C CA . ALA A 1 351 ? -6.072 -0.579 -34.361 1.00 43.69 351 ALA A CA 1
ATOM 2657 C C . ALA A 1 351 ? -7.423 -0.352 -33.656 1.00 43.69 351 ALA A C 1
ATOM 2659 O O . ALA A 1 351 ? -7.578 0.677 -32.983 1.00 43.69 351 ALA A O 1
ATOM 2660 N N . PRO A 1 352 ? -8.414 -1.250 -33.825 1.00 43.72 352 PRO A N 1
ATOM 2661 C CA . PRO A 1 352 ? -9.688 -1.106 -33.135 1.00 43.72 352 PRO A CA 1
ATOM 2662 C C . PRO A 1 352 ? -9.405 -0.917 -31.648 1.00 43.72 352 PRO A C 1
ATOM 2664 O O . PRO A 1 352 ? -8.685 -1.722 -31.059 1.00 43.72 352 PRO A O 1
ATOM 2667 N N . SER A 1 353 ? -9.925 0.176 -31.079 1.00 53.47 353 SER A N 1
ATOM 2668 C CA . SER A 1 353 ? -9.779 0.484 -29.658 1.00 53.47 353 SER A CA 1
ATOM 2669 C C . SER A 1 353 ? -10.176 -0.761 -28.878 1.00 53.47 353 SER A C 1
ATOM 2671 O O . SER A 1 353 ? -11.328 -1.196 -28.962 1.00 53.47 353 SER A O 1
ATOM 2673 N N . ALA A 1 354 ? -9.198 -1.374 -28.206 1.00 63.41 354 ALA A N 1
ATOM 2674 C CA . ALA A 1 354 ? -9.446 -2.551 -27.395 1.00 63.41 354 ALA A CA 1
ATOM 2675 C C . ALA A 1 354 ? -10.556 -2.207 -26.398 1.00 63.41 354 ALA A C 1
ATOM 2677 O O . ALA A 1 354 ? -10.587 -1.093 -25.865 1.00 63.41 354 ALA A O 1
ATOM 2678 N N . ALA A 1 355 ? -11.488 -3.138 -26.187 1.00 69.25 355 ALA A N 1
ATOM 2679 C CA . ALA A 1 355 ? -12.519 -2.942 -25.180 1.00 69.25 355 ALA A CA 1
ATOM 2680 C C . ALA A 1 355 ? -11.834 -2.632 -23.834 1.00 69.25 355 ALA A C 1
ATOM 2682 O O . ALA A 1 355 ? -10.822 -3.270 -23.530 1.00 69.25 355 ALA A O 1
ATOM 2683 N N . PRO A 1 356 ? -12.333 -1.655 -23.053 1.00 76.75 356 PRO A N 1
ATOM 2684 C CA . PRO A 1 356 ? -11.707 -1.295 -21.788 1.00 76.75 356 PRO A CA 1
ATOM 2685 C C . PRO A 1 356 ? -11.606 -2.533 -20.896 1.00 76.75 356 PRO A C 1
ATOM 2687 O O . PRO A 1 356 ? -12.570 -3.298 -20.784 1.00 76.75 356 PRO A O 1
ATOM 2690 N N . LEU A 1 357 ? -10.429 -2.740 -20.297 1.00 79.19 357 LEU A N 1
ATOM 2691 C CA . LEU A 1 357 ? -10.190 -3.888 -19.427 1.00 79.19 357 LEU A CA 1
ATOM 2692 C C . LEU A 1 357 ? -11.217 -3.896 -18.283 1.00 79.19 357 LEU A C 1
ATOM 2694 O O . LEU A 1 357 ? -11.502 -2.837 -17.715 1.00 79.19 357 LEU A O 1
ATOM 2698 N N . PRO A 1 358 ? -11.765 -5.066 -17.905 1.00 86.62 358 PRO A N 1
ATOM 2699 C CA . PRO A 1 358 ? -12.584 -5.170 -16.707 1.00 86.62 358 PRO A CA 1
ATOM 2700 C C . PRO A 1 358 ? -11.807 -4.681 -15.472 1.00 86.62 358 PRO A C 1
ATOM 2702 O O . PRO A 1 358 ? -10.590 -4.885 -15.421 1.00 86.62 358 PRO A O 1
ATOM 2705 N N . PRO A 1 359 ? -12.483 -4.086 -14.468 1.00 87.50 359 PRO A N 1
ATOM 2706 C CA . PRO A 1 359 ? -11.820 -3.527 -13.296 1.00 87.50 359 PRO A CA 1
ATOM 2707 C C . PRO A 1 359 ? -10.855 -4.514 -12.636 1.00 87.50 359 PRO A C 1
ATOM 2709 O O . PRO A 1 359 ? -11.242 -5.606 -12.213 1.00 87.50 359 PRO A O 1
ATOM 2712 N N . TYR A 1 360 ? -9.595 -4.105 -12.537 1.00 90.06 360 TYR A N 1
ATOM 2713 C CA . TYR A 1 360 ? -8.537 -4.841 -11.862 1.00 90.06 360 TYR A CA 1
ATOM 2714 C C . TYR A 1 360 ? -7.718 -3.879 -11.010 1.00 90.06 360 TYR A C 1
ATOM 2716 O O . TYR A 1 360 ? -7.472 -2.743 -11.403 1.00 90.06 360 TYR A O 1
ATOM 2724 N N . PHE A 1 361 ? -7.285 -4.352 -9.849 1.00 91.00 361 PHE A N 1
ATOM 2725 C CA . PHE A 1 361 ? -6.424 -3.629 -8.921 1.00 91.00 361 PHE A CA 1
ATOM 2726 C C . PHE A 1 361 ? -5.668 -4.647 -8.073 1.00 91.00 361 PHE A C 1
ATOM 2728 O O . PHE A 1 361 ? -6.297 -5.534 -7.498 1.00 91.00 361 PHE A O 1
ATOM 2735 N N . SER A 1 362 ? -4.355 -4.529 -7.975 1.00 90.88 362 SER A N 1
ATOM 2736 C CA . SER A 1 362 ? -3.522 -5.301 -7.058 1.00 90.88 362 SER A CA 1
ATOM 2737 C C . SER A 1 362 ? -2.467 -4.364 -6.487 1.00 90.88 362 SER A C 1
ATOM 2739 O O . SER A 1 362 ? -1.764 -3.714 -7.258 1.00 90.88 362 SER A O 1
ATOM 2741 N N . LEU A 1 363 ? -2.406 -4.263 -5.159 1.00 92.69 363 LEU A N 1
ATOM 2742 C CA . LEU A 1 363 ? -1.400 -3.510 -4.410 1.00 92.69 363 LEU A CA 1
ATOM 2743 C C . LEU A 1 363 ? -0.389 -4.504 -3.838 1.00 92.69 363 LEU A C 1
ATOM 2745 O O . LEU A 1 363 ? -0.778 -5.489 -3.219 1.00 92.69 363 LEU A O 1
ATOM 2749 N N . MET A 1 364 ? 0.895 -4.236 -4.048 1.00 90.94 364 MET A N 1
ATOM 2750 C CA . MET A 1 364 ? 2.007 -5.079 -3.617 1.00 90.94 364 MET A CA 1
ATOM 2751 C C . MET A 1 364 ? 3.040 -4.214 -2.901 1.00 90.94 364 MET A C 1
ATOM 2753 O O . MET A 1 364 ? 3.464 -3.181 -3.418 1.00 90.94 364 MET A O 1
ATOM 2757 N N . ALA A 1 365 ? 3.458 -4.629 -1.707 1.00 92.06 365 ALA A N 1
ATOM 2758 C CA . ALA A 1 365 ? 4.624 -4.036 -1.064 1.00 92.06 365 ALA A CA 1
ATOM 2759 C C . ALA A 1 365 ? 5.887 -4.442 -1.833 1.00 92.06 365 ALA A C 1
ATOM 2761 O O . ALA A 1 365 ? 6.016 -5.595 -2.238 1.00 92.06 365 ALA A O 1
ATOM 2762 N N . ALA A 1 366 ? 6.832 -3.518 -1.999 1.00 93.19 366 ALA A N 1
ATOM 2763 C CA . ALA A 1 366 ? 8.101 -3.805 -2.669 1.00 93.19 366 ALA A CA 1
ATOM 2764 C C . ALA A 1 366 ? 8.917 -4.855 -1.896 1.00 93.19 366 ALA A C 1
ATOM 2766 O O . ALA A 1 366 ? 9.542 -5.737 -2.466 1.00 93.19 366 ALA A O 1
ATOM 2767 N N . SER A 1 367 ? 8.811 -4.826 -0.569 1.00 89.12 367 SER A N 1
ATOM 2768 C CA . SER A 1 367 ? 9.359 -5.832 0.340 1.00 89.12 367 SER A CA 1
ATOM 2769 C C . SER A 1 367 ? 8.704 -7.221 0.248 1.00 89.12 367 SER A C 1
ATOM 2771 O O . SER A 1 367 ? 9.183 -8.151 0.887 1.00 89.12 367 SER A O 1
ATOM 2773 N N . GLY A 1 368 ? 7.638 -7.387 -0.544 1.00 83.50 368 GLY A N 1
ATOM 2774 C CA . GLY A 1 368 ? 6.984 -8.668 -0.834 1.00 83.50 368 GLY A CA 1
ATOM 2775 C C . GLY A 1 368 ? 7.492 -9.353 -2.109 1.00 83.50 368 GLY A C 1
ATOM 2776 O O . GLY A 1 368 ? 6.695 -9.976 -2.811 1.00 83.50 368 GLY A O 1
ATOM 2777 N N . TYR A 1 369 ? 8.774 -9.186 -2.444 1.00 89.06 369 TYR A N 1
ATOM 2778 C CA . TYR A 1 369 ? 9.411 -9.831 -3.596 1.00 89.06 369 TYR A CA 1
ATOM 2779 C C . TYR A 1 369 ? 9.489 -11.360 -3.439 1.00 89.06 369 TYR A C 1
ATOM 2781 O O . TYR A 1 369 ? 9.454 -11.885 -2.328 1.00 89.06 369 TYR A O 1
ATOM 2789 N N . ALA A 1 370 ? 9.617 -12.071 -4.561 1.00 87.62 370 ALA A N 1
ATOM 2790 C CA . ALA A 1 370 ? 9.928 -13.500 -4.602 1.00 87.62 370 ALA A CA 1
ATOM 2791 C C . ALA A 1 370 ? 11.438 -13.743 -4.475 1.00 87.62 370 ALA A C 1
ATOM 2793 O O . ALA A 1 370 ? 11.891 -14.447 -3.585 1.00 87.62 370 ALA A O 1
ATOM 2794 N N . GLU A 1 371 ? 12.228 -13.096 -5.327 1.00 86.94 371 GLU A N 1
ATOM 2795 C CA . GLU A 1 371 ? 13.694 -13.108 -5.288 1.00 86.94 371 GLU A CA 1
ATOM 2796 C C . GLU A 1 371 ? 14.214 -11.686 -5.539 1.00 86.94 371 GLU A C 1
ATOM 2798 O O . GLU A 1 371 ? 13.574 -10.912 -6.261 1.00 86.94 371 GLU A O 1
ATOM 2803 N N . MET A 1 372 ? 15.367 -11.337 -4.966 1.00 92.44 372 MET A N 1
ATOM 2804 C CA . MET A 1 372 ? 16.069 -10.076 -5.229 1.00 92.44 372 MET A CA 1
ATOM 2805 C C . MET A 1 372 ? 17.589 -10.266 -5.184 1.00 92.44 372 MET A C 1
ATOM 2807 O O . MET A 1 372 ? 18.082 -11.205 -4.556 1.00 92.44 372 MET A O 1
ATOM 2811 N N . GLU A 1 373 ? 18.320 -9.361 -5.829 1.00 94.69 373 GLU A N 1
ATOM 2812 C CA . GLU A 1 373 ? 19.784 -9.299 -5.813 1.00 94.69 373 GLU A CA 1
ATOM 2813 C C . GLU A 1 373 ? 20.240 -7.838 -5.693 1.00 94.69 373 GLU A C 1
ATOM 2815 O O . GLU A 1 373 ? 19.658 -6.954 -6.324 1.00 94.69 373 GLU A O 1
ATOM 2820 N N . GLY A 1 374 ? 21.256 -7.592 -4.858 1.00 95.50 374 GLY A N 1
ATOM 2821 C CA . GLY A 1 374 ? 21.841 -6.268 -4.584 1.00 95.50 374 GLY A CA 1
ATOM 2822 C C . GLY A 1 374 ? 21.088 -5.411 -3.554 1.00 95.50 374 GLY A C 1
ATOM 2823 O O . GLY A 1 374 ? 21.700 -4.618 -2.844 1.00 95.50 374 GLY A O 1
ATOM 2824 N N . LEU A 1 375 ? 19.782 -5.634 -3.386 1.00 96.12 375 LEU A N 1
ATOM 2825 C CA . LEU A 1 375 ? 18.908 -4.747 -2.612 1.00 96.12 375 LEU A CA 1
ATOM 2826 C C . LEU A 1 375 ? 18.958 -4.959 -1.091 1.00 96.12 375 LEU A C 1
ATOM 2828 O O . LEU A 1 375 ? 19.192 -6.057 -0.582 1.00 96.12 375 LEU A O 1
ATOM 2832 N N . ALA A 1 376 ? 18.625 -3.897 -0.356 1.00 92.69 376 ALA A N 1
ATOM 2833 C CA . ALA A 1 376 ? 18.390 -3.921 1.085 1.00 92.69 376 ALA A CA 1
ATOM 2834 C C . ALA A 1 376 ? 16.912 -3.667 1.429 1.00 92.69 376 ALA A C 1
ATOM 2836 O O . ALA A 1 376 ? 16.186 -3.023 0.672 1.00 92.69 376 ALA A O 1
ATOM 2837 N N . LEU A 1 377 ? 16.491 -4.128 2.611 1.00 90.81 377 LEU A N 1
ATOM 2838 C CA . LEU A 1 377 ? 15.220 -3.753 3.234 1.00 90.81 377 LEU A CA 1
ATOM 2839 C C . LEU A 1 377 ? 15.462 -2.707 4.325 1.00 90.81 377 LEU A C 1
ATOM 2841 O O . LEU A 1 377 ? 16.199 -2.979 5.275 1.00 90.81 377 LEU A O 1
ATOM 2845 N N . GLU A 1 378 ? 14.797 -1.554 4.243 1.00 92.44 378 GLU A N 1
ATOM 2846 C CA . GLU A 1 378 ? 14.862 -0.505 5.270 1.00 92.44 378 GLU A CA 1
ATOM 2847 C C . GLU A 1 378 ? 13.463 -0.105 5.756 1.00 92.44 378 GLU A C 1
ATOM 2849 O O . GLU A 1 378 ? 12.464 -0.221 5.044 1.00 92.44 378 GLU A O 1
ATOM 2854 N N . THR A 1 379 ? 13.370 0.386 6.993 1.00 89.06 379 THR A N 1
ATOM 2855 C CA . THR A 1 379 ? 12.122 0.945 7.530 1.00 89.06 379 THR A CA 1
ATOM 2856 C C . THR A 1 379 ? 11.831 2.292 6.871 1.00 89.06 379 THR A C 1
ATOM 2858 O O . THR A 1 379 ? 12.664 3.200 6.925 1.00 89.06 379 THR A O 1
ATOM 2861 N N . SER A 1 380 ? 10.636 2.454 6.297 1.00 94.00 380 SER A N 1
ATOM 2862 C CA . SER A 1 380 ? 10.168 3.759 5.824 1.00 94.00 380 SER A CA 1
ATOM 2863 C C . SER A 1 380 ? 9.430 4.557 6.902 1.00 94.00 380 SER A C 1
ATOM 2865 O O . SER A 1 380 ? 8.818 3.997 7.813 1.00 94.00 380 SER A O 1
ATOM 2867 N N . SER A 1 381 ? 9.390 5.875 6.722 1.00 93.81 381 SER A N 1
ATOM 2868 C CA . SER A 1 381 ? 8.484 6.812 7.404 1.00 93.81 381 SER A CA 1
ATOM 2869 C C . SER A 1 381 ? 6.991 6.501 7.225 1.00 93.81 381 SER A C 1
ATOM 2871 O O . SER A 1 381 ? 6.173 6.949 8.026 1.00 93.81 381 SER A O 1
ATOM 2873 N N . GLU A 1 382 ? 6.617 5.737 6.195 1.00 94.31 382 GLU A N 1
ATOM 2874 C CA . GLU A 1 382 ? 5.244 5.281 5.971 1.00 94.31 382 GLU A CA 1
ATOM 2875 C C . GLU A 1 382 ? 4.938 3.961 6.702 1.00 94.31 382 GLU A C 1
ATOM 2877 O O . GLU A 1 382 ? 3.804 3.499 6.642 1.00 94.31 382 GLU A O 1
ATOM 2882 N N . GLY A 1 383 ? 5.894 3.359 7.422 1.00 86.12 383 GLY A N 1
ATOM 2883 C CA . GLY A 1 383 ? 5.708 2.157 8.254 1.00 86.12 383 GLY A CA 1
ATOM 2884 C C . GLY A 1 383 ? 5.813 0.817 7.513 1.00 86.12 383 GLY A C 1
ATOM 2885 O O . GLY A 1 383 ? 5.883 -0.236 8.138 1.00 86.12 383 GLY A O 1
ATOM 2886 N N . LEU A 1 384 ? 5.884 0.827 6.180 1.00 85.75 384 LEU A N 1
ATOM 2887 C CA . LEU A 1 384 ? 6.172 -0.372 5.383 1.00 85.75 384 LEU A CA 1
ATOM 2888 C C . LEU A 1 384 ? 7.696 -0.497 5.170 1.00 85.75 384 LEU A C 1
ATOM 2890 O O . LEU A 1 384 ? 8.358 0.536 5.026 1.00 85.75 384 LEU A O 1
ATOM 2894 N N . PRO A 1 385 ? 8.289 -1.702 5.098 1.00 89.25 385 PRO A N 1
ATOM 2895 C CA . PRO A 1 385 ? 9.669 -1.842 4.647 1.00 89.25 385 PRO A CA 1
ATOM 2896 C C . PRO A 1 385 ? 9.771 -1.508 3.153 1.00 89.25 385 PRO A C 1
ATOM 2898 O O . PRO A 1 385 ? 8.996 -2.045 2.353 1.00 89.25 385 PRO A O 1
ATOM 2901 N N . ASN A 1 386 ? 10.706 -0.636 2.782 1.00 94.69 386 ASN A N 1
ATOM 2902 C CA . ASN A 1 386 ? 11.032 -0.338 1.387 1.00 94.69 386 ASN A CA 1
ATOM 2903 C C . ASN A 1 386 ? 12.104 -1.311 0.858 1.00 94.69 386 ASN A C 1
ATOM 2905 O O . ASN A 1 386 ? 12.737 -2.030 1.629 1.00 94.69 386 ASN A O 1
ATOM 2909 N N . LEU A 1 387 ? 12.301 -1.313 -0.459 1.00 96.50 387 LEU A N 1
ATOM 2910 C CA . LEU A 1 387 ? 13.545 -1.736 -1.093 1.00 96.50 387 LEU A CA 1
ATOM 2911 C C . LEU A 1 387 ? 14.438 -0.510 -1.294 1.00 96.50 387 LEU A C 1
ATOM 2913 O O . LEU A 1 387 ? 13.969 0.513 -1.806 1.00 96.50 387 LEU A O 1
ATOM 2917 N N . ALA A 1 388 ? 15.706 -0.638 -0.916 1.00 97.19 388 ALA A N 1
ATOM 2918 C CA . ALA A 1 388 ? 16.708 0.421 -0.912 1.00 97.19 388 ALA A CA 1
ATOM 2919 C C . ALA A 1 388 ? 18.080 -0.085 -1.389 1.00 97.19 388 ALA A C 1
ATOM 2921 O O . ALA A 1 388 ? 18.266 -1.280 -1.624 1.00 97.19 388 ALA A O 1
ATOM 2922 N N . ASN A 1 389 ? 19.043 0.839 -1.489 1.00 96.69 389 ASN A N 1
ATOM 2923 C CA . ASN A 1 389 ? 20.429 0.590 -1.912 1.00 96.69 389 ASN A CA 1
ATOM 2924 C C . ASN A 1 389 ? 20.554 -0.033 -3.316 1.00 96.69 389 ASN A C 1
ATOM 2926 O O . ASN A 1 389 ? 21.441 -0.837 -3.557 1.00 96.69 389 ASN A O 1
ATOM 2930 N N . TYR A 1 390 ? 19.674 0.371 -4.239 1.00 97.56 390 TYR A N 1
ATOM 2931 C CA . TYR A 1 390 ? 19.755 0.006 -5.654 1.00 97.56 390 TYR A CA 1
ATOM 2932 C C . TYR A 1 390 ? 21.054 0.510 -6.300 1.00 97.56 390 TYR A C 1
ATOM 2934 O O . TYR A 1 390 ? 21.222 1.723 -6.454 1.00 97.56 390 TYR A O 1
ATOM 2942 N N . ASP A 1 391 ? 21.887 -0.408 -6.783 1.00 98.00 391 ASP A N 1
ATOM 2943 C CA . ASP A 1 391 ? 22.929 -0.174 -7.782 1.00 98.00 391 ASP A CA 1
ATOM 2944 C C . ASP A 1 391 ? 22.429 -0.512 -9.206 1.00 98.00 391 ASP A C 1
ATOM 2946 O O . ASP A 1 391 ? 21.365 -1.104 -9.418 1.00 98.00 391 ASP A O 1
ATOM 2950 N N . ALA A 1 392 ? 23.174 -0.090 -10.233 1.00 98.00 392 ALA A N 1
ATOM 2951 C CA . ALA A 1 392 ? 22.824 -0.370 -11.627 1.00 98.00 392 ALA A CA 1
ATOM 2952 C C . ALA A 1 392 ? 23.068 -1.851 -11.977 1.00 98.00 392 ALA A C 1
ATOM 2954 O O . ALA A 1 392 ? 24.211 -2.301 -12.057 1.00 98.00 392 ALA A O 1
ATOM 2955 N N . GLY A 1 393 ? 21.991 -2.584 -12.260 1.00 96.94 393 GLY A N 1
ATOM 2956 C CA . GLY A 1 393 ? 21.989 -4.027 -12.508 1.00 96.94 393 GLY A CA 1
ATOM 2957 C C . GLY A 1 393 ? 21.134 -4.810 -11.510 1.00 96.94 393 GLY A C 1
ATOM 2958 O O . GLY A 1 393 ? 20.636 -5.878 -11.879 1.00 96.94 393 GLY A O 1
ATOM 2959 N N . ASP A 1 394 ? 20.923 -4.255 -10.315 1.00 98.56 394 ASP A N 1
ATOM 2960 C CA . ASP A 1 394 ? 20.155 -4.858 -9.223 1.00 98.56 394 ASP A CA 1
ATOM 2961 C C . ASP A 1 394 ? 18.683 -5.044 -9.576 1.00 98.56 394 ASP A C 1
ATOM 2963 O O . ASP A 1 394 ? 18.121 -4.346 -10.430 1.00 98.56 394 ASP A O 1
ATOM 2967 N N . TRP A 1 395 ? 18.024 -5.988 -8.907 1.00 98.25 395 TRP A N 1
ATOM 2968 C CA . TRP A 1 395 ? 16.666 -6.363 -9.271 1.00 98.25 395 TRP A CA 1
ATOM 2969 C C . TRP A 1 395 ? 15.856 -6.977 -8.131 1.00 98.25 395 TRP A C 1
ATOM 2971 O O . TRP A 1 395 ? 16.387 -7.551 -7.186 1.00 98.25 395 TRP A O 1
ATOM 2981 N N . SER A 1 396 ? 14.533 -6.895 -8.272 1.00 97.12 396 SER A N 1
ATOM 2982 C CA . SER A 1 396 ? 13.553 -7.673 -7.504 1.00 97.12 396 SER A CA 1
ATOM 2983 C C . SER A 1 396 ? 12.551 -8.337 -8.451 1.00 97.12 396 SER A C 1
ATOM 2985 O O . SER A 1 396 ? 12.305 -7.841 -9.551 1.00 97.12 396 SER A O 1
ATOM 2987 N N . THR A 1 397 ? 11.981 -9.470 -8.049 1.00 95.94 397 THR A N 1
ATOM 2988 C CA . THR A 1 397 ? 10.967 -10.211 -8.816 1.00 95.94 397 THR A CA 1
ATOM 2989 C C . THR A 1 397 ? 9.669 -10.367 -8.041 1.00 95.94 397 THR A C 1
ATOM 2991 O O . THR A 1 397 ? 9.668 -10.412 -6.814 1.00 95.94 397 THR A O 1
ATOM 2994 N N . TYR A 1 398 ? 8.558 -10.482 -8.764 1.00 92.62 398 TYR A N 1
ATOM 2995 C CA . TYR A 1 398 ? 7.216 -10.635 -8.215 1.00 92.62 398 TYR A CA 1
ATOM 2996 C C . TYR A 1 398 ? 6.429 -11.618 -9.079 1.00 92.62 398 TYR A C 1
ATOM 2998 O O . TYR A 1 398 ? 6.293 -11.427 -10.291 1.00 92.62 398 TYR A O 1
ATOM 3006 N N . ASP A 1 399 ? 5.893 -12.661 -8.452 1.00 89.44 399 ASP A N 1
ATOM 3007 C CA . ASP A 1 399 ? 5.012 -13.619 -9.113 1.00 89.44 399 ASP A CA 1
ATOM 3008 C C . ASP A 1 399 ? 3.599 -13.024 -9.191 1.00 89.44 399 ASP A C 1
ATOM 3010 O O . ASP A 1 399 ? 2.881 -12.939 -8.194 1.00 89.44 399 ASP A O 1
ATOM 3014 N N . ILE A 1 400 ? 3.205 -12.576 -10.386 1.00 89.44 400 ILE A N 1
ATOM 3015 C CA . ILE A 1 400 ? 1.912 -11.928 -10.642 1.00 89.44 400 ILE A CA 1
ATOM 3016 C C . ILE A 1 400 ? 1.025 -12.816 -11.515 1.00 89.44 400 ILE A C 1
ATOM 3018 O O . ILE A 1 400 ? 1.511 -13.594 -12.332 1.00 89.44 400 ILE A O 1
ATOM 3022 N N . SER A 1 401 ? -0.296 -12.684 -11.371 1.00 90.06 401 SER A N 1
ATOM 3023 C CA . SER A 1 401 ? -1.273 -13.367 -12.226 1.00 90.06 401 SER A CA 1
ATOM 3024 C C . SER A 1 401 ? -2.345 -12.390 -12.692 1.00 90.06 401 SER A C 1
ATOM 3026 O O . SER A 1 401 ? -3.147 -11.892 -11.892 1.00 90.06 401 SER A O 1
ATOM 3028 N N . LEU A 1 402 ? -2.333 -12.078 -13.988 1.00 90.44 402 LEU A N 1
ATOM 3029 C CA . LEU A 1 402 ? -3.220 -11.087 -14.590 1.00 90.44 402 LEU A CA 1
ATOM 3030 C C . LEU A 1 402 ? -4.439 -11.769 -15.224 1.00 90.44 402 LEU A C 1
ATOM 3032 O O . LEU A 1 402 ? -4.288 -12.767 -15.929 1.00 90.44 402 LEU A O 1
ATOM 3036 N N . PRO A 1 403 ? -5.664 -11.262 -14.995 1.00 89.81 403 PRO A N 1
ATOM 3037 C CA . PRO A 1 403 ? -6.880 -11.922 -15.466 1.00 89.81 403 PRO A CA 1
ATOM 3038 C C . PRO A 1 403 ? -7.143 -11.752 -16.967 1.00 89.81 403 PRO A C 1
ATOM 3040 O O . PRO A 1 403 ? -7.998 -12.465 -17.481 1.00 89.81 403 PRO A O 1
ATOM 3043 N N . TYR A 1 404 ? -6.466 -10.808 -17.632 1.00 90.25 404 TYR A N 1
ATOM 3044 C CA . TYR A 1 404 ? -6.604 -10.487 -19.055 1.00 90.25 404 TYR A CA 1
ATOM 3045 C C . TYR A 1 404 ? -5.259 -9.977 -19.594 1.00 90.25 404 TYR A C 1
ATOM 3047 O O . TYR A 1 404 ? -4.435 -9.487 -18.825 1.00 90.25 404 TYR A O 1
ATOM 3055 N N . ALA A 1 405 ? -5.050 -10.038 -20.908 1.00 94.44 405 ALA A N 1
ATOM 3056 C CA . ALA A 1 405 ? -3.935 -9.355 -21.563 1.00 94.44 405 ALA A CA 1
ATOM 3057 C C . ALA A 1 405 ? -4.324 -7.910 -21.914 1.00 94.44 405 ALA A C 1
ATOM 3059 O O . ALA A 1 405 ? -5.448 -7.666 -22.361 1.00 94.44 405 ALA A O 1
ATOM 3060 N N . GLY A 1 406 ? -3.394 -6.961 -21.788 1.00 94.06 406 GLY A N 1
ATOM 3061 C CA . GLY A 1 406 ? -3.584 -5.591 -22.269 1.00 94.06 406 GLY A CA 1
ATOM 3062 C C . GLY A 1 406 ? -2.794 -4.532 -21.504 1.00 94.06 406 GLY A C 1
ATOM 3063 O O . GLY A 1 406 ? -1.890 -4.836 -20.727 1.00 94.06 406 GLY A O 1
ATOM 3064 N N . THR A 1 407 ? -3.150 -3.266 -21.732 1.00 95.44 407 THR A N 1
ATOM 3065 C CA . THR A 1 407 ? -2.517 -2.115 -21.080 1.00 95.44 407 THR A CA 1
ATOM 3066 C C . THR A 1 407 ? -3.045 -1.918 -19.661 1.00 95.44 407 THR A C 1
ATOM 3068 O O . THR A 1 407 ? -4.202 -1.547 -19.472 1.00 95.44 407 THR A O 1
ATOM 3071 N N . TYR A 1 408 ? -2.172 -2.087 -18.675 1.00 96.06 408 TYR A N 1
ATOM 3072 C CA . TYR A 1 408 ? -2.395 -1.750 -17.273 1.00 96.06 408 TYR A CA 1
ATOM 3073 C C . TYR A 1 408 ? -1.748 -0.398 -16.940 1.00 96.06 408 TYR A C 1
ATOM 3075 O O . TYR A 1 408 ? -0.712 -0.047 -17.508 1.00 96.06 408 TYR A O 1
ATOM 3083 N N . GLN A 1 409 ? -2.322 0.352 -15.994 1.00 96.50 409 GLN A N 1
ATOM 3084 C CA . GLN A 1 409 ? -1.586 1.418 -15.315 1.00 96.50 409 GLN A CA 1
ATOM 3085 C C . GLN A 1 409 ? -0.834 0.792 -14.142 1.00 96.50 409 GLN A C 1
ATOM 3087 O O . GLN A 1 409 ? -1.449 0.291 -13.195 1.00 96.50 409 GLN A O 1
ATOM 3092 N N . MET A 1 410 ? 0.494 0.838 -14.207 1.00 97.81 410 MET A N 1
ATOM 3093 C CA . MET A 1 410 ? 1.350 0.541 -13.068 1.00 97.81 410 MET A CA 1
ATOM 3094 C C . MET A 1 410 ? 1.683 1.835 -12.333 1.00 97.81 410 MET A C 1
ATOM 3096 O O . MET A 1 410 ? 1.952 2.858 -12.963 1.00 97.81 410 MET A O 1
ATOM 3100 N N . MET A 1 411 ? 1.634 1.807 -11.005 1.00 98.19 411 MET A N 1
ATOM 3101 C CA . MET A 1 411 ? 1.961 2.952 -10.149 1.00 98.19 411 MET A CA 1
ATOM 3102 C C . MET A 1 411 ? 2.990 2.524 -9.112 1.00 98.19 411 MET A C 1
ATOM 3104 O O . MET A 1 411 ? 2.852 1.439 -8.562 1.00 98.19 411 MET A O 1
ATOM 3108 N N . PHE A 1 412 ? 3.984 3.358 -8.824 1.00 98.44 412 PHE A N 1
ATOM 3109 C CA . PHE A 1 412 ? 5.089 3.030 -7.923 1.00 98.44 412 PHE A CA 1
ATOM 3110 C C . PHE A 1 412 ? 5.280 4.151 -6.905 1.00 98.44 412 PHE A C 1
ATOM 3112 O O . PHE A 1 412 ? 5.421 5.315 -7.283 1.00 98.44 412 PHE A O 1
ATOM 3119 N N . ARG A 1 413 ? 5.285 3.803 -5.618 1.00 98.31 413 ARG A N 1
ATOM 3120 C CA . ARG A 1 413 ? 5.563 4.718 -4.511 1.00 98.31 413 ARG A CA 1
ATOM 3121 C C . ARG A 1 413 ? 7.064 4.734 -4.261 1.00 98.31 413 ARG A C 1
ATOM 3123 O O . ARG A 1 413 ? 7.609 3.774 -3.719 1.00 98.31 413 ARG A O 1
ATOM 3130 N N . VAL A 1 414 ? 7.719 5.805 -4.688 1.00 98.50 414 VAL A N 1
ATOM 3131 C CA . VAL A 1 414 ? 9.180 5.939 -4.705 1.00 98.50 414 VAL A CA 1
ATOM 3132 C C . VAL A 1 414 ? 9.630 7.148 -3.898 1.00 98.50 414 VAL A C 1
ATOM 3134 O O . VAL A 1 414 ? 8.943 8.169 -3.878 1.00 98.50 414 VAL A O 1
ATOM 3137 N N . SER A 1 415 ? 10.792 7.055 -3.261 1.00 98.38 415 SER A N 1
ATOM 3138 C CA . SER A 1 415 ? 11.544 8.229 -2.812 1.00 98.38 415 SER A CA 1
ATOM 3139 C C . SER A 1 415 ? 12.775 8.394 -3.695 1.00 98.38 415 SER A C 1
ATOM 3141 O O . SER A 1 415 ? 13.396 7.410 -4.083 1.00 98.38 415 SER A O 1
ATOM 3143 N N . SER A 1 416 ? 13.098 9.631 -4.059 1.00 98.44 416 SER A N 1
ATOM 3144 C CA . SER A 1 416 ? 14.279 9.991 -4.844 1.00 98.44 416 SER A CA 1
ATOM 3145 C C . SER A 1 416 ? 14.680 11.417 -4.456 1.00 98.44 416 SER A C 1
ATOM 3147 O O . SER A 1 416 ? 14.097 12.387 -4.954 1.00 98.44 416 SER A O 1
ATOM 3149 N N . PRO A 1 417 ? 15.652 11.595 -3.540 1.00 98.31 417 PRO A N 1
ATOM 3150 C CA . PRO A 1 417 ? 15.956 12.908 -2.964 1.00 98.31 417 PRO A CA 1
ATOM 3151 C C . PRO A 1 417 ? 16.384 13.956 -3.996 1.00 98.31 417 PRO A C 1
ATOM 3153 O O . PRO A 1 417 ? 16.250 15.155 -3.758 1.00 98.31 417 PRO A O 1
ATOM 3156 N N . PHE A 1 418 ? 16.903 13.506 -5.141 1.00 97.44 418 PHE A N 1
ATOM 3157 C CA . PHE A 1 418 ? 17.463 14.362 -6.184 1.00 97.44 418 PHE A CA 1
ATOM 3158 C C . PHE A 1 418 ? 16.678 14.315 -7.507 1.00 97.44 418 PHE A C 1
ATOM 3160 O O . PHE A 1 418 ? 16.912 15.159 -8.370 1.00 97.44 418 PHE A O 1
ATOM 3167 N N . GLY A 1 419 ? 15.690 13.419 -7.647 1.00 97.19 419 GLY A N 1
ATOM 3168 C CA . GLY A 1 419 ? 14.995 13.154 -8.917 1.00 97.19 419 GLY A CA 1
ATOM 3169 C C . GLY A 1 419 ? 15.768 12.214 -9.853 1.00 97.19 419 GLY A C 1
ATOM 3170 O O . GLY A 1 419 ? 15.511 12.185 -11.053 1.00 97.19 419 GLY A O 1
ATOM 3171 N N . GLU A 1 420 ? 16.728 11.469 -9.304 1.00 95.75 420 GLU A N 1
ATOM 3172 C CA . GLU A 1 420 ? 17.492 10.415 -9.978 1.00 95.75 420 GLU A CA 1
ATOM 3173 C C . GLU A 1 420 ? 16.817 9.045 -9.785 1.00 95.75 420 GLU A C 1
ATOM 3175 O O . GLU A 1 420 ? 15.904 8.898 -8.971 1.00 95.75 420 GLU A O 1
ATOM 3180 N N . GLY A 1 421 ? 17.247 8.034 -10.535 1.00 97.19 421 GLY A N 1
ATOM 3181 C CA . GLY A 1 421 ? 16.663 6.695 -10.510 1.00 97.19 421 GLY A CA 1
ATOM 3182 C C . GLY A 1 421 ? 16.051 6.265 -11.841 1.00 97.19 421 GLY A C 1
ATOM 3183 O O . GLY A 1 421 ? 15.755 7.088 -12.708 1.00 97.19 421 GLY A O 1
ATOM 3184 N N . GLY A 1 422 ? 15.893 4.957 -12.016 1.00 98.00 422 GLY A N 1
ATOM 3185 C CA . GLY A 1 422 ? 15.222 4.368 -13.165 1.00 98.00 422 GLY A CA 1
ATOM 3186 C C . GLY A 1 422 ? 15.350 2.849 -13.224 1.00 98.00 422 GLY A C 1
ATOM 3187 O O . GLY A 1 422 ? 16.416 2.287 -12.953 1.00 98.00 422 GLY A O 1
ATOM 3188 N N . PHE A 1 423 ? 14.249 2.187 -13.574 1.00 98.69 423 PHE A N 1
ATOM 3189 C CA . PHE A 1 423 ? 14.179 0.731 -13.662 1.00 98.69 423 PHE A CA 1
ATOM 3190 C C . PHE A 1 423 ? 13.315 0.255 -14.832 1.00 98.69 423 PHE A C 1
ATOM 3192 O O . PHE A 1 423 ? 12.318 0.884 -15.195 1.00 98.69 423 PHE A O 1
ATOM 3199 N N . ASP A 1 424 ? 13.696 -0.886 -15.397 1.00 98.62 424 ASP A N 1
ATOM 3200 C CA . ASP A 1 424 ? 12.922 -1.617 -16.393 1.00 98.62 424 ASP A CA 1
ATOM 3201 C C . ASP A 1 424 ? 11.903 -2.534 -15.708 1.00 98.62 424 ASP A C 1
ATOM 3203 O O . ASP A 1 424 ? 12.164 -3.106 -14.645 1.00 98.62 424 ASP A O 1
ATOM 3207 N N . ILE A 1 425 ? 10.747 -2.696 -16.347 1.00 98.62 425 ILE A N 1
ATOM 3208 C CA . ILE A 1 425 ? 9.702 -3.656 -15.989 1.00 98.62 425 ILE A CA 1
ATOM 3209 C C . ILE A 1 425 ? 9.783 -4.781 -17.016 1.00 98.62 425 ILE A C 1
ATOM 3211 O O . ILE A 1 425 ? 9.396 -4.603 -18.175 1.00 98.62 425 ILE A O 1
ATOM 3215 N N . THR A 1 426 ? 10.315 -5.928 -16.605 1.00 98.25 426 THR A N 1
ATOM 3216 C CA . THR A 1 426 ? 10.665 -7.030 -17.506 1.00 98.25 426 THR A CA 1
ATOM 3217 C C . THR A 1 426 ? 9.943 -8.327 -17.148 1.00 98.25 426 THR A C 1
ATOM 3219 O O . THR A 1 426 ? 9.449 -8.518 -16.035 1.00 98.25 426 THR A O 1
ATOM 3222 N N . ASN A 1 427 ? 9.876 -9.249 -18.104 1.00 97.38 427 ASN A N 1
ATOM 3223 C CA . ASN A 1 427 ? 9.592 -10.651 -17.833 1.00 97.38 427 ASN A CA 1
ATOM 3224 C C . ASN A 1 427 ? 10.894 -11.358 -17.433 1.00 97.38 427 ASN A C 1
ATOM 3226 O O . ASN A 1 427 ? 11.869 -11.314 -18.182 1.00 97.38 427 ASN A O 1
ATOM 3230 N N . TRP A 1 428 ? 10.918 -12.022 -16.278 1.00 96.19 428 TRP A N 1
ATOM 3231 C CA . TRP A 1 428 ? 12.122 -12.686 -15.775 1.00 96.19 428 TRP A CA 1
ATOM 3232 C C . TRP A 1 428 ? 12.615 -13.815 -16.695 1.00 96.19 428 TRP A C 1
ATOM 3234 O O . TRP A 1 428 ? 13.809 -13.892 -16.983 1.00 96.19 428 TRP A O 1
ATOM 3244 N N . ASP A 1 429 ? 11.707 -14.649 -17.207 1.00 95.06 429 ASP A N 1
ATOM 3245 C CA . ASP A 1 429 ? 12.057 -15.849 -17.976 1.00 95.06 429 ASP A CA 1
ATOM 3246 C C . ASP A 1 429 ? 12.527 -15.524 -19.404 1.00 95.06 429 ASP A C 1
ATOM 3248 O O . ASP A 1 429 ? 13.442 -16.164 -19.925 1.00 95.06 429 ASP A O 1
ATOM 3252 N N . THR A 1 430 ? 11.901 -14.538 -20.057 1.00 96.38 430 THR A N 1
ATOM 3253 C CA . THR A 1 430 ? 12.213 -14.152 -21.446 1.00 96.38 430 THR A CA 1
ATOM 3254 C C . THR A 1 430 ? 13.155 -12.957 -21.563 1.00 96.38 430 THR A C 1
ATOM 3256 O O . THR A 1 430 ? 13.690 -12.724 -22.648 1.00 96.38 430 THR A O 1
ATOM 3259 N N . GLN A 1 431 ? 13.352 -12.200 -20.477 1.00 94.94 431 GLN A N 1
ATOM 3260 C CA . GLN A 1 431 ? 14.048 -10.905 -20.448 1.00 94.94 431 GLN A CA 1
ATOM 3261 C C . GLN A 1 431 ? 13.433 -9.853 -21.402 1.00 94.94 431 GLN A C 1
ATOM 3263 O O . GLN A 1 431 ? 14.089 -8.881 -21.778 1.00 94.94 431 GLN A O 1
ATOM 3268 N N . GLU A 1 432 ? 12.163 -10.020 -21.794 1.00 96.69 432 GLU A N 1
ATOM 3269 C CA . GLU A 1 432 ? 11.403 -9.008 -22.539 1.00 96.69 432 GLU A CA 1
ATOM 3270 C C . GLU A 1 432 ? 11.145 -7.782 -21.652 1.00 96.69 432 GLU A C 1
ATOM 3272 O O . GLU A 1 432 ? 10.660 -7.924 -20.530 1.00 96.69 432 GLU A O 1
ATOM 3277 N N . ILE A 1 433 ? 11.445 -6.580 -22.155 1.00 97.62 433 ILE A N 1
ATOM 3278 C CA . ILE A 1 433 ? 11.145 -5.309 -21.480 1.00 97.62 433 ILE A CA 1
ATOM 3279 C C . ILE A 1 433 ? 9.747 -4.854 -21.911 1.00 97.62 433 ILE A C 1
ATOM 3281 O O . ILE A 1 433 ? 9.530 -4.548 -23.083 1.00 97.62 433 ILE A O 1
ATOM 3285 N N . TYR A 1 434 ? 8.805 -4.789 -20.969 1.00 97.69 434 TYR A N 1
ATOM 3286 C CA . TYR A 1 434 ? 7.432 -4.349 -21.234 1.00 97.69 434 TYR A CA 1
ATOM 3287 C C . TYR A 1 434 ? 7.266 -2.829 -21.158 1.00 97.69 434 TYR A C 1
ATOM 3289 O O . TYR A 1 434 ? 6.433 -2.264 -21.869 1.00 97.69 434 TYR A O 1
ATOM 3297 N N . SER A 1 435 ? 8.009 -2.178 -20.261 1.00 98.00 435 SER A N 1
ATOM 3298 C CA . SER A 1 435 ? 8.066 -0.722 -20.092 1.00 98.00 435 SER A CA 1
ATOM 3299 C C . SER A 1 435 ? 9.207 -0.359 -19.134 1.00 98.00 435 SER A C 1
ATOM 3301 O O . SER A 1 435 ? 9.871 -1.247 -18.600 1.00 98.00 435 SER A O 1
ATOM 3303 N N . ASN A 1 436 ? 9.411 0.928 -18.878 1.00 97.94 436 ASN A N 1
ATOM 3304 C CA . ASN A 1 436 ? 10.423 1.442 -17.958 1.00 97.94 436 ASN A CA 1
ATOM 3305 C C . ASN A 1 436 ? 9.885 2.650 -17.174 1.00 97.94 436 ASN A C 1
ATOM 3307 O O . ASN A 1 436 ? 8.938 3.313 -17.598 1.00 97.94 436 ASN A O 1
ATOM 3311 N N . VAL A 1 437 ? 10.504 2.949 -16.035 1.00 98.12 437 VAL A N 1
ATOM 3312 C CA . VAL A 1 437 ? 10.328 4.212 -15.307 1.00 98.12 437 VAL A CA 1
ATOM 3313 C C . VAL A 1 437 ? 11.642 4.979 -15.416 1.00 98.12 437 VAL A C 1
ATOM 3315 O O . VAL A 1 437 ? 12.616 4.604 -14.774 1.00 98.12 437 VAL A O 1
ATOM 3318 N N . ASP A 1 438 ? 11.681 6.028 -16.241 1.00 95.38 438 ASP A N 1
ATOM 3319 C CA . ASP A 1 438 ? 12.867 6.860 -16.524 1.00 95.38 438 ASP A CA 1
ATOM 3320 C C . ASP A 1 438 ? 12.825 8.273 -15.927 1.00 95.38 438 ASP A C 1
ATOM 3322 O O . ASP A 1 438 ? 13.842 8.968 -15.931 1.00 95.38 438 ASP A O 1
ATOM 3326 N N . VAL A 1 439 ? 11.676 8.703 -15.404 1.00 94.62 439 VAL A N 1
ATOM 3327 C CA . VAL A 1 439 ? 11.505 10.013 -14.766 1.00 94.62 439 VAL A CA 1
ATOM 3328 C C . VAL A 1 439 ? 11.070 9.821 -13.319 1.00 94.62 439 VAL A C 1
ATOM 3330 O O . VAL A 1 439 ? 9.912 9.505 -13.040 1.00 94.62 439 VAL A O 1
ATOM 3333 N N . MET A 1 440 ? 12.003 10.053 -12.396 1.00 97.12 440 MET A N 1
ATOM 3334 C CA . MET A 1 440 ? 11.733 10.063 -10.960 1.00 97.12 440 MET A CA 1
ATOM 3335 C C . MET A 1 440 ? 11.375 11.475 -10.468 1.00 97.12 440 MET A C 1
ATOM 3337 O O . MET A 1 440 ? 11.905 12.471 -10.970 1.00 97.12 440 MET A O 1
ATOM 3341 N N . PRO A 1 441 ? 10.479 11.600 -9.476 1.00 97.25 441 PRO A N 1
ATOM 3342 C CA . PRO A 1 441 ? 10.170 12.870 -8.846 1.00 97.25 441 PRO A CA 1
ATOM 3343 C C . PRO A 1 441 ? 11.297 13.239 -7.883 1.00 97.25 441 PRO A C 1
ATOM 3345 O O . PRO A 1 441 ? 11.766 12.393 -7.129 1.00 97.25 441 PRO A O 1
ATOM 3348 N N . ASN A 1 442 ? 11.687 14.511 -7.833 1.00 98.06 442 ASN A N 1
ATOM 3349 C CA . ASN A 1 442 ? 12.515 14.986 -6.730 1.00 98.06 442 ASN A CA 1
ATOM 3350 C C . ASN A 1 442 ? 11.648 15.047 -5.459 1.00 98.06 442 ASN A C 1
ATOM 3352 O O . ASN A 1 442 ? 10.731 15.869 -5.362 1.00 98.06 442 ASN A O 1
ATOM 3356 N N . THR A 1 443 ? 11.911 14.148 -4.511 1.00 98.19 443 THR A N 1
ATOM 3357 C CA . THR A 1 443 ? 11.206 14.072 -3.224 1.00 98.19 443 THR A CA 1
ATOM 3358 C C . THR A 1 443 ? 11.911 14.825 -2.099 1.00 98.19 443 THR A C 1
ATOM 3360 O O . THR A 1 443 ? 11.321 15.006 -1.037 1.00 98.19 443 THR A O 1
ATOM 3363 N N . GLY A 1 444 ? 13.147 15.282 -2.315 1.00 98.19 444 GLY A N 1
ATOM 3364 C CA . GLY A 1 444 ? 13.964 16.026 -1.353 1.00 98.19 444 GLY A CA 1
ATOM 3365 C C . GLY A 1 444 ? 14.575 15.203 -0.211 1.00 98.19 444 GLY A C 1
ATOM 3366 O O . GLY A 1 444 ? 15.569 15.640 0.361 1.00 98.19 444 GLY A O 1
ATOM 3367 N N . ASP A 1 445 ? 14.029 14.025 0.106 1.00 98.00 445 ASP A N 1
ATOM 3368 C CA . ASP A 1 445 ? 14.515 13.134 1.168 1.00 98.00 445 ASP A CA 1
ATOM 3369 C C . ASP A 1 445 ? 14.196 11.655 0.857 1.00 98.00 445 ASP A C 1
ATOM 3371 O O . ASP A 1 445 ? 13.204 11.352 0.186 1.00 98.00 445 ASP A O 1
ATOM 3375 N N . TRP A 1 446 ? 15.015 10.727 1.366 1.00 97.62 446 TRP A N 1
ATOM 3376 C CA . TRP A 1 446 ? 14.837 9.271 1.228 1.00 97.62 446 TRP A CA 1
ATOM 3377 C C . TRP A 1 446 ? 13.585 8.748 1.939 1.00 97.62 446 TRP A C 1
ATOM 3379 O O . TRP A 1 446 ? 13.068 7.683 1.599 1.00 97.62 446 TRP A O 1
ATOM 3389 N N . GLN A 1 447 ? 13.095 9.497 2.923 1.00 97.19 447 GLN A N 1
ATOM 3390 C CA . GLN A 1 447 ? 11.905 9.207 3.708 1.00 97.19 447 GLN A CA 1
ATOM 3391 C C . GLN A 1 447 ? 10.687 10.028 3.269 1.00 97.19 447 GLN A C 1
ATOM 3393 O O . GLN A 1 447 ? 9.633 9.940 3.899 1.00 97.19 447 GLN A O 1
ATOM 3398 N N . PHE A 1 448 ? 10.784 10.795 2.180 1.00 97.25 448 PHE A N 1
ATOM 3399 C CA . PHE A 1 448 ? 9.634 11.410 1.520 1.00 97.25 448 PHE A CA 1
ATOM 3400 C C . PHE A 1 448 ? 9.356 10.693 0.205 1.00 97.25 448 PHE A C 1
ATOM 3402 O O . PHE A 1 448 ? 10.230 10.586 -0.651 1.00 97.25 448 PHE A O 1
ATOM 3409 N N . TYR A 1 449 ? 8.124 10.220 0.036 1.00 97.94 449 TYR A N 1
ATOM 3410 C CA . TYR A 1 449 ? 7.722 9.424 -1.117 1.00 97.94 449 TYR A CA 1
ATOM 3411 C C . TYR A 1 449 ? 6.733 10.190 -2.002 1.00 97.94 449 TYR A C 1
ATOM 3413 O O . TYR A 1 449 ? 5.908 10.981 -1.535 1.00 97.94 449 TYR A O 1
ATOM 3421 N N . GLN A 1 450 ? 6.796 9.925 -3.301 1.00 97.81 450 GLN A N 1
ATOM 3422 C CA . GLN A 1 450 ? 5.835 10.361 -4.307 1.00 97.81 450 GLN A CA 1
ATOM 3423 C C . GLN A 1 450 ? 5.447 9.168 -5.185 1.00 97.81 450 GLN A C 1
ATOM 3425 O O . GLN A 1 450 ? 6.141 8.153 -5.226 1.00 97.81 450 GLN A O 1
ATOM 3430 N N . THR A 1 451 ? 4.305 9.263 -5.860 1.00 98.19 451 THR A N 1
ATOM 3431 C CA . THR A 1 451 ? 3.769 8.156 -6.660 1.00 98.19 451 THR A CA 1
ATOM 3432 C C . THR A 1 451 ? 3.929 8.471 -8.143 1.00 98.19 451 THR A C 1
ATOM 3434 O O . THR A 1 451 ? 3.299 9.400 -8.648 1.00 98.19 451 THR A O 1
ATOM 3437 N N . VAL A 1 452 ? 4.758 7.698 -8.845 1.00 97.88 452 VAL A N 1
ATOM 3438 C CA . VAL A 1 452 ? 4.874 7.741 -10.313 1.00 97.88 452 VAL A CA 1
ATOM 3439 C C . VAL A 1 452 ? 3.938 6.726 -10.954 1.00 97.88 452 VAL A C 1
ATOM 3441 O O . VAL A 1 452 ? 3.517 5.768 -10.306 1.00 97.88 452 VAL A O 1
ATOM 3444 N N . SER A 1 453 ? 3.614 6.903 -12.236 1.00 97.06 453 SER A N 1
ATOM 3445 C CA . SER A 1 453 ? 2.828 5.919 -12.982 1.00 97.06 453 SER A CA 1
ATOM 3446 C C . SER A 1 453 ? 3.269 5.789 -14.430 1.00 97.06 453 SER A C 1
ATOM 3448 O O . SER A 1 453 ? 3.572 6.795 -15.069 1.00 97.06 453 SER A O 1
ATOM 3450 N N . VAL A 1 454 ? 3.199 4.572 -14.958 1.00 97.62 454 VAL A N 1
ATOM 3451 C CA . VAL A 1 454 ? 3.494 4.239 -16.353 1.00 97.62 454 VAL A CA 1
ATOM 3452 C C . VAL A 1 454 ? 2.429 3.280 -16.894 1.00 97.62 454 VAL A C 1
ATOM 3454 O O . VAL A 1 454 ? 1.822 2.510 -16.147 1.00 97.62 454 VAL A O 1
ATOM 3457 N N . LEU A 1 455 ? 2.161 3.350 -18.198 1.00 96.81 455 LEU A N 1
ATOM 3458 C CA . LEU A 1 455 ? 1.310 2.381 -18.888 1.00 96.81 455 LEU A CA 1
ATOM 3459 C C . LEU A 1 455 ? 2.172 1.216 -19.381 1.00 96.81 455 LEU A C 1
ATOM 3461 O O . LEU A 1 455 ? 3.199 1.430 -20.024 1.00 96.81 455 LEU A O 1
ATOM 3465 N N . VAL A 1 456 ? 1.748 -0.010 -19.085 1.00 96.62 456 VAL A N 1
ATOM 3466 C CA . VAL A 1 456 ? 2.503 -1.237 -19.378 1.00 96.62 456 VAL A CA 1
ATOM 3467 C C . VAL A 1 456 ? 1.571 -2.239 -20.042 1.00 96.62 456 VAL A C 1
ATOM 3469 O O . VAL A 1 456 ? 0.487 -2.507 -19.527 1.00 96.62 456 VAL A O 1
ATOM 3472 N N . ASN A 1 457 ? 1.959 -2.778 -21.196 1.00 95.81 457 ASN A N 1
ATOM 3473 C CA . ASN A 1 457 ? 1.177 -3.806 -21.878 1.00 95.81 457 ASN A CA 1
ATOM 3474 C C . ASN A 1 457 ? 1.660 -5.194 -21.443 1.00 95.81 457 ASN A C 1
ATOM 3476 O O . ASN A 1 457 ? 2.759 -5.597 -21.813 1.00 95.81 457 ASN A O 1
ATOM 3480 N N . LEU A 1 458 ? 0.839 -5.905 -20.670 1.00 95.50 458 LEU A N 1
ATOM 3481 C CA . LEU A 1 458 ? 1.195 -7.175 -20.032 1.00 95.50 458 LEU A CA 1
ATOM 3482 C C . LEU A 1 458 ? 0.332 -8.332 -20.578 1.00 95.50 458 LEU A C 1
ATOM 3484 O O . LEU A 1 458 ? -0.844 -8.115 -20.898 1.00 95.50 458 LEU A O 1
ATOM 3488 N N . PRO A 1 459 ? 0.879 -9.557 -20.703 1.00 94.25 459 PRO A N 1
ATOM 3489 C CA . PRO A 1 459 ? 0.109 -10.735 -21.105 1.00 94.25 459 PRO A CA 1
ATOM 3490 C C . PRO A 1 459 ? -0.845 -11.236 -20.005 1.00 94.25 459 PRO A C 1
ATOM 3492 O O . PRO A 1 459 ? -0.686 -10.932 -18.826 1.00 94.25 459 PRO A O 1
ATOM 3495 N N . GLU A 1 460 ? -1.835 -12.039 -20.405 1.00 93.31 460 GLU A N 1
ATOM 3496 C CA . GLU A 1 460 ? -2.736 -12.749 -19.488 1.00 93.31 460 GLU A CA 1
ATOM 3497 C C . GLU A 1 460 ? -2.011 -13.901 -18.781 1.00 93.31 460 GLU A C 1
ATOM 3499 O O . GLU A 1 460 ? -1.164 -14.571 -19.374 1.00 93.31 460 GLU A O 1
ATOM 3504 N N . GLY A 1 461 ? -2.427 -14.200 -17.552 1.00 91.06 461 GLY A N 1
ATOM 3505 C CA . GLY A 1 461 ? -1.987 -15.368 -16.800 1.00 91.06 461 GLY A CA 1
ATOM 3506 C C . GLY A 1 461 ? -0.856 -15.074 -15.822 1.00 91.06 461 GLY A C 1
ATOM 3507 O O . GLY A 1 461 ? -0.585 -13.924 -15.475 1.00 91.06 461 GLY A O 1
ATOM 3508 N N . GLY A 1 462 ? -0.247 -16.152 -15.327 1.00 90.44 462 GLY A N 1
ATOM 3509 C CA . GLY A 1 462 ? 0.868 -16.094 -14.386 1.00 90.44 462 GLY A CA 1
ATOM 3510 C C . GLY A 1 462 ? 2.188 -15.771 -15.083 1.00 90.44 462 GLY A C 1
ATOM 3511 O O . GLY A 1 462 ? 2.509 -16.399 -16.090 1.00 90.44 462 GLY A O 1
ATOM 3512 N N . MET A 1 463 ? 2.963 -14.843 -14.526 1.00 91.75 463 MET A N 1
ATOM 3513 C CA . MET A 1 463 ? 4.348 -14.584 -14.925 1.00 91.75 463 MET A CA 1
ATOM 3514 C C . MET A 1 463 ? 5.176 -14.127 -13.724 1.00 91.75 463 MET A C 1
ATOM 3516 O O . MET A 1 463 ? 4.647 -13.498 -12.804 1.00 91.75 463 MET A O 1
ATOM 3520 N N . ARG A 1 464 ? 6.489 -14.355 -13.780 1.00 94.38 464 ARG A N 1
ATOM 3521 C CA . ARG A 1 464 ? 7.433 -13.674 -12.900 1.00 94.38 464 ARG A CA 1
ATOM 3522 C C . ARG A 1 464 ? 7.846 -12.351 -13.537 1.00 94.38 464 ARG A C 1
ATOM 3524 O O . ARG A 1 464 ? 8.581 -12.318 -14.524 1.00 94.38 464 ARG A O 1
ATOM 3531 N N . MET A 1 465 ? 7.331 -11.256 -12.992 1.00 97.19 465 MET A N 1
ATOM 3532 C CA . MET A 1 465 ? 7.735 -9.905 -13.367 1.00 97.19 465 MET A CA 1
ATOM 3533 C C . MET A 1 465 ? 9.021 -9.550 -12.620 1.00 97.19 465 MET A C 1
ATOM 3535 O O . MET A 1 465 ? 9.133 -9.834 -11.431 1.00 97.19 465 MET A O 1
ATOM 3539 N N . GLN A 1 466 ? 9.971 -8.906 -13.286 1.00 98.25 466 GLN A N 1
ATOM 3540 C CA . GLN A 1 466 ? 11.172 -8.342 -12.681 1.00 98.25 466 GLN A CA 1
ATOM 3541 C C . GLN A 1 466 ? 11.113 -6.809 -12.758 1.00 98.25 466 GLN A C 1
ATOM 3543 O O . GLN A 1 466 ? 10.710 -6.238 -13.770 1.00 98.25 466 GLN A O 1
ATOM 3548 N N . LEU A 1 467 ? 11.528 -6.147 -11.678 1.00 98.50 467 LEU A N 1
ATOM 3549 C CA . LEU A 1 467 ? 11.877 -4.729 -11.654 1.00 98.50 467 LEU A CA 1
ATOM 3550 C C . LEU A 1 467 ? 13.403 -4.649 -11.585 1.00 98.50 467 LEU A C 1
ATOM 3552 O O . LEU A 1 467 ? 13.989 -5.103 -10.600 1.00 98.50 467 LEU A O 1
ATOM 3556 N N . LYS A 1 468 ? 14.045 -4.127 -12.633 1.00 98.44 468 LYS A N 1
ATOM 3557 C CA . LYS A 1 468 ? 15.508 -4.114 -12.773 1.00 98.44 468 LYS A CA 1
ATOM 3558 C C . LYS A 1 468 ? 16.045 -2.694 -12.850 1.00 98.44 468 LYS A C 1
ATOM 3560 O O . LYS A 1 468 ? 15.749 -1.975 -13.798 1.00 98.44 468 LYS A O 1
ATOM 3565 N N . CYS A 1 469 ? 16.854 -2.298 -11.877 1.00 98.56 469 CYS A N 1
ATOM 3566 C CA . CYS A 1 469 ? 17.505 -0.997 -11.856 1.00 98.56 469 CYS A CA 1
ATOM 3567 C C . CYS A 1 469 ? 18.531 -0.882 -12.990 1.00 98.56 469 CYS A C 1
ATOM 3569 O O . CYS A 1 469 ? 19.407 -1.735 -13.143 1.00 98.56 469 CYS A O 1
ATOM 3571 N N . TYR A 1 470 ? 18.452 0.203 -13.758 1.00 97.81 470 TYR A N 1
ATOM 3572 C CA . TYR A 1 470 ? 19.511 0.622 -14.684 1.00 97.81 470 TYR A CA 1
ATOM 3573 C C . TYR A 1 470 ? 20.100 1.989 -14.313 1.00 97.81 470 TYR A C 1
ATOM 3575 O O . TYR A 1 470 ? 21.192 2.326 -14.768 1.00 97.81 470 TYR A O 1
ATOM 3583 N N . ASN A 1 471 ? 19.391 2.774 -13.497 1.00 98.00 471 ASN A N 1
ATOM 3584 C CA . ASN A 1 471 ? 19.842 4.052 -12.967 1.00 98.00 471 ASN A CA 1
ATOM 3585 C C . ASN A 1 471 ? 19.538 4.086 -11.455 1.00 98.00 471 ASN A C 1
ATOM 3587 O O . ASN A 1 471 ? 18.365 4.002 -11.084 1.00 98.00 471 ASN A O 1
ATOM 3591 N N . PRO A 1 472 ? 20.550 4.176 -10.576 1.00 98.00 472 PRO A N 1
ATOM 3592 C CA . PRO A 1 472 ? 20.352 4.211 -9.128 1.00 98.00 472 PRO A CA 1
ATOM 3593 C C . PRO A 1 472 ? 19.826 5.582 -8.665 1.00 98.00 472 PRO A C 1
ATOM 3595 O O . PRO A 1 472 ? 19.709 6.515 -9.459 1.00 98.00 472 PRO A O 1
ATOM 3598 N N . GLY A 1 473 ? 19.522 5.716 -7.369 1.00 97.62 473 GLY A N 1
ATOM 3599 C CA . GLY A 1 473 ? 19.113 6.995 -6.761 1.00 97.62 473 GLY A CA 1
ATOM 3600 C C . GLY A 1 473 ? 17.670 7.060 -6.246 1.00 97.62 473 GLY A C 1
ATOM 3601 O O . GLY A 1 473 ? 17.156 8.156 -6.024 1.00 97.62 473 GLY A O 1
ATOM 3602 N N . PHE A 1 474 ? 17.016 5.911 -6.046 1.00 98.56 474 PHE A N 1
ATOM 3603 C CA . PHE A 1 474 ? 15.650 5.821 -5.529 1.00 98.56 474 PHE A CA 1
ATOM 3604 C C . PHE A 1 474 ? 15.484 4.661 -4.534 1.00 98.56 474 PHE A C 1
ATOM 3606 O O . PHE A 1 474 ? 16.209 3.674 -4.620 1.00 98.56 474 PHE A O 1
ATOM 3613 N N . ASN A 1 475 ? 14.489 4.755 -3.647 1.00 98.44 475 ASN A N 1
ATOM 3614 C CA . ASN A 1 475 ? 13.928 3.609 -2.921 1.00 98.44 475 ASN A CA 1
ATOM 3615 C C . ASN A 1 475 ? 12.504 3.333 -3.430 1.00 98.44 475 ASN A C 1
ATOM 3617 O O . ASN A 1 475 ? 11.801 4.251 -3.860 1.00 98.44 475 ASN A O 1
ATOM 3621 N N . LEU A 1 476 ? 12.046 2.082 -3.344 1.00 98.44 476 LEU A N 1
ATOM 3622 C CA . LEU A 1 476 ? 10.702 1.657 -3.755 1.00 98.44 476 LEU A CA 1
ATOM 3623 C C . LEU A 1 476 ? 9.940 1.082 -2.557 1.00 98.44 476 LEU A C 1
ATOM 3625 O O . LEU A 1 476 ? 10.415 0.154 -1.915 1.00 98.44 476 LEU A O 1
ATOM 3629 N N . LEU A 1 477 ? 8.749 1.604 -2.261 1.00 96.56 477 LEU A N 1
ATOM 3630 C CA . LEU A 1 477 ? 7.966 1.211 -1.086 1.00 96.56 477 LEU A CA 1
ATOM 3631 C C . LEU A 1 477 ? 6.870 0.186 -1.406 1.00 96.56 477 LEU A C 1
ATOM 3633 O O . LEU A 1 477 ? 6.764 -0.868 -0.778 1.00 96.56 477 LEU A O 1
ATOM 3637 N N . TRP A 1 478 ? 6.043 0.502 -2.396 1.00 96.06 478 TRP A N 1
ATOM 3638 C CA . TRP A 1 478 ? 4.973 -0.350 -2.902 1.00 96.06 478 TRP A CA 1
ATOM 3639 C C . TRP A 1 478 ? 4.679 -0.002 -4.356 1.00 96.06 478 TRP A C 1
ATOM 3641 O O . TRP A 1 478 ? 5.042 1.071 -4.845 1.00 96.06 478 TRP A O 1
ATOM 3651 N N . PHE A 1 479 ? 3.999 -0.905 -5.051 1.00 97.50 479 PHE A N 1
ATOM 3652 C CA . PHE A 1 479 ? 3.495 -0.664 -6.392 1.00 97.50 479 PHE A CA 1
ATOM 3653 C C . PHE A 1 479 ? 2.095 -1.247 -6.580 1.00 97.50 479 PHE A C 1
ATOM 3655 O O . PHE A 1 479 ? 1.639 -2.111 -5.831 1.00 97.50 479 PHE A O 1
ATOM 3662 N N . VAL A 1 480 ? 1.391 -0.736 -7.583 1.00 96.12 480 VAL A N 1
ATOM 3663 C CA . VAL A 1 480 ? 0.057 -1.180 -7.981 1.00 96.12 480 VAL A CA 1
ATOM 3664 C C . VAL A 1 480 ? 0.073 -1.585 -9.439 1.00 96.12 480 VAL A C 1
ATOM 3666 O O . VAL A 1 480 ? 0.651 -0.880 -10.261 1.00 96.12 480 VAL A O 1
ATOM 3669 N N . ILE A 1 481 ? -0.646 -2.657 -9.765 1.00 95.50 481 ILE A N 1
ATOM 3670 C CA . ILE A 1 481 ? -1.093 -2.958 -11.127 1.00 95.50 481 ILE A CA 1
ATOM 3671 C C . ILE A 1 481 ? -2.614 -2.798 -11.148 1.00 95.50 481 ILE A C 1
ATOM 3673 O O . ILE A 1 481 ? -3.321 -3.502 -10.425 1.00 95.50 481 ILE A O 1
ATOM 3677 N N . LYS A 1 482 ? -3.141 -1.879 -11.962 1.00 93.38 482 LYS A N 1
ATOM 3678 C CA . LYS A 1 482 ? -4.592 -1.690 -12.118 1.00 93.38 482 LYS A CA 1
ATOM 3679 C C . LYS A 1 482 ? -5.014 -1.516 -13.575 1.00 93.38 482 LYS A C 1
ATOM 3681 O O . LYS A 1 482 ? -4.212 -1.127 -14.424 1.00 93.38 482 LYS A O 1
ATOM 3686 N N . SER A 1 483 ? -6.279 -1.806 -13.865 1.00 89.50 483 SER A N 1
ATOM 3687 C CA . SER A 1 483 ? -6.915 -1.350 -15.106 1.00 89.50 483 SER A CA 1
ATOM 3688 C C . SER A 1 483 ? -6.846 0.191 -15.175 1.00 89.50 483 SER A C 1
ATOM 3690 O O . SER A 1 483 ? -7.033 0.809 -14.120 1.00 89.50 483 SER A O 1
ATOM 3692 N N . PRO A 1 484 ? -6.568 0.797 -16.347 1.00 82.31 484 PRO A N 1
ATOM 3693 C CA . PRO A 1 484 ? -6.452 2.253 -16.504 1.00 82.31 484 PRO A CA 1
ATOM 3694 C C . PRO A 1 484 ? -7.681 3.050 -16.040 1.00 82.31 484 PRO A C 1
ATOM 3696 O O . PRO A 1 484 ? -8.813 2.567 -16.270 1.00 82.31 484 PRO A O 1
#

InterPro domains:
  IPR005084 Carbohydrate binding module family 6 [PF03422] (110-226)
  IPR005084 Carbohydrate binding module family 6 [PF03422] (366-482)
  IPR005084 Carbohydrate binding module family 6 [PS51175] (106-226)
  IPR005084 Carbohydrate binding module family 6 [PS51175] (361-482)
  IPR006584 Cellulose binding, type IV [SM00606] (101-227)
  IPR006584 Cellulose binding, type IV [SM00606] (357-483)
  IPR008979 Galactose-binding-like domain superfamily [SSF49785] (105-226)
  IPR008979 Galactose-binding-like domain superfamily [SSF49785] (360-481)

Sequence (484 aa):
MRDKKTEGYFLLGQRVKASCTTISSFFVFCLLAQFDRRLGHWQQEESNHNSSQKNINGGQHSKKMKFQFLLIASIAVAIARGETAPSSLRKRELVWGQSDAGNFYTLIAATDYSAMQGVEVQQSSEGITNVGFIDTGDWVSYPVNLPTNGPYQFHSRISSPSGEGSFEVVNFDTQQVYATFSGFPATGDFQAFTTVDQTFDLPAGAFSLQVRATQSGFNMLWFSLKAVAPAPVEAPIEVPVEAPVEAPVEAPVEVPVEPPVEPPVEPPVEPPVEPPVEPPVEFPETVVTPAPTASPTVKQTPSPTSTPTMKKTAAPTSAPTVKQTAAPTSSPTAKQTPSPTSSPTVKQTPAPSAAPLPPYFSLMAASGYAEMEGLALETSSEGLPNLANYDAGDWSTYDISLPYAGTYQMMFRVSSPFGEGGFDITNWDTQEIYSNVDVMPNTGDWQFYQTVSVLVNLPEGGMRMQLKCYNPGFNLLWFVIKSP

pLDDT: mean 71.8, std 26.23, range [30.02, 98.88]